Protein AF-A0A7S4RM10-F1 (afdb_monomer_lite)

Secondary structure (DSSP, 8-state):
---HHHHTT--HHHHHHHHHHHHHHHHHS---TT-THHHHHHHHHHHHHHHHHHHHHHHHHHHHHHHHHHHHHHHHHTT------SSSS-----SHHHHHHHHHHSHHHHHHHHHHHHHHHHHHHHT--GGGGTTT-S-THHHHHHHHHHHHS---------------------------------S----HHHHHHHHHHHHHHHHHHHHHHHHHHHHHHHHHHHHHTT---SS-GGGG-EEETSS--TTS-TTTSPPTT-HHHHHHHHTTT--EEEEEEEE-TTS-EEE-SSSSSTTTBS-TT-GGGGS-GGGS-HHHHHTS-BTTS--PPBHHHHHHHHHHH-TT-EEEEEE-TT-HHHHHHHHHHHHH-GGG--

Foldseek 3Di:
DDDPVQLVPDDLLSNLLVVLVVLVVVQPPPPDPPCPPPSLVVLVVVLVVLVVVLVVLVVVLVVVVVVLVVVQVVLVVVVPDDPDDDDDDDDRPRCCVPVVVCSCPPPSVVVSVSSVSSSVSSCVSNVPDPVVCPPPVVPVCVVVVVVVVVVVPPPDDDDDDDDDDDDDDDDDDDDDDDDDDDPPPPDPCPDPVNVVLVVVLVVLQVVLLVVLLVVLVVQQVVQVVCVVVVNHDPDRSLQVDEAEQAQADPQLDPSHGHHGQDLRRLCSCVVSRRQEYEFEWAQACAGFTWTDDDQFQCPFFPDNPPVRRVHGRNDHDPVRQCVTQGPNSDGTDTPVVSLVSQVVSDDRRYYHYDYDPPRVVVVVSVVVVCVVVVVSVD

Structure (mmCIF, N/CA/C/O backbone):
data_AF-A0A7S4RM10-F1
#
_entry.id   AF-A0A7S4RM10-F1
#
loop_
_atom_site.group_PDB
_atom_site.id
_atom_site.type_symbol
_atom_site.label_atom_id
_atom_site.label_alt_id
_atom_site.label_comp_id
_atom_site.label_asym_id
_atom_site.label_entity_id
_atom_site.label_seq_id
_atom_site.pdbx_PDB_ins_code
_atom_site.Cartn_x
_atom_site.Cartn_y
_atom_site.Cartn_z
_atom_site.occupancy
_atom_site.B_iso_or_equiv
_atom_site.auth_seq_id
_atom_site.auth_comp_id
_atom_site.auth_asym_id
_atom_site.auth_atom_id
_atom_site.pdbx_PDB_model_num
ATOM 1 N N . MET A 1 1 ? -34.390 -4.105 20.949 1.00 64.25 1 MET A N 1
ATOM 2 C CA . MET A 1 1 ? -32.954 -3.846 20.708 1.00 64.25 1 MET A CA 1
ATOM 3 C C . MET A 1 1 ? -32.586 -4.686 19.497 1.00 64.25 1 MET A C 1
ATOM 5 O O . MET A 1 1 ? -32.980 -5.843 19.504 1.00 64.25 1 MET A O 1
ATOM 9 N N . ILE A 1 2 ? -31.991 -4.117 18.444 1.00 69.56 2 ILE A N 1
ATOM 10 C CA . ILE A 1 2 ? -31.578 -4.922 17.280 1.00 69.56 2 ILE A CA 1
ATOM 11 C C . ILE A 1 2 ? -30.421 -5.809 17.730 1.00 69.56 2 ILE A C 1
ATOM 13 O O . ILE A 1 2 ? -29.498 -5.297 18.369 1.00 69.56 2 ILE A O 1
ATOM 17 N N . ASP A 1 3 ? -30.483 -7.110 17.448 1.00 74.62 3 ASP A N 1
ATOM 18 C CA . ASP A 1 3 ? -29.344 -7.987 17.688 1.00 74.62 3 ASP A CA 1
ATOM 19 C C . ASP A 1 3 ? -28.224 -7.562 16.723 1.00 74.62 3 ASP A C 1
ATOM 21 O O . ASP A 1 3 ? -28.446 -7.511 15.511 1.00 74.62 3 ASP A O 1
ATOM 25 N N . PRO A 1 4 ? -27.011 -7.230 17.199 1.00 64.75 4 PRO A N 1
ATOM 26 C CA . PRO A 1 4 ? -25.875 -6.969 16.318 1.00 64.75 4 PRO A CA 1
ATOM 27 C C . PRO A 1 4 ? -25.614 -8.096 15.301 1.00 64.75 4 PRO A C 1
ATOM 29 O O . PRO A 1 4 ? -24.987 -7.844 14.270 1.00 64.75 4 PRO A O 1
ATOM 32 N N . GLY A 1 5 ? -26.082 -9.320 15.578 1.00 65.44 5 GLY A N 1
ATOM 33 C CA . GLY A 1 5 ? -26.108 -10.449 14.651 1.00 65.44 5 GLY A CA 1
ATOM 34 C C . GLY A 1 5 ? -26.996 -10.234 13.422 1.00 65.44 5 GLY A C 1
ATOM 35 O O . GLY A 1 5 ? -26.593 -10.638 12.339 1.00 65.44 5 GLY A O 1
ATOM 36 N N . ASP A 1 6 ? -28.117 -9.519 13.545 1.00 66.56 6 ASP A N 1
ATOM 37 C CA . ASP A 1 6 ? -29.060 -9.268 12.439 1.00 66.56 6 ASP A CA 1
ATOM 38 C C . ASP A 1 6 ? -28.502 -8.275 11.407 1.00 66.56 6 ASP A C 1
ATOM 40 O O . ASP A 1 6 ? -28.863 -8.304 10.232 1.00 66.56 6 ASP A O 1
ATOM 44 N N . ILE A 1 7 ? -27.591 -7.394 11.833 1.00 68.38 7 ILE A N 1
ATOM 45 C CA . ILE A 1 7 ? -26.882 -6.457 10.945 1.00 68.38 7 ILE A CA 1
ATOM 46 C C . ILE A 1 7 ? -25.689 -7.159 10.272 1.00 68.38 7 ILE A C 1
ATOM 48 O O . ILE A 1 7 ? -25.291 -6.815 9.157 1.00 68.38 7 ILE A O 1
ATOM 52 N N . ARG A 1 8 ? -25.101 -8.166 10.929 1.00 59.94 8 ARG A N 1
ATOM 53 C CA . ARG A 1 8 ? -23.941 -8.902 10.416 1.00 59.94 8 ARG A CA 1
ATOM 54 C C . ARG A 1 8 ? -24.371 -9.914 9.357 1.00 59.94 8 ARG A C 1
ATOM 56 O O . ARG A 1 8 ? -24.848 -10.995 9.668 1.00 59.94 8 ARG A O 1
ATOM 63 N N . GLY A 1 9 ? -24.113 -9.578 8.096 1.00 61.03 9 GLY A N 1
ATOM 64 C CA . GLY A 1 9 ? -24.433 -10.431 6.947 1.00 61.03 9 GLY A CA 1
ATOM 65 C C . GLY A 1 9 ? -25.699 -10.010 6.206 1.00 61.03 9 GLY A C 1
ATOM 66 O O . GLY A 1 9 ? -26.002 -10.580 5.161 1.00 61.03 9 GLY A O 1
ATOM 67 N N . ALA A 1 10 ? -26.396 -8.983 6.698 1.00 70.06 10 ALA A N 1
ATOM 68 C CA . ALA A 1 10 ? -27.414 -8.298 5.924 1.00 70.06 10 ALA A CA 1
ATOM 69 C C . ALA A 1 10 ? -26.777 -7.600 4.712 1.00 70.06 10 ALA A C 1
ATOM 71 O O . ALA A 1 10 ? -25.666 -7.066 4.790 1.00 70.06 10 ALA A O 1
ATOM 72 N N . LEU A 1 11 ? -27.504 -7.588 3.593 1.00 76.38 11 LEU A N 1
ATOM 73 C CA . LEU A 1 11 ? -27.146 -6.758 2.447 1.00 76.38 11 LEU A CA 1
ATOM 74 C C . LEU A 1 11 ? -27.134 -5.272 2.866 1.00 76.38 11 LEU A C 1
ATOM 76 O O . LEU A 1 11 ? -27.864 -4.905 3.794 1.00 76.38 11 LEU A O 1
ATOM 80 N N . PRO A 1 12 ? -26.313 -4.411 2.233 1.00 78.25 12 PRO A N 1
ATOM 81 C CA . PRO A 1 12 ? -26.127 -3.022 2.669 1.00 78.25 12 PRO A CA 1
ATOM 82 C C . PRO A 1 12 ? -27.430 -2.227 2.834 1.00 78.25 12 PRO A C 1
ATOM 84 O O . PRO A 1 12 ? -27.587 -1.482 3.800 1.00 78.25 12 PRO A O 1
ATOM 87 N N . ASP A 1 13 ? -28.389 -2.434 1.934 1.00 78.94 13 ASP A N 1
ATOM 88 C CA . ASP A 1 13 ? -29.721 -1.828 1.962 1.00 78.94 13 ASP A CA 1
ATOM 89 C C . ASP A 1 13 ? -30.545 -2.289 3.176 1.00 78.94 13 ASP A C 1
ATOM 91 O O . ASP A 1 13 ? -31.172 -1.486 3.867 1.00 78.94 13 ASP A O 1
ATOM 95 N N . THR A 1 14 ? -30.499 -3.583 3.480 1.00 82.00 14 THR A N 1
ATOM 96 C CA . THR A 1 14 ? -31.199 -4.206 4.604 1.00 82.00 14 THR A CA 1
ATOM 97 C C . THR A 1 14 ? -30.587 -3.758 5.929 1.00 82.00 14 THR A C 1
ATOM 99 O O . THR A 1 14 ? -31.313 -3.371 6.845 1.00 82.00 14 THR A O 1
ATOM 102 N N . ALA A 1 15 ? -29.255 -3.725 6.015 1.00 82.00 15 ALA A N 1
ATOM 103 C CA . ALA A 1 15 ? -28.531 -3.216 7.176 1.00 82.00 15 ALA A CA 1
ATOM 104 C C . ALA A 1 15 ? -28.871 -1.741 7.450 1.00 82.00 15 ALA A C 1
ATOM 106 O O . ALA A 1 15 ? -29.135 -1.367 8.595 1.00 82.00 15 ALA A O 1
ATOM 107 N N . LEU A 1 16 ? -28.925 -0.914 6.401 1.00 89.31 16 LEU A N 1
ATOM 108 C CA . LEU A 1 16 ? -29.289 0.495 6.516 1.00 89.31 16 LEU A CA 1
ATOM 109 C C . LEU A 1 16 ? -30.750 0.676 6.942 1.00 89.31 16 LEU A C 1
ATOM 111 O O . LEU A 1 16 ? -31.019 1.469 7.840 1.00 89.31 16 LEU A O 1
ATOM 115 N N . ARG A 1 17 ? -31.694 -0.085 6.372 1.00 89.06 17 ARG A N 1
ATOM 116 C CA . ARG A 1 17 ? -33.106 -0.063 6.801 1.00 89.06 17 ARG A CA 1
ATOM 117 C C . ARG A 1 17 ? -33.254 -0.422 8.279 1.00 89.06 17 ARG A C 1
ATOM 119 O O . ARG A 1 17 ? -33.976 0.265 9.001 1.00 89.06 17 ARG A O 1
ATOM 126 N N . LEU A 1 18 ? -32.561 -1.468 8.738 1.00 87.94 18 LEU A N 1
ATOM 127 C CA . LEU A 1 18 ? -32.551 -1.870 10.147 1.00 87.94 18 LEU A CA 1
ATOM 128 C C . LEU A 1 18 ? -32.000 -0.747 11.034 1.00 87.94 18 LEU A C 1
ATOM 130 O O . LEU A 1 18 ? -32.610 -0.406 12.047 1.00 87.94 18 LEU A O 1
ATOM 134 N N . TYR A 1 19 ? -30.897 -0.122 10.622 1.00 88.75 19 TYR A N 1
ATOM 135 C CA . TYR A 1 19 ? -30.298 1.006 11.331 1.00 88.75 19 TYR A CA 1
ATOM 136 C C . TYR A 1 19 ? -31.233 2.224 11.415 1.00 88.75 19 TYR A C 1
ATOM 138 O O . TYR A 1 19 ? -31.445 2.759 12.504 1.00 88.75 19 TYR A O 1
ATOM 146 N N . LEU A 1 20 ? -31.847 2.627 10.300 1.00 89.56 20 LEU A N 1
ATOM 147 C CA . LEU A 1 20 ? -32.797 3.742 10.256 1.00 89.56 20 LEU A CA 1
ATOM 148 C C . LEU A 1 20 ? -34.025 3.463 11.132 1.00 89.56 20 LEU A C 1
ATOM 150 O O . LEU A 1 20 ? -34.400 4.301 11.950 1.00 89.56 20 LEU A O 1
ATOM 154 N N . THR A 1 21 ? -34.580 2.250 11.054 1.00 89.06 21 THR A N 1
ATOM 155 C CA . THR A 1 21 ? -35.695 1.812 11.913 1.00 89.06 21 THR A CA 1
ATOM 156 C C . THR A 1 21 ? -35.321 1.900 13.394 1.00 89.06 21 THR A C 1
ATOM 158 O O . THR A 1 21 ? -36.132 2.321 14.221 1.00 89.06 21 THR A O 1
ATOM 161 N N . HIS A 1 22 ? -34.081 1.541 13.744 1.00 87.88 22 HIS A N 1
ATOM 162 C CA . HIS A 1 22 ? -33.586 1.629 15.116 1.00 87.88 22 HIS A CA 1
ATOM 163 C C . HIS A 1 22 ? -33.529 3.065 15.633 1.00 87.88 22 HIS A C 1
ATOM 165 O O . HIS A 1 22 ? -34.008 3.334 16.737 1.00 87.88 22 HIS A O 1
ATOM 171 N N . ILE A 1 23 ? -32.959 3.976 14.836 1.00 86.19 23 ILE A N 1
ATOM 172 C CA . ILE A 1 23 ? -32.854 5.397 15.185 1.00 86.19 23 ILE A CA 1
ATOM 173 C C . ILE A 1 23 ? -34.249 5.985 15.387 1.00 86.19 23 ILE A C 1
ATOM 175 O O . ILE A 1 23 ? -34.490 6.683 16.374 1.00 86.19 23 ILE A O 1
ATOM 179 N N . SER A 1 24 ? -35.186 5.668 14.496 1.00 84.75 24 SER A N 1
ATOM 180 C CA . SER A 1 24 ? -36.563 6.150 14.585 1.00 84.75 24 SER A CA 1
ATOM 181 C C . SER A 1 24 ? -37.276 5.625 15.837 1.00 84.75 24 SER A C 1
ATOM 183 O O . SER A 1 24 ? -37.898 6.403 16.560 1.00 84.75 24 SER A O 1
ATOM 185 N N . ALA A 1 25 ? -37.123 4.337 16.165 1.00 83.62 25 ALA A N 1
ATOM 186 C CA . ALA A 1 25 ? -37.763 3.717 17.328 1.00 83.62 25 ALA A CA 1
ATOM 187 C C . ALA A 1 25 ? -37.262 4.268 18.678 1.00 83.62 25 ALA A C 1
ATOM 189 O O . ALA A 1 25 ? -38.044 4.390 19.621 1.00 83.62 25 ALA A O 1
ATOM 190 N N . PHE A 1 26 ? -35.980 4.636 18.778 1.00 78.88 26 PHE A N 1
ATOM 191 C CA . PHE A 1 26 ? -35.399 5.195 20.007 1.00 78.88 26 PHE A CA 1
ATOM 192 C C . PHE A 1 26 ? -35.937 6.593 20.353 1.00 78.88 26 PHE A C 1
ATOM 194 O O . PHE A 1 26 ? -35.916 6.996 21.515 1.00 78.88 26 PHE A O 1
ATOM 201 N N . GLY A 1 27 ? -36.426 7.335 19.355 1.00 66.38 27 GLY A N 1
ATOM 202 C CA . GLY A 1 27 ? -36.985 8.675 19.548 1.00 66.38 27 GLY A CA 1
ATOM 203 C C . GLY A 1 27 ? -38.384 8.673 20.161 1.00 66.38 27 GLY A C 1
ATOM 204 O O . GLY A 1 27 ? -38.744 9.614 20.861 1.00 66.38 27 GLY A O 1
ATOM 205 N N . SER A 1 28 ? -39.167 7.612 19.945 1.00 64.50 28 SER A N 1
ATOM 206 C CA . SER A 1 28 ? -40.573 7.556 20.368 1.00 64.50 28 SER A CA 1
ATOM 207 C C . SER A 1 28 ? -40.783 7.096 21.815 1.00 64.50 28 SER A C 1
ATOM 209 O O . SER A 1 28 ? -41.853 7.332 22.370 1.00 64.50 28 SER A O 1
ATOM 211 N N . SER A 1 29 ? -39.800 6.449 22.454 1.00 63.66 29 SER A N 1
ATOM 212 C CA . SER A 1 29 ? -39.967 5.868 23.799 1.00 63.66 29 SER A CA 1
ATOM 213 C C . SER A 1 29 ? -39.723 6.839 24.961 1.00 63.66 29 SER A C 1
ATOM 215 O O . SER A 1 29 ? -40.095 6.531 26.091 1.00 63.66 29 SER A O 1
ATOM 217 N N . ASN A 1 30 ? -39.135 8.014 24.715 1.00 57.34 30 ASN A N 1
ATOM 218 C CA . ASN A 1 30 ? -38.973 9.059 25.729 1.00 57.34 30 ASN A CA 1
ATOM 219 C C . ASN A 1 30 ? -40.084 10.105 25.567 1.00 57.34 30 ASN A C 1
ATOM 221 O O . ASN A 1 30 ? -39.927 11.077 24.835 1.00 57.34 30 ASN A O 1
ATOM 225 N N . GLY A 1 31 ? -41.205 9.914 26.270 1.00 52.16 31 GLY A N 1
ATOM 226 C CA . GLY A 1 31 ? -42.395 10.783 26.264 1.00 52.16 31 GLY A CA 1
ATOM 227 C C . GLY A 1 31 ? -42.213 12.197 26.847 1.00 52.16 31 GLY A C 1
ATOM 228 O O . GLY A 1 31 ? -43.148 12.746 27.423 1.00 52.16 31 GLY A O 1
ATOM 229 N N . GLY A 1 32 ? -41.022 12.789 26.729 1.00 56.22 32 GLY A N 1
ATOM 230 C CA . GLY A 1 32 ? -40.757 14.190 27.044 1.00 56.22 32 GLY A CA 1
ATOM 231 C C . GLY A 1 32 ? -40.908 15.044 25.787 1.00 56.22 32 GLY A C 1
ATOM 232 O O . GLY A 1 32 ? -40.119 14.929 24.853 1.00 56.22 32 GLY A O 1
ATOM 233 N N . SER A 1 33 ? -41.907 15.921 25.772 1.00 53.34 33 SER A N 1
ATOM 234 C CA . SER A 1 33 ? -42.352 16.767 24.652 1.00 53.34 33 SER A CA 1
ATOM 235 C C . SER A 1 33 ? -41.361 17.858 24.186 1.00 53.34 33 SER A C 1
ATOM 237 O O . SER A 1 33 ? -41.788 18.919 23.746 1.00 53.34 33 SER A O 1
ATOM 239 N N . GLY A 1 34 ? -40.046 17.632 24.283 1.00 52.12 34 GLY A N 1
ATOM 240 C CA . GLY A 1 34 ? -39.005 18.619 23.956 1.00 52.12 34 GLY A CA 1
ATOM 241 C C . GLY A 1 34 ? -37.818 18.109 23.126 1.00 52.12 34 GLY A C 1
ATOM 242 O O . GLY A 1 34 ? -36.913 18.892 22.863 1.00 52.12 34 GLY A O 1
ATOM 243 N N . ALA A 1 35 ? -37.788 16.835 22.705 1.00 51.12 35 ALA A N 1
ATOM 244 C CA . ALA A 1 35 ? -36.609 16.215 22.070 1.00 51.12 35 ALA A CA 1
ATOM 245 C C . ALA A 1 35 ? -36.819 15.720 20.620 1.00 51.12 35 ALA A C 1
ATOM 247 O O . ALA A 1 35 ? -36.023 14.929 20.116 1.00 51.12 35 ALA A O 1
ATOM 248 N N . ALA A 1 36 ? -37.856 16.192 19.918 1.00 52.28 36 ALA A N 1
ATOM 249 C CA . ALA A 1 36 ? -38.174 15.748 18.553 1.00 52.28 36 ALA A CA 1
ATOM 250 C C . ALA A 1 36 ? -37.092 16.089 17.496 1.00 52.28 36 ALA A C 1
ATOM 252 O O . ALA A 1 36 ? -37.073 15.490 16.425 1.00 52.28 36 ALA A O 1
ATOM 253 N N . GLY A 1 37 ? -36.160 17.007 17.787 1.00 57.78 37 GLY A N 1
ATOM 254 C CA . GLY A 1 37 ? -35.110 17.422 16.844 1.00 57.78 37 GLY A CA 1
ATOM 255 C C . GLY A 1 37 ? -33.860 16.528 16.788 1.00 57.78 37 GLY A C 1
ATOM 256 O O . GLY A 1 37 ? -33.096 16.618 15.831 1.00 57.78 37 GLY A O 1
ATOM 257 N N . GLY A 1 38 ? -33.626 15.663 17.784 1.00 67.75 38 GLY A N 1
ATOM 258 C CA . GLY A 1 38 ? -32.345 14.951 17.923 1.00 67.75 38 GLY A CA 1
ATOM 259 C C . GLY A 1 38 ? -32.095 13.883 16.853 1.00 67.75 38 GLY A C 1
ATOM 260 O O . GLY A 1 38 ? -31.026 13.841 16.250 1.00 67.75 38 GLY A O 1
ATOM 261 N N . ASN A 1 39 ? -33.093 13.040 16.578 1.00 77.00 39 ASN A N 1
ATOM 262 C CA . ASN A 1 39 ? -32.921 11.893 15.679 1.00 77.00 39 ASN A CA 1
ATOM 263 C C . ASN A 1 39 ? -32.996 12.286 14.202 1.00 77.00 39 ASN A C 1
ATOM 265 O O . ASN A 1 39 ? -32.254 11.735 13.390 1.00 77.00 39 ASN A O 1
ATOM 269 N N . SER A 1 40 ? -33.825 13.282 13.872 1.00 80.06 40 SER A N 1
ATOM 270 C CA . SER A 1 40 ? -33.851 13.877 12.532 1.00 80.06 40 SER A CA 1
ATOM 271 C C . SER A 1 40 ? -32.473 14.442 12.164 1.00 80.06 40 SER A C 1
ATOM 273 O O . SER A 1 40 ? -31.972 14.179 11.075 1.00 80.06 40 SER A O 1
ATOM 275 N N . GLY A 1 41 ? -31.771 15.071 13.118 1.00 85.31 41 GLY A N 1
ATOM 276 C CA . GLY A 1 41 ? -30.401 15.551 12.912 1.00 85.31 41 GLY A CA 1
ATOM 277 C C . GLY A 1 41 ? -29.389 14.450 12.565 1.00 85.31 41 GLY A C 1
ATOM 278 O O . GLY A 1 41 ? -28.523 14.660 11.716 1.00 85.31 41 GLY A O 1
ATOM 279 N N . VAL A 1 42 ? -29.504 13.260 13.165 1.00 87.44 42 VAL A N 1
ATOM 280 C CA . VAL A 1 42 ? -28.609 12.125 12.865 1.00 87.44 42 VAL A CA 1
ATOM 281 C C . VAL A 1 42 ? -28.884 11.559 11.471 1.00 87.44 42 VAL A C 1
ATOM 283 O O . VAL A 1 42 ? -27.942 11.307 10.719 1.00 87.44 42 VAL A O 1
ATOM 286 N N . ILE A 1 43 ? -30.158 11.390 11.103 1.00 89.94 43 ILE A N 1
ATOM 287 C CA . ILE A 1 43 ? -30.551 10.890 9.776 1.00 89.94 43 ILE A CA 1
ATOM 288 C C . ILE A 1 43 ? -30.169 11.909 8.692 1.00 89.94 43 ILE A C 1
ATOM 290 O O . ILE A 1 43 ? -29.601 11.525 7.672 1.00 89.94 43 ILE A O 1
ATOM 294 N N . GLN A 1 44 ? -30.368 13.206 8.943 1.00 88.81 44 GLN A N 1
ATOM 295 C CA . GLN A 1 44 ? -29.944 14.280 8.044 1.00 88.81 44 GLN A CA 1
ATOM 296 C C . GLN A 1 44 ? -28.418 14.336 7.890 1.00 88.81 44 GLN A C 1
ATOM 298 O O . GLN A 1 44 ? -27.901 14.524 6.790 1.00 88.81 44 GLN A O 1
ATOM 303 N N . SER A 1 45 ? -27.668 14.148 8.980 1.00 88.06 45 SER A N 1
ATOM 304 C CA . SER A 1 45 ? -26.204 14.077 8.930 1.00 88.06 45 SER A CA 1
ATOM 305 C C . SER A 1 45 ? -25.730 12.887 8.091 1.00 88.06 45 SER A C 1
ATOM 307 O O . SER A 1 45 ? -24.847 13.048 7.245 1.00 88.06 45 SER A O 1
ATOM 309 N N . LEU A 1 46 ? -26.362 11.721 8.259 1.00 90.12 46 LEU A N 1
ATOM 310 C CA . LEU A 1 46 ? -26.099 10.538 7.443 1.00 90.12 46 LEU A CA 1
ATOM 311 C C . LEU A 1 46 ? -26.430 10.782 5.964 1.00 90.12 46 LEU A C 1
ATOM 313 O O . LEU A 1 46 ? -25.616 10.444 5.106 1.00 90.12 46 LEU A O 1
ATOM 317 N N . TYR A 1 47 ? -27.575 11.404 5.670 1.00 92.25 47 TYR A N 1
ATOM 318 C CA . TYR A 1 47 ? -27.973 11.790 4.315 1.00 92.25 47 TYR A CA 1
ATOM 319 C C . TYR A 1 47 ? -26.909 12.664 3.647 1.00 92.25 47 TYR A C 1
ATOM 321 O O . TYR A 1 47 ? -26.400 12.324 2.580 1.00 92.25 47 TYR A O 1
ATOM 329 N N . ASN A 1 48 ? -26.500 13.743 4.319 1.00 86.19 48 ASN A N 1
ATOM 330 C CA . ASN A 1 48 ? -25.491 14.672 3.812 1.00 86.19 48 ASN A CA 1
ATOM 331 C C . ASN A 1 48 ? -24.142 13.971 3.576 1.00 86.19 48 ASN A C 1
ATOM 333 O O . ASN A 1 48 ? -23.456 14.241 2.587 1.00 86.19 48 ASN A O 1
ATOM 337 N N . HIS A 1 49 ? -23.764 13.042 4.459 1.00 88.19 49 HIS A N 1
ATOM 338 C CA . HIS A 1 49 ? -22.536 12.267 4.311 1.00 88.19 49 HIS A CA 1
ATOM 339 C C . HIS A 1 49 ? -22.594 11.319 3.103 1.00 88.19 49 HIS A C 1
ATOM 341 O O . HIS A 1 49 ? -21.673 11.311 2.284 1.00 88.19 49 HIS A O 1
ATOM 347 N N . LEU A 1 50 ? -23.693 10.576 2.940 1.00 89.50 50 LEU A N 1
ATOM 348 C CA . LEU A 1 50 ? -23.907 9.708 1.778 1.00 89.50 50 LEU A CA 1
ATOM 349 C C . LEU A 1 50 ? -23.965 10.515 0.473 1.00 89.50 50 LEU A C 1
ATOM 351 O O . LEU A 1 50 ? -23.369 10.092 -0.517 1.00 89.50 50 LEU A O 1
ATOM 355 N N . LYS A 1 51 ? -24.585 11.706 0.478 1.00 89.94 51 LYS A N 1
ATOM 356 C CA . LYS A 1 51 ? -24.664 12.605 -0.690 1.00 89.94 51 LYS A CA 1
ATOM 357 C C . LYS A 1 51 ? -23.264 13.066 -1.105 1.00 89.94 51 LYS A C 1
ATOM 359 O O . LYS A 1 51 ? -22.922 13.041 -2.288 1.00 89.94 51 LYS A O 1
ATOM 364 N N . SER A 1 52 ? -22.414 13.398 -0.131 1.00 82.94 52 SER A N 1
ATOM 365 C CA . SER A 1 52 ? -21.011 13.763 -0.363 1.00 82.94 52 SER A CA 1
ATOM 366 C C . SER A 1 52 ? -20.183 12.607 -0.944 1.00 82.94 52 SER A C 1
ATOM 368 O O . SER A 1 52 ? -19.452 12.804 -1.924 1.00 82.94 52 SER A O 1
ATOM 370 N N . ILE A 1 53 ? -20.327 11.395 -0.393 1.00 85.12 53 ILE A N 1
ATOM 371 C CA . ILE A 1 53 ? -19.655 10.189 -0.903 1.00 85.12 53 ILE A CA 1
ATOM 372 C C . ILE A 1 53 ? -20.103 9.891 -2.335 1.00 85.12 53 ILE A C 1
ATOM 374 O O . ILE A 1 53 ? -19.254 9.653 -3.198 1.00 85.12 53 ILE A O 1
ATOM 378 N N . HIS A 1 54 ? -21.413 9.931 -2.596 1.00 88.38 54 HIS A N 1
ATOM 379 C CA . HIS A 1 54 ? -21.993 9.682 -3.914 1.00 88.38 54 HIS A CA 1
ATOM 380 C C . HIS A 1 54 ? -21.448 10.659 -4.957 1.00 88.38 54 HIS A C 1
ATOM 382 O O . HIS A 1 54 ? -20.870 10.232 -5.955 1.00 88.38 54 HIS A O 1
ATOM 388 N N . SER A 1 55 ? -21.541 11.965 -4.685 1.00 81.75 55 SER A N 1
ATOM 389 C CA . SER A 1 55 ? -21.072 13.016 -5.596 1.00 81.75 55 SER A CA 1
ATOM 390 C C . SER A 1 55 ? -19.583 12.866 -5.925 1.00 81.75 55 SER A C 1
ATOM 392 O O . SER A 1 55 ? -19.187 12.847 -7.093 1.00 81.75 55 SER A O 1
ATOM 394 N N . THR A 1 56 ? -18.749 12.647 -4.903 1.00 77.88 56 THR A N 1
ATOM 395 C CA . THR A 1 56 ? -17.303 12.448 -5.089 1.00 77.88 56 THR A CA 1
ATOM 396 C C . THR A 1 56 ? -17.011 11.195 -5.916 1.00 77.88 56 THR A C 1
ATOM 398 O O . THR A 1 56 ? -16.158 11.211 -6.808 1.00 77.88 56 THR A O 1
ATOM 401 N N . SER A 1 57 ? -17.732 10.106 -5.645 1.00 81.81 57 SER A N 1
ATOM 402 C CA . SER A 1 57 ? -17.546 8.835 -6.346 1.00 81.81 57 SER A CA 1
ATOM 403 C C . SER A 1 57 ? -17.969 8.937 -7.813 1.00 81.81 57 SER A C 1
ATOM 405 O O . SER A 1 57 ? -17.229 8.513 -8.703 1.00 81.81 57 SER A O 1
ATOM 407 N N . LEU A 1 58 ? -19.095 9.598 -8.088 1.00 83.31 58 LEU A N 1
ATOM 408 C CA . LEU A 1 58 ? -19.583 9.858 -9.440 1.00 83.31 58 LEU A CA 1
ATOM 409 C C . LEU A 1 58 ? -18.569 10.680 -10.250 1.00 83.31 58 LEU A C 1
ATOM 411 O O . LEU A 1 58 ? -18.195 10.275 -11.353 1.00 83.31 58 LEU A O 1
ATOM 415 N N . ILE A 1 59 ? -18.048 11.778 -9.686 1.00 82.69 59 ILE A N 1
ATOM 416 C CA . ILE A 1 59 ? -17.028 12.622 -10.335 1.00 82.69 59 ILE A CA 1
ATOM 417 C C . ILE A 1 59 ? -15.787 11.802 -10.704 1.00 82.69 59 ILE A C 1
ATOM 419 O O . ILE A 1 59 ? -15.275 11.912 -11.822 1.00 82.69 59 ILE A O 1
ATOM 423 N N . ASN A 1 60 ? -15.311 10.969 -9.781 1.00 80.81 60 ASN A N 1
ATOM 424 C CA . ASN A 1 60 ? -14.144 10.120 -9.998 1.00 80.81 60 ASN A CA 1
ATOM 425 C C . ASN A 1 60 ? -14.399 9.059 -11.084 1.00 80.81 60 ASN A C 1
ATOM 427 O O . ASN A 1 60 ? -13.530 8.851 -11.936 1.00 80.81 60 ASN A O 1
ATOM 431 N N . SER A 1 61 ? -15.590 8.444 -11.117 1.00 83.88 61 SER A N 1
ATOM 432 C CA . SER A 1 61 ? -15.961 7.455 -12.147 1.00 83.88 61 SER A CA 1
ATOM 433 C C . SER A 1 61 ? -15.922 8.074 -13.549 1.00 83.88 61 SER A C 1
ATOM 435 O O . SER A 1 61 ? -15.305 7.537 -14.476 1.00 83.88 61 SER A O 1
ATOM 437 N N . GLU A 1 62 ? -16.490 9.274 -13.689 1.00 84.38 62 GLU A N 1
ATOM 438 C CA . GLU A 1 62 ? -16.540 10.007 -14.947 1.00 84.38 62 GLU A CA 1
ATOM 439 C C . GLU A 1 62 ? -15.161 10.539 -15.346 1.00 84.38 62 GLU A C 1
ATOM 441 O O . GLU A 1 62 ? -14.813 10.535 -16.530 1.00 84.38 62 GLU A O 1
ATOM 446 N N . ALA A 1 63 ? -14.333 10.950 -14.383 1.00 83.56 63 ALA A N 1
ATOM 447 C CA . ALA A 1 63 ? -12.953 11.345 -14.643 1.00 83.56 63 ALA A CA 1
ATOM 448 C C . ALA A 1 63 ? -12.129 10.180 -15.216 1.00 83.56 63 ALA A C 1
ATOM 450 O O . ALA A 1 63 ? -11.440 10.369 -16.222 1.00 83.56 63 ALA A O 1
ATOM 451 N N . LEU A 1 64 ? -12.243 8.978 -14.639 1.00 85.94 64 LEU A N 1
ATOM 452 C CA . LEU A 1 64 ? -11.575 7.769 -15.138 1.00 85.94 64 LEU A CA 1
ATOM 453 C C . LEU A 1 64 ? -12.043 7.419 -16.551 1.00 85.94 64 LEU A C 1
ATOM 455 O O . LEU A 1 64 ? -11.226 7.263 -17.462 1.00 85.94 64 LEU A O 1
ATOM 459 N N . ARG A 1 65 ? -13.360 7.395 -16.774 1.00 88.56 65 ARG A N 1
ATOM 460 C CA . ARG A 1 65 ? -13.953 7.164 -18.097 1.00 88.56 65 ARG A CA 1
ATOM 461 C C . ARG A 1 65 ? -13.445 8.168 -19.137 1.00 88.56 65 ARG A C 1
ATOM 463 O O . ARG A 1 65 ? -13.069 7.782 -20.247 1.00 88.56 65 ARG A O 1
ATOM 470 N N . LYS A 1 66 ? -13.420 9.462 -18.795 1.00 89.62 66 LYS A N 1
ATOM 471 C CA . LYS A 1 66 ? -12.923 10.535 -19.675 1.00 89.62 66 LYS A CA 1
ATOM 472 C C . LYS A 1 66 ? -11.431 10.394 -19.949 1.00 89.62 66 LYS A C 1
ATOM 474 O O . LYS A 1 66 ? -11.016 10.642 -21.078 1.00 89.62 66 LYS A O 1
ATOM 479 N N . LEU A 1 67 ? -10.637 9.978 -18.965 1.00 90.56 67 LEU A N 1
ATOM 480 C CA . LEU A 1 67 ? -9.204 9.743 -19.126 1.00 90.56 67 LEU A CA 1
ATOM 481 C C . LEU A 1 67 ? -8.935 8.609 -20.122 1.00 90.56 67 LEU A C 1
ATOM 483 O O . LEU A 1 67 ? -8.160 8.810 -21.057 1.00 90.56 67 LEU A O 1
ATOM 487 N N . VAL A 1 68 ? -9.642 7.482 -19.992 1.00 89.88 68 VAL A N 1
ATOM 488 C CA . VAL A 1 68 ? -9.549 6.350 -20.932 1.00 89.88 68 VAL A CA 1
ATOM 489 C C . VAL A 1 68 ? -9.932 6.785 -22.351 1.00 89.88 68 VAL A C 1
ATOM 491 O O . VAL A 1 68 ? -9.190 6.548 -23.302 1.00 89.88 68 VAL A O 1
ATOM 494 N N . LYS A 1 69 ? -11.045 7.512 -22.511 1.00 89.38 69 LYS A N 1
ATOM 495 C CA . LYS A 1 69 ? -11.464 8.031 -23.826 1.00 89.38 69 LYS A CA 1
ATOM 496 C C . LYS A 1 69 ? -10.488 9.057 -24.408 1.00 89.38 69 LYS A C 1
ATOM 498 O O . LYS A 1 69 ? -10.275 9.089 -25.619 1.00 89.38 69 LYS A O 1
ATOM 503 N N . LYS A 1 70 ? -9.911 9.922 -23.568 1.00 91.38 70 LYS A N 1
ATOM 504 C CA . LYS A 1 70 ? -8.933 10.927 -24.000 1.00 91.38 70 LYS A CA 1
ATOM 505 C C . LYS A 1 70 ? -7.646 10.261 -24.474 1.00 91.38 70 LYS A C 1
ATOM 507 O O . LYS A 1 70 ? -7.120 10.688 -25.495 1.00 91.38 70 LYS A O 1
ATOM 512 N N . PHE A 1 71 ? -7.180 9.219 -23.786 1.00 91.75 71 PHE A N 1
ATOM 513 C CA . PHE A 1 71 ? -6.033 8.429 -24.227 1.00 91.75 71 PHE A CA 1
ATOM 514 C C . PHE A 1 71 ? -6.245 7.894 -25.648 1.00 91.75 71 PHE A C 1
ATOM 516 O O . PHE A 1 71 ? -5.436 8.172 -26.529 1.00 91.75 71 PHE A O 1
ATOM 523 N N . ASP A 1 72 ? -7.380 7.237 -25.903 1.00 89.62 72 ASP A N 1
ATOM 524 C CA . ASP A 1 72 ? -7.701 6.701 -27.232 1.00 89.62 72 ASP A CA 1
ATOM 525 C C . ASP A 1 72 ? -7.749 7.795 -28.307 1.00 89.62 72 ASP A C 1
ATOM 527 O O . ASP A 1 72 ? -7.272 7.600 -29.427 1.00 89.62 72 ASP A O 1
ATOM 531 N N . LYS A 1 73 ? -8.287 8.973 -27.962 1.00 88.81 73 LYS A N 1
ATOM 532 C CA . LYS A 1 73 ? -8.314 10.136 -28.857 1.00 88.81 73 LYS A CA 1
ATOM 533 C C . LYS A 1 73 ? -6.906 10.635 -29.190 1.00 88.81 73 LYS A C 1
ATOM 535 O O . LYS A 1 73 ? -6.641 10.928 -30.353 1.00 88.81 73 LYS A O 1
ATOM 540 N N . GLU A 1 74 ? -6.015 10.743 -28.207 1.00 88.50 74 GLU A N 1
ATOM 541 C CA . GLU A 1 74 ? -4.633 11.188 -28.434 1.00 88.50 74 GLU A CA 1
ATOM 542 C C . GLU A 1 74 ? -3.820 10.148 -29.220 1.00 88.50 74 GLU A C 1
ATOM 544 O O . GLU A 1 74 ? -3.123 10.511 -30.166 1.00 88.50 74 GLU A O 1
ATOM 549 N N . MET A 1 75 ? -3.991 8.854 -28.936 1.00 84.69 75 MET A N 1
ATOM 550 C CA . MET A 1 75 ? -3.358 7.782 -29.718 1.00 84.69 75 MET A CA 1
ATOM 551 C C . MET A 1 75 ? -3.833 7.774 -31.174 1.00 84.69 75 MET A C 1
ATOM 553 O O . MET A 1 75 ? -3.030 7.570 -32.084 1.00 84.69 75 MET A O 1
ATOM 557 N N . SER A 1 76 ? -5.116 8.067 -31.410 1.00 84.44 76 SER A N 1
ATOM 558 C CA . SER A 1 76 ? -5.656 8.216 -32.764 1.00 84.44 76 SER A CA 1
ATOM 559 C C . SER A 1 76 ? -5.060 9.413 -33.513 1.00 84.44 76 SER A C 1
ATOM 561 O O . SER A 1 76 ? -4.910 9.332 -34.729 1.00 84.44 76 SER A O 1
ATOM 563 N N . LYS A 1 77 ? -4.728 10.516 -32.826 1.00 85.94 77 LYS A N 1
ATOM 564 C CA . LYS A 1 77 ? -4.102 11.701 -33.445 1.00 85.94 77 LYS A CA 1
ATOM 565 C C . LYS A 1 77 ? -2.636 11.477 -33.792 1.00 85.94 77 LYS A C 1
ATOM 567 O O . LYS A 1 77 ? -2.177 11.971 -34.814 1.00 85.94 77 LYS A O 1
ATOM 572 N N . LEU A 1 78 ? -1.909 10.745 -32.949 1.00 84.88 78 LEU A N 1
ATOM 573 C CA . LEU A 1 78 ? -0.482 10.477 -33.143 1.00 84.88 78 LEU A CA 1
ATOM 574 C C . LEU A 1 78 ? -0.201 9.512 -34.305 1.00 84.88 78 LEU A C 1
ATOM 576 O O . LEU A 1 78 ? 0.959 9.257 -34.611 1.00 84.88 78 LEU A O 1
ATOM 580 N N . GLY A 1 79 ? -1.237 8.958 -34.948 1.00 75.12 79 GLY A N 1
ATOM 581 C CA . GLY A 1 79 ? -1.079 8.079 -36.106 1.00 75.12 79 GLY A CA 1
ATOM 582 C C . GLY A 1 79 ? -0.292 6.804 -35.800 1.00 75.12 79 GLY A C 1
ATOM 583 O O . GLY A 1 79 ? 0.201 6.166 -36.728 1.00 75.12 79 GLY A O 1
ATOM 584 N N . VAL A 1 80 ? -0.166 6.426 -34.517 1.00 62.72 80 VAL A N 1
ATOM 585 C CA . VAL A 1 80 ? 0.571 5.240 -34.060 1.00 62.72 80 VAL A CA 1
ATOM 586 C C . VAL A 1 80 ? -0.212 3.992 -34.466 1.00 62.72 80 VAL A C 1
ATOM 588 O O . VAL A 1 80 ? -0.930 3.377 -33.681 1.00 62.72 80 VAL A O 1
ATOM 591 N N . THR A 1 81 ? -0.090 3.635 -35.737 1.00 57.91 81 THR A N 1
ATOM 592 C CA . THR A 1 81 ? -0.436 2.327 -36.276 1.00 57.91 81 THR A CA 1
ATOM 593 C C . THR A 1 81 ? 0.840 1.508 -36.209 1.00 57.91 81 THR A C 1
ATOM 595 O O . THR A 1 81 ? 1.796 1.751 -36.943 1.00 57.91 81 THR A O 1
ATOM 598 N N . ARG A 1 82 ? 0.910 0.565 -35.265 1.00 53.75 82 ARG A N 1
ATOM 599 C CA . ARG A 1 82 ? 2.027 -0.380 -35.239 1.00 53.75 82 ARG A CA 1
ATOM 600 C C . ARG A 1 82 ? 1.973 -1.184 -36.541 1.00 53.75 82 ARG A C 1
ATOM 602 O O . ARG A 1 82 ? 1.009 -1.904 -36.780 1.00 53.75 82 ARG A O 1
ATOM 609 N N . GLN A 1 83 ? 3.014 -1.077 -37.367 1.00 47.47 83 GLN A N 1
ATOM 610 C CA . GLN A 1 83 ? 3.330 -2.090 -38.371 1.00 47.47 83 GLN A CA 1
ATOM 611 C C . GLN A 1 83 ? 3.764 -3.360 -37.632 1.00 47.47 83 GLN A C 1
ATOM 613 O O . GLN A 1 83 ? 4.948 -3.617 -37.445 1.00 47.47 83 GLN A O 1
ATOM 618 N N . THR A 1 84 ? 2.811 -4.148 -37.157 1.00 48.66 84 THR A N 1
ATOM 619 C CA . THR A 1 84 ? 3.062 -5.549 -36.822 1.00 48.66 84 THR A CA 1
ATOM 620 C C . THR A 1 84 ? 2.237 -6.368 -37.792 1.00 48.66 84 THR A C 1
ATOM 622 O O . THR A 1 84 ? 1.011 -6.374 -37.723 1.00 48.66 84 THR A O 1
ATOM 625 N N . GLY A 1 85 ? 2.927 -6.964 -38.767 1.00 43.53 85 GLY A N 1
ATOM 626 C CA . GLY A 1 85 ? 2.330 -7.859 -39.747 1.00 43.53 85 GLY A CA 1
ATOM 627 C C . GLY A 1 85 ? 1.652 -9.031 -39.047 1.00 43.53 85 GLY A C 1
ATOM 628 O O . GLY A 1 85 ? 2.271 -9.712 -38.235 1.00 43.53 85 GLY A O 1
ATOM 629 N N . GLY A 1 86 ? 0.375 -9.230 -39.357 1.00 40.44 86 GLY A N 1
ATOM 630 C CA . GLY A 1 86 ? -0.436 -10.293 -38.777 1.00 40.44 86 GLY A CA 1
ATOM 631 C C . GLY A 1 86 ? -1.900 -9.893 -38.671 1.00 40.44 86 GLY A C 1
ATOM 632 O O . GLY A 1 86 ? -2.350 -9.550 -37.592 1.00 40.44 86 GLY A O 1
ATOM 633 N N . ILE A 1 87 ? -2.575 -9.914 -39.825 1.00 46.22 87 ILE A N 1
ATOM 634 C CA . ILE A 1 87 ? -3.998 -10.225 -40.046 1.00 46.22 87 ILE A CA 1
ATOM 635 C C . ILE A 1 87 ? -5.001 -9.498 -39.117 1.00 46.22 87 ILE A C 1
ATOM 637 O O . ILE A 1 87 ? -5.227 -9.873 -37.974 1.00 46.22 87 ILE A O 1
ATOM 641 N N . ASP A 1 88 ? -5.633 -8.492 -39.733 1.00 43.50 88 ASP A N 1
ATOM 642 C CA . ASP A 1 88 ? -6.916 -7.848 -39.409 1.00 43.50 88 ASP A CA 1
ATOM 643 C C . ASP A 1 88 ? -6.879 -6.491 -38.673 1.00 43.50 88 ASP A C 1
ATOM 645 O O . ASP A 1 88 ? -7.016 -6.364 -37.463 1.00 43.50 88 ASP A O 1
ATOM 649 N N . GLY A 1 89 ? -6.782 -5.433 -39.491 1.00 51.16 89 GLY A N 1
ATOM 650 C CA . GLY A 1 89 ? -7.650 -4.252 -39.402 1.00 51.16 89 GLY A CA 1
ATOM 651 C C . GLY A 1 89 ? -7.480 -3.294 -38.217 1.00 51.16 89 GLY A C 1
ATOM 652 O O . GLY A 1 89 ? -8.242 -3.332 -37.260 1.00 51.16 89 GLY A O 1
ATOM 653 N N . ASN A 1 90 ? -6.622 -2.282 -38.389 1.00 51.12 90 ASN A N 1
ATOM 654 C CA . ASN A 1 90 ? -6.688 -0.996 -37.669 1.00 51.12 90 ASN A CA 1
ATOM 655 C C . ASN A 1 90 ? -6.329 -1.019 -36.160 1.00 51.12 90 ASN A C 1
ATOM 657 O O . ASN A 1 90 ? -6.975 -0.370 -35.335 1.00 51.12 90 ASN A O 1
ATOM 661 N N . GLY A 1 91 ? -5.256 -1.732 -35.802 1.00 53.72 91 GLY A N 1
ATOM 662 C CA . GLY A 1 91 ? -4.737 -1.871 -34.434 1.00 53.72 91 GLY A CA 1
ATOM 663 C C . GLY A 1 91 ? -4.045 -0.625 -33.862 1.00 53.72 91 GLY A C 1
ATOM 664 O O . GLY A 1 91 ? -2.852 -0.653 -33.561 1.00 53.72 91 GLY A O 1
ATOM 665 N N . ALA A 1 92 ? -4.777 0.477 -33.686 1.00 60.75 92 ALA A N 1
ATOM 666 C CA . ALA A 1 92 ? -4.371 1.504 -32.728 1.00 60.75 92 ALA A CA 1
ATOM 667 C C . ALA A 1 92 ? -4.580 0.946 -31.310 1.00 60.75 92 ALA A C 1
ATOM 669 O O . ALA A 1 92 ? -5.637 0.386 -31.020 1.00 60.75 92 ALA A O 1
ATOM 670 N N . MET A 1 93 ? -3.589 1.093 -30.426 1.00 70.56 93 MET A N 1
ATOM 671 C CA . MET A 1 93 ? -3.704 0.687 -29.022 1.00 70.56 93 MET A CA 1
ATOM 672 C C . MET A 1 93 ? -4.817 1.508 -28.358 1.00 70.56 93 MET A C 1
ATOM 674 O O . MET A 1 93 ? -4.618 2.672 -28.013 1.00 70.56 93 MET A O 1
ATOM 678 N N . ARG A 1 94 ? -6.005 0.913 -28.239 1.00 81.88 94 ARG A N 1
ATOM 679 C CA . ARG A 1 94 ? -7.160 1.503 -27.566 1.00 81.88 94 ARG A CA 1
ATOM 680 C C . ARG A 1 94 ? -7.296 0.870 -26.195 1.00 81.88 94 ARG A C 1
ATOM 682 O O . ARG A 1 94 ? -7.408 -0.347 -26.083 1.00 81.88 94 ARG A O 1
ATOM 689 N N . LEU A 1 95 ? -7.308 1.704 -25.166 1.00 86.00 95 LEU A N 1
ATOM 690 C CA . LEU A 1 95 ? -7.587 1.282 -23.803 1.00 86.00 95 LEU A CA 1
ATOM 691 C C . LEU A 1 95 ? -9.086 1.155 -23.558 1.00 86.00 95 LEU A C 1
ATOM 693 O O . LEU A 1 95 ? -9.471 0.394 -22.677 1.00 86.00 95 LEU A O 1
ATOM 697 N N . SER A 1 96 ? -9.947 1.850 -24.314 1.00 88.12 96 SER A N 1
ATOM 698 C CA . SER A 1 96 ? -11.390 1.803 -24.042 1.00 88.12 96 SER A CA 1
ATOM 699 C C . SER A 1 96 ? -12.024 0.411 -24.117 1.00 88.12 96 SER A C 1
ATOM 701 O O . SER A 1 96 ? -12.802 0.119 -23.211 1.00 88.12 96 SER A O 1
ATOM 703 N N . PRO A 1 97 ? -11.694 -0.485 -25.073 1.00 84.31 97 PRO A N 1
ATOM 704 C CA . PRO A 1 97 ? -12.300 -1.815 -25.125 1.00 84.31 97 PRO A CA 1
ATOM 705 C C . PRO A 1 97 ? -11.866 -2.726 -23.972 1.00 84.31 97 PRO A C 1
ATOM 707 O O . PRO A 1 97 ? -12.577 -3.669 -23.655 1.00 84.31 97 PRO A O 1
ATOM 710 N N . GLN A 1 98 ? -10.711 -2.451 -23.358 1.00 84.56 98 GLN A N 1
ATOM 711 C CA . GLN A 1 98 ? -10.164 -3.247 -22.258 1.00 84.56 98 GLN A CA 1
ATOM 712 C C . GLN A 1 98 ? -10.567 -2.676 -20.897 1.00 84.56 98 GLN A C 1
ATOM 714 O O . GLN A 1 98 ? -11.047 -3.399 -20.038 1.00 84.56 98 GLN A O 1
ATOM 719 N N . LEU A 1 99 ? -10.400 -1.366 -20.702 1.00 86.69 99 LEU A N 1
ATOM 720 C CA . LEU A 1 99 ? -10.524 -0.738 -19.390 1.00 86.69 99 LEU A CA 1
ATOM 721 C C . LEU A 1 99 ? -11.917 -0.187 -19.095 1.00 86.69 99 LEU A C 1
ATOM 723 O O . LEU A 1 99 ? -12.269 -0.101 -17.927 1.00 86.69 99 LEU A O 1
ATOM 727 N N . LEU A 1 100 ? -12.722 0.213 -20.090 1.00 85.50 100 LEU A N 1
ATOM 728 C CA . LEU A 1 100 ? -14.072 0.706 -19.777 1.00 85.50 100 LEU A CA 1
ATOM 729 C C . LEU A 1 100 ? -14.973 -0.385 -19.191 1.00 85.50 100 LEU A C 1
ATOM 731 O O . LEU A 1 100 ? -15.635 -0.072 -18.203 1.00 85.50 100 LEU A O 1
ATOM 735 N N . PRO A 1 101 ? -15.003 -1.627 -19.721 1.00 86.56 101 PRO A N 1
ATOM 736 C CA . PRO A 1 101 ? -15.749 -2.707 -19.085 1.00 86.56 101 PRO A CA 1
ATOM 737 C C . PRO A 1 101 ? -15.336 -2.899 -17.625 1.00 86.56 101 PRO A C 1
ATOM 739 O O . PRO A 1 101 ? -16.213 -2.901 -16.773 1.00 86.56 101 PRO A O 1
ATOM 742 N N . GLU A 1 102 ? -14.030 -2.924 -17.338 1.00 82.88 102 GLU A N 1
ATOM 743 C CA . GLU A 1 102 ? -13.487 -3.051 -15.977 1.00 82.88 102 GLU A CA 1
ATOM 744 C C . GLU A 1 102 ? -13.841 -1.863 -15.078 1.00 82.88 102 GLU A C 1
ATOM 746 O O . GLU A 1 102 ? -14.187 -2.030 -13.914 1.00 82.88 102 GLU A O 1
ATOM 751 N N . VAL A 1 103 ? -13.811 -0.636 -15.605 1.00 80.19 103 VAL A N 1
ATOM 752 C CA . VAL A 1 103 ? -14.257 0.545 -14.856 1.00 80.19 103 VAL A CA 1
ATOM 753 C C . VAL A 1 103 ? -15.737 0.401 -14.506 1.00 80.19 103 VAL A C 1
ATOM 755 O O . VAL A 1 103 ? -16.099 0.625 -13.353 1.00 80.19 103 VAL A O 1
ATOM 758 N N . TYR A 1 104 ? -16.590 -0.006 -15.448 1.00 80.31 104 TYR A N 1
ATOM 759 C CA . TYR A 1 104 ? -18.029 -0.172 -15.218 1.00 80.31 104 TYR A CA 1
ATOM 760 C C . TYR A 1 104 ? -18.378 -1.360 -14.317 1.00 80.31 104 TYR A C 1
ATOM 762 O O . TYR A 1 104 ? -19.312 -1.246 -13.528 1.00 80.31 104 TYR A O 1
ATOM 770 N N . SER A 1 105 ? -17.631 -2.461 -14.392 1.00 78.19 105 SER A N 1
ATOM 771 C CA . SER A 1 105 ? -17.809 -3.635 -13.529 1.00 78.19 105 SER A CA 1
ATOM 772 C C . SER A 1 105 ? -17.100 -3.508 -12.180 1.00 78.19 105 SER A C 1
ATOM 774 O O . SER A 1 105 ? -17.345 -4.323 -11.292 1.00 78.19 105 SER A O 1
ATOM 776 N N . SER A 1 106 ? -16.226 -2.512 -12.005 1.00 78.19 106 SER A N 1
ATOM 777 C CA . SER A 1 106 ? -15.470 -2.349 -10.767 1.00 78.19 106 SER A CA 1
ATOM 778 C C . SER A 1 106 ? -16.388 -2.171 -9.558 1.00 78.19 106 SER A C 1
ATOM 780 O O . SER A 1 106 ? -17.435 -1.519 -9.620 1.00 78.19 106 SER A O 1
ATOM 782 N N . ASN A 1 107 ? -15.912 -2.646 -8.405 1.00 71.94 107 ASN A N 1
ATOM 783 C CA . ASN A 1 107 ? -16.554 -2.427 -7.104 1.00 71.94 107 ASN A CA 1
ATOM 784 C C . ASN A 1 107 ? -16.807 -0.941 -6.805 1.00 71.94 107 ASN A C 1
ATOM 786 O O . ASN A 1 107 ? -17.642 -0.613 -5.968 1.00 71.94 107 ASN A O 1
ATOM 790 N N . PHE A 1 108 ? -16.101 -0.045 -7.493 1.00 73.94 108 PHE A N 1
ATOM 791 C CA . PHE A 1 108 ? -16.306 1.388 -7.407 1.00 73.94 108 PHE A CA 1
ATOM 792 C C . PHE A 1 108 ? -17.647 1.832 -8.019 1.00 73.94 108 PHE A C 1
ATOM 794 O O . PHE A 1 108 ? -18.418 2.518 -7.354 1.00 73.94 108 PHE A O 1
ATOM 801 N N . ASN A 1 109 ? -17.968 1.396 -9.244 1.00 73.44 109 ASN A N 1
ATOM 802 C CA . ASN A 1 109 ? -19.256 1.706 -9.880 1.00 73.44 109 ASN A CA 1
ATOM 803 C C . ASN A 1 109 ? -20.408 0.885 -9.286 1.00 73.44 109 ASN A C 1
ATOM 805 O O . ASN A 1 109 ? -21.496 1.416 -9.087 1.00 73.44 109 ASN A O 1
ATOM 809 N N . VAL A 1 110 ? -20.161 -0.374 -8.912 1.00 76.31 110 VAL A N 1
ATOM 810 C CA . VAL A 1 110 ? -21.147 -1.190 -8.176 1.00 76.31 110 VAL A CA 1
ATOM 811 C C . VAL A 1 110 ? -21.465 -0.566 -6.807 1.00 76.31 110 VAL A C 1
ATOM 813 O O . VAL A 1 110 ? -22.621 -0.524 -6.376 1.00 76.31 110 VAL A O 1
ATOM 816 N N . GLY A 1 111 ? -20.447 -0.024 -6.132 1.00 79.38 111 GLY A N 1
ATOM 817 C CA . GLY A 1 111 ? -20.606 0.732 -4.893 1.00 79.38 111 GLY A CA 1
ATOM 818 C C . GLY A 1 111 ? -21.440 1.999 -5.082 1.00 79.38 111 GLY A C 1
ATOM 819 O O . GLY A 1 111 ? -22.267 2.300 -4.226 1.00 79.38 111 GLY A O 1
ATOM 820 N N . LEU A 1 112 ? -21.296 2.694 -6.217 1.00 85.19 112 LEU A N 1
ATOM 821 C CA . LEU A 1 112 ? -22.070 3.899 -6.528 1.00 85.19 112 LEU A CA 1
ATOM 822 C C . LEU A 1 112 ? -23.580 3.624 -6.531 1.00 85.19 112 LEU A C 1
ATOM 824 O O . LEU A 1 112 ? -24.309 4.305 -5.815 1.00 85.19 112 LEU A O 1
ATOM 828 N N . SER A 1 113 ? -24.028 2.568 -7.219 1.00 83.25 113 SER A N 1
ATOM 829 C CA . SER A 1 113 ? -25.442 2.156 -7.226 1.00 83.25 113 SER A CA 1
ATOM 830 C C . SER A 1 113 ? -25.955 1.778 -5.832 1.00 83.25 113 SER A C 1
ATOM 832 O O . SER A 1 113 ? -27.117 1.997 -5.502 1.00 83.25 113 SER A O 1
ATOM 834 N N . THR A 1 114 ? -25.082 1.235 -4.977 1.00 86.50 114 THR A N 1
ATOM 835 C CA . THR A 1 114 ? -25.435 0.902 -3.587 1.00 86.50 114 THR A CA 1
ATOM 836 C C . THR A 1 114 ? -25.614 2.163 -2.735 1.00 86.50 114 THR A C 1
ATOM 838 O O . THR A 1 114 ? -26.534 2.236 -1.916 1.00 86.50 114 THR A O 1
ATOM 841 N N . VAL A 1 115 ? -24.757 3.172 -2.920 1.00 88.50 115 VAL A N 1
ATOM 842 C CA . VAL A 1 115 ? -24.876 4.470 -2.236 1.00 88.50 115 VAL A CA 1
ATOM 843 C C . VAL A 1 115 ? -26.104 5.236 -2.732 1.00 88.50 115 VAL A C 1
ATOM 845 O O . VAL A 1 115 ? -26.812 5.823 -1.921 1.00 88.50 115 VAL A O 1
ATOM 848 N N . GLU A 1 116 ? -26.401 5.187 -4.028 1.00 91.00 116 GLU A N 1
ATOM 849 C CA . GLU A 1 116 ? -27.602 5.783 -4.625 1.00 91.00 116 GLU A CA 1
ATOM 850 C C . GLU A 1 116 ? -28.888 5.163 -4.054 1.00 91.00 116 GLU A C 1
ATOM 852 O O . GLU A 1 116 ? -29.759 5.876 -3.553 1.00 91.00 116 GLU A O 1
ATOM 857 N N . ALA A 1 117 ? -28.964 3.828 -3.992 1.00 87.88 117 ALA A N 1
ATOM 858 C CA . ALA A 1 117 ? -30.070 3.135 -3.331 1.00 87.88 117 ALA A CA 1
ATOM 859 C C . ALA A 1 117 ? -30.170 3.500 -1.838 1.00 87.88 117 ALA A C 1
ATOM 861 O O . ALA A 1 117 ? -31.264 3.664 -1.301 1.00 87.88 117 ALA A O 1
ATOM 862 N N . SER A 1 118 ? -29.029 3.673 -1.163 1.00 91.75 118 SER A N 1
ATOM 863 C CA . SER A 1 118 ? -28.983 4.104 0.239 1.00 91.75 118 SER A CA 1
ATOM 864 C C . SER A 1 118 ? -29.512 5.528 0.425 1.00 91.75 118 SER A C 1
ATOM 866 O O . SER A 1 118 ? -30.231 5.789 1.387 1.00 91.75 118 SER A O 1
ATOM 868 N N . LEU A 1 119 ? -29.199 6.442 -0.496 1.00 91.94 119 LEU A N 1
ATOM 869 C CA . LEU A 1 119 ? -29.724 7.806 -0.492 1.00 91.94 119 LEU A CA 1
ATOM 870 C C . LEU A 1 119 ? -31.243 7.815 -0.636 1.00 91.94 119 LEU A C 1
ATOM 872 O O . LEU A 1 119 ? -31.904 8.466 0.168 1.00 91.94 119 LEU A O 1
ATOM 876 N N . ALA A 1 120 ? -31.793 7.036 -1.570 1.00 91.06 120 ALA A N 1
ATOM 877 C CA . ALA A 1 120 ? -33.241 6.902 -1.739 1.00 91.06 120 ALA A CA 1
ATOM 878 C C . ALA A 1 120 ? -33.933 6.409 -0.451 1.00 91.06 120 ALA A C 1
ATOM 880 O O . ALA A 1 120 ? -34.960 6.947 -0.039 1.00 91.06 120 ALA A O 1
ATOM 881 N N . LEU A 1 121 ? -33.335 5.438 0.250 1.00 90.94 121 LEU A N 1
ATOM 882 C CA . LEU A 1 121 ? -33.867 4.941 1.527 1.00 90.94 121 LEU A CA 1
ATOM 883 C C . LEU A 1 121 ? -33.870 5.996 2.633 1.00 90.94 121 LEU A C 1
ATOM 885 O O . LEU A 1 121 ? -34.799 6.037 3.445 1.00 90.94 121 LEU A O 1
ATOM 889 N N . VAL A 1 122 ? -32.824 6.820 2.690 1.00 91.50 122 VAL A N 1
ATOM 890 C CA . VAL A 1 122 ? -32.713 7.889 3.684 1.00 91.50 122 VAL A CA 1
ATOM 891 C C . VAL A 1 122 ? -33.667 9.040 3.352 1.00 91.50 122 VAL A C 1
ATOM 893 O O . VAL A 1 122 ? -34.328 9.525 4.266 1.00 91.50 122 VAL A O 1
ATOM 896 N N . LYS A 1 123 ? -33.824 9.414 2.073 1.00 89.88 123 LYS A N 1
ATOM 897 C CA . LYS A 1 123 ? -34.834 10.392 1.618 1.00 89.88 123 LYS A CA 1
ATOM 898 C C . LYS A 1 123 ? -36.241 9.983 2.032 1.00 89.88 123 LYS A C 1
ATOM 900 O O . LYS A 1 123 ? -36.935 10.760 2.681 1.00 89.88 123 LYS A O 1
ATOM 905 N N . GLN A 1 124 ? -36.601 8.722 1.774 1.00 91.00 124 GLN A N 1
ATOM 906 C CA . GLN A 1 124 ? -37.890 8.163 2.178 1.00 91.00 124 GLN A CA 1
ATOM 907 C C . GLN A 1 124 ? -38.126 8.297 3.692 1.00 91.00 124 GLN A C 1
ATOM 909 O O . GLN A 1 124 ? -39.243 8.560 4.125 1.00 91.00 124 GLN A O 1
ATOM 914 N N . HIS A 1 125 ? -37.082 8.128 4.511 1.00 88.69 125 HIS A N 1
ATOM 915 C CA . HIS A 1 125 ? -37.183 8.295 5.965 1.00 88.69 125 HIS A CA 1
ATOM 916 C C . HIS A 1 125 ? -37.268 9.754 6.413 1.00 88.69 125 HIS A C 1
ATOM 918 O O . HIS A 1 125 ? -37.859 10.028 7.456 1.00 88.69 125 HIS A O 1
ATOM 924 N N . LEU A 1 126 ? -36.666 10.673 5.660 1.00 89.50 126 LEU A N 1
ATOM 925 C CA . LEU A 1 126 ? -36.752 12.108 5.914 1.00 89.50 126 LEU A CA 1
ATOM 926 C C . LEU A 1 126 ? -38.073 12.713 5.421 1.00 89.50 126 LEU A C 1
ATOM 928 O O . LEU A 1 126 ? -38.383 13.838 5.800 1.00 89.50 126 LEU A O 1
ATOM 932 N N . GLY A 1 127 ? -38.854 11.972 4.626 1.00 89.12 127 GLY A N 1
ATOM 933 C CA . GLY A 1 127 ? -40.061 12.493 3.985 1.00 89.12 127 GLY A CA 1
ATOM 934 C C . GLY A 1 127 ? -39.741 13.571 2.951 1.00 89.12 127 GLY A C 1
ATOM 935 O O . GLY A 1 127 ? -40.527 14.495 2.791 1.00 89.12 127 GLY A O 1
ATOM 936 N N . LEU A 1 128 ? -38.564 13.483 2.323 1.00 85.44 128 LEU A N 1
ATOM 937 C CA . LEU A 1 128 ? -38.214 14.310 1.173 1.00 85.44 128 LEU A CA 1
ATOM 938 C C . LEU A 1 128 ? -38.882 13.677 -0.048 1.00 85.44 128 LEU A C 1
ATOM 940 O O . LEU A 1 128 ? -38.589 12.516 -0.355 1.00 85.44 128 LEU A O 1
ATOM 944 N N . ASP A 1 129 ? -39.795 14.406 -0.683 1.00 78.00 129 ASP A N 1
ATOM 945 C CA . ASP A 1 129 ? -40.437 13.972 -1.919 1.00 78.00 129 ASP A CA 1
ATOM 946 C C . ASP A 1 129 ? -39.445 14.119 -3.086 1.00 78.00 129 ASP A C 1
ATOM 948 O O . ASP A 1 129 ? -38.595 15.010 -3.093 1.00 78.00 129 ASP A O 1
ATOM 952 N N . ASP A 1 130 ? -39.537 13.235 -4.083 1.00 66.88 130 ASP A N 1
ATOM 953 C CA . ASP A 1 130 ? -38.629 13.233 -5.243 1.00 66.88 130 ASP A CA 1
ATOM 954 C C . ASP A 1 130 ? -38.759 14.505 -6.118 1.00 66.88 130 ASP A C 1
ATOM 956 O O . ASP A 1 130 ? -37.942 14.716 -7.008 1.00 66.88 130 ASP A O 1
ATOM 960 N N . GLU A 1 131 ? -39.760 15.357 -5.863 1.00 60.12 131 GLU A N 1
ATOM 961 C CA . GLU A 1 131 ? -40.035 16.600 -6.604 1.00 60.12 131 GLU A CA 1
ATOM 962 C C . GLU A 1 131 ? -39.239 17.818 -6.086 1.00 60.12 131 GLU A C 1
ATOM 964 O O . GLU A 1 131 ? -39.146 18.826 -6.783 1.00 60.12 131 GLU A O 1
ATOM 969 N N . ASP A 1 132 ? -38.619 17.740 -4.901 1.00 55.94 132 ASP A N 1
ATOM 970 C CA . ASP A 1 132 ? -37.867 18.863 -4.310 1.00 55.94 132 ASP A CA 1
ATOM 971 C C . ASP A 1 132 ? -36.420 18.996 -4.852 1.00 55.94 132 ASP A C 1
ATOM 973 O O . ASP A 1 132 ? -35.668 19.867 -4.413 1.00 55.94 132 ASP A O 1
ATOM 977 N N . GLU A 1 133 ? -35.994 18.145 -5.796 1.00 56.88 133 GLU A N 1
ATOM 978 C CA . GLU A 1 133 ? -34.628 18.164 -6.358 1.00 56.88 133 GLU A CA 1
ATOM 979 C C . GLU A 1 133 ? -34.475 18.969 -7.662 1.00 56.88 133 GLU A C 1
ATOM 981 O O . GLU A 1 133 ? -33.358 19.101 -8.166 1.00 56.88 133 GLU A O 1
ATOM 986 N N . ASP A 1 134 ? -35.551 19.556 -8.192 1.00 48.38 134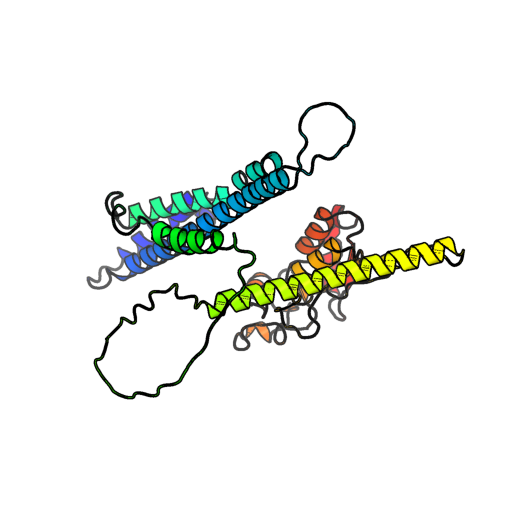 ASP A N 1
ATOM 987 C CA . ASP A 1 134 ? -35.559 20.049 -9.576 1.00 48.38 134 ASP A CA 1
ATOM 988 C C . ASP A 1 134 ? -35.008 21.472 -9.808 1.00 48.38 134 ASP A C 1
ATOM 990 O O . ASP A 1 134 ? -34.901 21.872 -10.966 1.00 48.38 134 ASP A O 1
ATOM 994 N N . GLU A 1 135 ? -34.586 22.241 -8.792 1.00 48.88 135 GLU A N 1
ATOM 995 C CA . GLU A 1 135 ? -34.081 23.614 -9.051 1.00 48.88 135 GLU A CA 1
ATOM 996 C C . GLU A 1 135 ? -32.714 23.980 -8.442 1.00 48.88 135 GLU A C 1
ATOM 998 O O . GLU A 1 135 ? -31.987 24.757 -9.060 1.00 48.88 135 GLU A O 1
ATOM 1003 N 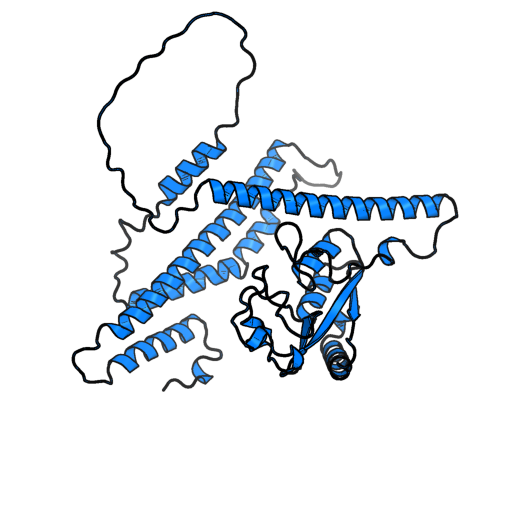N . ASP A 1 136 ? -32.285 23.381 -7.325 1.00 46.72 136 ASP A N 1
ATOM 1004 C CA . ASP A 1 136 ? -30.982 23.705 -6.700 1.00 46.72 136 ASP A CA 1
ATOM 1005 C C . ASP A 1 136 ? -29.929 22.580 -6.822 1.00 46.72 136 ASP A C 1
ATOM 1007 O O . ASP A 1 136 ? -28.736 22.798 -6.578 1.00 46.72 136 ASP A O 1
ATOM 1011 N N . ASP A 1 137 ? -30.356 21.375 -7.219 1.00 48.03 137 ASP A N 1
ATOM 1012 C CA . ASP A 1 137 ? -29.522 20.176 -7.372 1.00 48.03 137 ASP A CA 1
ATOM 1013 C C . ASP A 1 137 ? -29.273 19.789 -8.845 1.00 48.03 137 ASP A C 1
ATOM 1015 O O . ASP A 1 137 ? -28.549 18.815 -9.096 1.00 48.03 137 ASP A O 1
ATOM 1019 N N . GLU A 1 138 ? -29.731 20.595 -9.824 1.00 44.88 138 GLU A N 1
ATOM 1020 C CA . GLU A 1 138 ? -29.047 20.691 -11.123 1.00 44.88 138 GLU A CA 1
ATOM 1021 C C . GLU A 1 138 ? -27.676 21.293 -10.825 1.00 44.88 138 GLU A C 1
ATOM 1023 O O . GLU A 1 138 ? -27.435 22.498 -10.873 1.00 44.88 138 GLU A O 1
ATOM 1028 N N . LEU A 1 139 ? -26.803 20.393 -10.372 1.00 47.81 139 LEU A N 1
ATOM 1029 C CA . LEU A 1 139 ? -25.464 20.641 -9.913 1.00 47.81 139 LEU A CA 1
ATOM 1030 C C . LEU A 1 139 ? -24.876 21.723 -10.793 1.00 47.81 139 LEU A C 1
ATOM 1032 O O . LEU A 1 139 ? -24.945 21.653 -12.025 1.00 47.81 139 LEU A O 1
ATOM 1036 N N . ASN A 1 140 ? -24.160 22.637 -10.161 1.00 43.75 140 ASN A N 1
ATOM 1037 C CA . ASN A 1 140 ? -23.310 23.599 -10.831 1.00 43.75 140 ASN A CA 1
ATOM 1038 C C . ASN A 1 140 ? -22.155 22.928 -11.640 1.00 43.75 140 ASN A C 1
ATOM 1040 O O . ASN A 1 140 ? -21.070 23.474 -11.815 1.00 43.75 140 ASN A O 1
ATOM 1044 N N . LEU A 1 141 ? -22.362 21.699 -12.135 1.00 43.69 141 LEU A N 1
ATOM 1045 C CA . LEU A 1 141 ? -21.753 21.088 -13.302 1.00 43.69 141 LEU A CA 1
ATOM 1046 C C . LEU A 1 141 ? -21.683 22.074 -14.468 1.00 43.69 141 LEU A C 1
ATOM 1048 O O . LEU A 1 141 ? -20.675 22.042 -15.154 1.00 43.69 141 LEU A O 1
ATOM 1052 N N . GLY A 1 142 ? -22.663 22.957 -14.685 1.00 37.69 142 GLY A N 1
ATOM 1053 C CA . GLY A 1 142 ? -22.583 24.021 -15.697 1.00 37.69 142 GLY A CA 1
ATOM 1054 C C . GLY A 1 142 ? -21.349 24.916 -15.522 1.00 37.69 142 GLY A C 1
ATOM 1055 O O . GLY A 1 142 ? -20.503 24.971 -16.420 1.00 37.69 142 GLY A O 1
ATOM 1056 N N . ASP A 1 143 ? -21.167 25.524 -14.346 1.00 41.03 143 ASP A N 1
ATOM 1057 C CA . ASP A 1 143 ? -20.017 26.400 -14.077 1.00 41.03 143 ASP A CA 1
ATOM 1058 C C . ASP A 1 143 ? -18.710 25.624 -13.885 1.00 41.03 143 ASP A C 1
ATOM 1060 O O . ASP A 1 143 ? -17.651 26.057 -14.348 1.00 41.03 143 ASP A O 1
ATOM 1064 N N . VAL A 1 144 ? -18.756 24.428 -13.289 1.00 45.12 144 VAL A N 1
ATOM 1065 C CA . VAL A 1 144 ? -17.579 23.553 -13.137 1.00 45.12 144 VAL A CA 1
ATOM 1066 C C . VAL A 1 144 ? -17.123 22.995 -14.497 1.00 45.12 144 VAL A C 1
ATOM 1068 O O . VAL A 1 144 ? -15.924 22.793 -14.722 1.00 45.12 144 VAL A O 1
ATOM 1071 N N . HIS A 1 145 ? -18.041 22.784 -15.445 1.00 39.19 145 HIS A N 1
ATOM 1072 C CA . HIS A 1 145 ? -17.741 22.322 -16.800 1.00 39.19 145 HIS A CA 1
ATOM 1073 C C . HIS A 1 145 ? -17.355 23.486 -17.723 1.00 39.19 145 HIS A C 1
ATOM 1075 O O . HIS A 1 145 ? -16.397 23.332 -18.481 1.00 39.19 145 HIS A O 1
ATOM 1081 N N . ALA A 1 146 ? -17.965 24.671 -17.600 1.00 38.12 146 ALA A N 1
ATOM 1082 C CA . ALA A 1 146 ? -17.594 25.877 -18.347 1.00 38.12 146 ALA A CA 1
ATOM 1083 C C . ALA A 1 146 ? -16.223 26.436 -17.922 1.00 38.12 146 ALA A C 1
ATOM 1085 O O . ALA A 1 146 ? -15.381 26.720 -18.783 1.00 38.12 146 ALA A O 1
ATOM 1086 N N . ALA A 1 147 ? -15.932 26.493 -16.615 1.00 39.44 147 ALA A N 1
ATOM 1087 C CA . ALA A 1 147 ? -14.623 26.906 -16.098 1.00 39.44 147 ALA A CA 1
ATOM 1088 C C . ALA A 1 147 ? -13.499 25.941 -16.518 1.00 39.44 147 ALA A C 1
ATOM 1090 O O . ALA A 1 147 ? -12.356 26.357 -16.721 1.00 39.44 147 ALA A O 1
ATOM 1091 N N . ARG A 1 148 ? -13.821 24.657 -16.728 1.00 40.06 148 ARG A N 1
ATOM 1092 C CA . ARG A 1 148 ? -12.857 23.623 -17.139 1.00 40.06 148 ARG A CA 1
ATOM 1093 C C . ARG A 1 148 ? -12.733 23.465 -18.663 1.00 40.06 148 ARG A C 1
ATOM 1095 O O . ARG A 1 148 ? -11.633 23.197 -19.141 1.00 40.06 148 ARG A O 1
ATOM 1102 N N . ILE A 1 149 ? -13.798 23.682 -19.444 1.00 39.16 149 ILE A N 1
ATOM 1103 C CA . ILE A 1 149 ? -13.774 23.658 -20.925 1.00 39.16 149 ILE A CA 1
ATOM 1104 C C . ILE A 1 149 ? -13.080 24.904 -21.491 1.00 39.16 149 ILE A C 1
ATOM 1106 O O . ILE A 1 149 ? -12.293 24.782 -22.436 1.00 39.16 149 ILE A O 1
ATOM 1110 N N . LYS A 1 150 ? -13.279 26.082 -20.878 1.00 37.41 150 LYS A N 1
ATOM 1111 C CA . LYS A 1 150 ? -12.558 27.312 -21.254 1.00 37.41 150 LYS A CA 1
ATOM 1112 C C . LYS A 1 150 ? -11.049 27.185 -21.002 1.00 37.41 150 LYS A C 1
ATOM 1114 O O . LYS A 1 150 ? -10.255 27.727 -21.759 1.00 37.41 150 LYS A O 1
ATOM 1119 N N . PHE A 1 151 ? -10.654 26.385 -20.009 1.00 38.03 151 PHE A N 1
ATOM 1120 C CA . PHE A 1 151 ? -9.252 26.121 -19.673 1.00 38.03 151 PHE A CA 1
ATOM 1121 C C . PHE A 1 151 ? -8.567 25.106 -20.607 1.00 38.03 151 PHE A C 1
ATOM 1123 O O . PHE A 1 151 ? -7.362 25.176 -20.811 1.00 38.03 151 PHE A O 1
ATOM 1130 N N . MET A 1 152 ? -9.315 24.177 -21.216 1.00 37.84 152 MET A N 1
ATOM 1131 C CA . MET A 1 152 ? -8.756 23.177 -22.144 1.00 37.84 152 MET A CA 1
ATOM 1132 C C . MET A 1 152 ? -8.757 23.619 -23.619 1.00 37.84 152 MET A C 1
ATOM 1134 O O . MET A 1 152 ? -8.225 22.890 -24.454 1.00 37.84 152 MET A O 1
ATOM 1138 N N . SER A 1 153 ? -9.332 24.785 -23.940 1.00 37.34 153 SER A N 1
ATOM 1139 C CA . SER A 1 153 ? -9.463 25.294 -25.318 1.00 37.34 153 SER A CA 1
ATOM 1140 C C . SER A 1 153 ? -8.567 26.502 -25.643 1.00 37.34 153 SER A C 1
ATOM 1142 O O . SER A 1 153 ? -8.681 27.039 -26.738 1.00 37.34 153 SER A O 1
ATOM 1144 N N . MET A 1 154 ? -7.679 26.939 -24.736 1.00 39.84 154 MET A N 1
ATOM 1145 C CA . MET A 1 154 ? -6.821 28.126 -24.940 1.00 39.84 154 MET A CA 1
ATOM 1146 C C . MET A 1 154 ? -5.338 27.833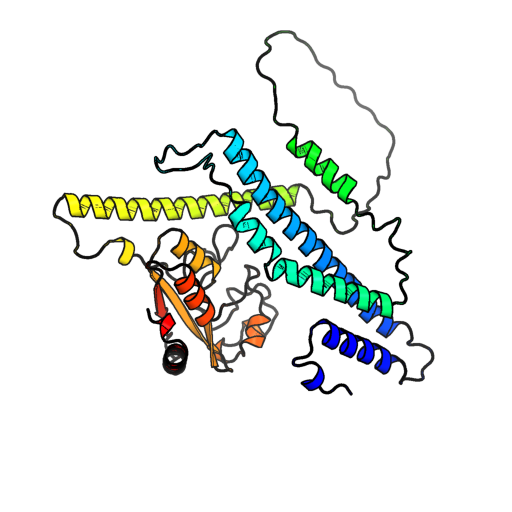 -25.230 1.00 39.84 154 MET A C 1
ATOM 1148 O O . MET A 1 154 ? -4.519 28.733 -25.102 1.00 39.84 154 MET A O 1
ATOM 1152 N N . ASP A 1 155 ? -4.988 26.632 -25.696 1.00 40.69 155 ASP A N 1
ATOM 1153 C CA . ASP A 1 155 ? -3.657 26.370 -26.270 1.00 40.69 155 ASP A CA 1
ATOM 1154 C C . ASP A 1 155 ? -3.799 25.969 -27.745 1.00 40.69 155 ASP A C 1
ATOM 1156 O O . ASP A 1 155 ? -3.877 24.795 -28.111 1.00 40.69 155 ASP A O 1
ATOM 1160 N N . GLY A 1 156 ? -3.920 26.984 -28.604 1.00 37.75 156 GLY A N 1
ATOM 1161 C CA . GLY A 1 156 ? -4.043 26.820 -30.050 1.00 37.75 156 GLY A CA 1
ATOM 1162 C C . GLY A 1 156 ? -3.917 28.141 -30.813 1.00 37.75 156 GLY A C 1
ATOM 1163 O O . GLY A 1 156 ? -4.919 28.794 -31.077 1.00 37.75 156 GLY A O 1
ATOM 1164 N N . GLY A 1 157 ? -2.686 28.488 -31.214 1.00 32.03 157 GLY A N 1
ATOM 1165 C CA . GLY A 1 157 ? -2.341 29.580 -32.145 1.00 32.03 157 GLY A CA 1
ATOM 1166 C C . GLY A 1 157 ? -2.038 30.905 -31.435 1.00 32.03 157 GLY A C 1
ATOM 1167 O O . GLY A 1 157 ? -2.886 31.434 -30.732 1.00 32.03 157 GLY A O 1
ATOM 1168 N N . HIS A 1 158 ? -0.873 31.533 -31.597 1.00 33.06 158 HIS A N 1
ATOM 1169 C CA . HIS A 1 158 ? -0.402 32.091 -32.868 1.00 33.06 158 HIS A CA 1
ATOM 1170 C C . HIS A 1 158 ? 1.129 32.183 -32.926 1.00 33.06 158 HIS A C 1
ATOM 1172 O O . HIS A 1 158 ? 1.785 32.594 -31.970 1.00 33.06 158 HIS A O 1
ATOM 1178 N N . GLY A 1 159 ? 1.679 31.863 -34.098 1.00 29.91 159 GLY A N 1
ATOM 1179 C CA . GLY A 1 159 ? 3.011 32.286 -34.504 1.00 29.91 159 GLY A CA 1
ATOM 1180 C C . GLY A 1 159 ? 2.999 33.692 -35.119 1.00 29.91 159 GLY A C 1
ATOM 1181 O O . GLY A 1 159 ? 2.050 34.064 -35.796 1.00 29.91 159 GLY A O 1
ATOM 1182 N N . VAL A 1 160 ? 4.111 34.398 -34.891 1.00 33.06 160 VAL A N 1
ATOM 1183 C CA . VAL A 1 160 ? 4.771 35.430 -35.719 1.00 33.06 160 VAL A CA 1
ATOM 1184 C C . VAL A 1 160 ? 3.958 36.660 -36.167 1.00 33.06 160 VAL A C 1
ATOM 1186 O O . VAL A 1 160 ? 3.109 36.591 -37.047 1.00 33.06 160 VAL A O 1
ATOM 1189 N N . GLY A 1 161 ? 4.371 37.834 -35.673 1.00 26.95 161 GLY A N 1
ATOM 1190 C CA . GLY A 1 161 ? 4.026 39.145 -36.229 1.00 26.95 161 GLY A CA 1
ATOM 1191 C C . GLY A 1 161 ? 4.910 40.253 -35.651 1.00 26.95 161 GLY A C 1
ATOM 1192 O O . GLY A 1 161 ? 4.716 40.691 -34.524 1.00 26.95 161 GLY A O 1
ATOM 1193 N N . LEU A 1 162 ? 5.913 40.660 -36.425 1.00 30.67 162 LEU A N 1
ATOM 1194 C CA . LEU A 1 162 ? 6.852 41.754 -36.175 1.00 30.67 162 LEU A CA 1
ATOM 1195 C C . LEU A 1 162 ? 6.180 43.113 -36.473 1.00 30.67 162 LEU A C 1
ATOM 1197 O O . LEU A 1 162 ? 5.590 43.227 -37.543 1.00 30.67 162 LEU A O 1
ATOM 1201 N N . ALA A 1 163 ? 6.332 44.116 -35.591 1.00 30.03 163 ALA A N 1
ATOM 1202 C CA . ALA A 1 163 ? 6.583 45.550 -35.878 1.00 30.03 163 ALA A CA 1
ATOM 1203 C C . ALA A 1 163 ? 5.949 46.527 -34.857 1.00 30.03 163 ALA A C 1
ATOM 1205 O O . ALA A 1 163 ? 4.735 46.586 -34.721 1.00 30.03 163 ALA A O 1
ATOM 1206 N N . GLY A 1 164 ? 6.794 47.398 -34.284 1.00 27.31 164 GLY A N 1
ATOM 1207 C CA . GLY A 1 164 ? 6.591 48.853 -34.373 1.00 27.31 164 GLY A CA 1
ATOM 1208 C C . GLY A 1 164 ? 5.958 49.622 -33.199 1.00 27.31 164 GLY A C 1
ATOM 1209 O O . GLY A 1 164 ? 4.791 49.439 -32.896 1.00 27.31 164 GLY A O 1
ATOM 1210 N N . MET A 1 165 ? 6.720 50.627 -32.729 1.00 29.30 165 MET A N 1
ATOM 1211 C CA . MET A 1 165 ? 6.303 51.911 -32.108 1.00 29.30 165 MET A CA 1
ATOM 1212 C C . MET A 1 165 ? 5.939 51.880 -30.608 1.00 29.30 165 MET A C 1
ATOM 1214 O O . MET A 1 165 ? 5.009 51.216 -30.186 1.00 29.30 165 MET A O 1
ATOM 1218 N N . MET A 1 166 ? 6.802 52.415 -29.731 1.00 29.84 166 MET A N 1
ATOM 1219 C CA . MET A 1 166 ? 6.964 53.829 -29.313 1.00 29.84 166 MET A CA 1
ATOM 1220 C C . MET A 1 166 ? 5.941 54.304 -28.266 1.00 29.84 166 MET A C 1
ATOM 1222 O O . MET A 1 166 ? 4.762 54.415 -28.567 1.00 29.84 166 MET A O 1
ATOM 1226 N N . GLY A 1 167 ? 6.466 54.767 -27.121 1.00 28.08 167 GLY A N 1
ATOM 1227 C CA . GLY A 1 167 ? 6.046 56.041 -26.518 1.00 28.08 167 GLY A CA 1
ATOM 1228 C C . GLY A 1 167 ? 5.351 55.995 -25.153 1.00 28.08 167 GLY A C 1
ATOM 1229 O O . GLY A 1 167 ? 4.240 55.505 -25.068 1.00 28.08 167 GLY A O 1
ATOM 1230 N N . MET A 1 168 ? 6.029 56.601 -24.160 1.00 32.00 168 MET A N 1
ATOM 1231 C CA . MET A 1 168 ? 5.541 57.444 -23.037 1.00 32.00 168 MET A CA 1
ATOM 1232 C C . MET A 1 168 ? 4.367 56.925 -22.176 1.00 32.00 168 MET A C 1
ATOM 1234 O O . MET A 1 168 ? 3.317 56.574 -22.680 1.00 32.00 168 MET A O 1
ATOM 1238 N N . GLY A 1 169 ? 4.469 56.835 -20.848 1.00 28.73 169 GLY A N 1
ATOM 1239 C CA . GLY A 1 169 ? 4.794 57.922 -19.918 1.00 28.73 169 GLY A CA 1
ATOM 1240 C C . GLY A 1 169 ? 3.485 58.537 -19.400 1.00 28.73 169 GLY A C 1
ATOM 1241 O O . GLY A 1 169 ? 2.730 59.074 -20.203 1.00 28.73 169 GLY A O 1
ATOM 1242 N N . GLY A 1 170 ? 3.218 58.456 -18.093 1.00 27.83 170 GLY A N 1
ATOM 1243 C CA . GLY A 1 170 ? 2.070 59.126 -17.471 1.00 27.83 170 GLY A CA 1
ATOM 1244 C C . GLY A 1 170 ? 1.619 58.493 -16.157 1.00 27.83 170 GLY A C 1
ATOM 1245 O O . GLY A 1 170 ? 0.877 57.516 -16.171 1.00 27.83 170 GLY A O 1
ATOM 1246 N N . ASP A 1 171 ? 2.070 59.084 -15.051 1.00 38.00 171 ASP A N 1
ATOM 1247 C CA . ASP A 1 171 ? 1.407 59.053 -13.743 1.00 38.00 171 ASP A CA 1
ATOM 1248 C C . ASP A 1 171 ? -0.000 59.668 -13.844 1.00 38.00 171 ASP A C 1
ATOM 1250 O O . ASP A 1 171 ? -0.183 60.584 -14.645 1.00 38.00 171 ASP A O 1
ATOM 1254 N N . ILE A 1 172 ? -0.951 59.208 -13.019 1.00 36.47 172 ILE A N 1
ATOM 1255 C CA . ILE A 1 172 ? -2.087 59.978 -12.468 1.00 36.47 172 ILE A CA 1
ATOM 1256 C C . ILE A 1 172 ? -2.699 59.180 -11.300 1.00 36.47 172 ILE A C 1
ATOM 1258 O O . ILE A 1 172 ? -2.981 57.987 -11.425 1.00 36.47 172 ILE A O 1
ATOM 1262 N N . ASP A 1 173 ? -2.856 59.891 -10.186 1.00 34.00 173 ASP A N 1
ATOM 1263 C CA . ASP A 1 173 ? -3.516 59.533 -8.930 1.00 34.00 173 ASP A CA 1
ATOM 1264 C C . ASP A 1 173 ? -5.063 59.575 -9.012 1.00 34.00 173 ASP A C 1
ATOM 1266 O O . ASP A 1 173 ? -5.643 59.998 -10.013 1.00 34.00 173 ASP A O 1
ATOM 1270 N N . ASP A 1 174 ? -5.668 59.211 -7.876 1.00 35.19 174 ASP A N 1
ATOM 1271 C CA . ASP A 1 174 ? -7.011 59.529 -7.360 1.00 35.19 174 ASP A CA 1
ATOM 1272 C C . ASP A 1 174 ? -8.138 58.481 -7.490 1.00 35.19 174 ASP A C 1
ATOM 1274 O O . ASP A 1 174 ? -8.686 58.201 -8.555 1.00 35.19 174 ASP A O 1
ATOM 1278 N N . ASP A 1 175 ? -8.446 57.919 -6.309 1.00 35.62 175 ASP A N 1
ATOM 1279 C CA . ASP A 1 175 ? -9.751 57.791 -5.643 1.00 35.62 175 ASP A CA 1
ATOM 1280 C C . ASP A 1 175 ? -11.005 57.451 -6.473 1.00 35.62 175 ASP A C 1
ATOM 1282 O O . ASP A 1 175 ? -11.421 58.188 -7.361 1.00 35.62 175 ASP A O 1
ATOM 1286 N N . ASP A 1 176 ? -11.703 56.379 -6.067 1.00 34.31 176 ASP A N 1
ATOM 1287 C CA . ASP A 1 176 ? -13.043 56.454 -5.444 1.00 34.31 176 ASP A CA 1
ATOM 1288 C C . ASP A 1 176 ? -13.836 55.121 -5.562 1.00 34.31 176 ASP A C 1
ATOM 1290 O O . ASP A 1 176 ? -13.732 54.351 -6.518 1.00 34.31 176 ASP A O 1
ATOM 1294 N N . VAL A 1 177 ? -14.701 54.927 -4.565 1.00 36.00 177 VAL A N 1
ATOM 1295 C CA . VAL A 1 177 ? -15.896 54.073 -4.489 1.00 36.00 177 VAL A CA 1
ATOM 1296 C C . VAL A 1 177 ? -15.723 52.578 -4.199 1.00 36.00 177 VAL A C 1
ATOM 1298 O O . VAL A 1 177 ? -15.346 51.747 -5.025 1.00 36.00 177 VAL A O 1
ATOM 1301 N N . GLY A 1 178 ? -16.145 52.229 -2.982 1.00 36.09 178 GLY A N 1
ATOM 1302 C CA . GLY A 1 178 ? -16.223 50.875 -2.461 1.00 36.09 178 GLY A CA 1
ATOM 1303 C C . GLY A 1 178 ? -17.093 49.907 -3.266 1.00 36.09 178 GLY A C 1
ATOM 1304 O O . GLY A 1 178 ? -18.093 50.257 -3.892 1.00 36.09 178 GLY A O 1
ATOM 1305 N N . LYS A 1 179 ? -16.725 48.632 -3.149 1.00 31.59 179 LYS A N 1
ATOM 1306 C CA . LYS A 1 179 ? -17.589 47.490 -3.440 1.00 31.59 179 LYS A CA 1
ATOM 1307 C C . LYS A 1 179 ? -17.576 46.558 -2.228 1.00 31.59 179 LYS A C 1
ATOM 1309 O O . LYS A 1 179 ? -16.493 46.104 -1.858 1.00 31.59 179 LYS A O 1
ATOM 1314 N N . PRO A 1 180 ? -18.729 46.240 -1.618 1.00 39.75 180 PRO A N 1
ATOM 1315 C CA . PRO A 1 180 ? -18.849 45.033 -0.827 1.00 39.75 180 PRO A CA 1
ATOM 1316 C C . PRO A 1 180 ? -19.000 43.887 -1.832 1.00 39.75 180 PRO A C 1
ATOM 1318 O O . PRO A 1 180 ? -19.937 43.875 -2.624 1.00 39.75 180 PRO A O 1
ATOM 1321 N N . ALA A 1 181 ? -18.037 42.977 -1.875 1.00 34.62 181 ALA A N 1
ATOM 1322 C CA . ALA A 1 181 ? -18.158 41.763 -2.670 1.00 34.62 181 ALA A CA 1
ATOM 1323 C C . ALA A 1 181 ? -17.927 40.574 -1.743 1.00 34.62 181 ALA A C 1
ATOM 1325 O O . ALA A 1 181 ? -16.806 40.103 -1.581 1.00 34.62 181 ALA A O 1
ATOM 1326 N N . ASP A 1 182 ? -19.018 40.197 -1.081 1.00 34.03 182 ASP A N 1
ATOM 1327 C CA . ASP A 1 182 ? -19.459 38.821 -0.885 1.00 34.03 182 ASP A CA 1
ATOM 1328 C C . ASP A 1 182 ? -18.361 37.793 -0.594 1.00 34.03 182 ASP A C 1
ATOM 1330 O O . ASP A 1 182 ? -17.948 36.996 -1.439 1.00 34.03 182 ASP A O 1
ATOM 1334 N N . ASP A 1 183 ? -17.991 37.747 0.686 1.00 35.81 183 ASP A N 1
ATOM 1335 C CA . ASP A 1 183 ? -17.580 36.519 1.360 1.00 35.81 183 ASP A CA 1
ATOM 1336 C C . ASP A 1 183 ? -18.757 35.525 1.356 1.00 35.81 183 ASP A C 1
ATOM 1338 O O . ASP A 1 183 ? -19.456 35.329 2.349 1.00 35.81 183 ASP A O 1
ATOM 1342 N N . VAL A 1 184 ? -18.965 34.849 0.226 1.00 35.97 184 VAL A N 1
ATOM 1343 C CA . VAL A 1 184 ? -19.631 33.542 0.201 1.00 35.97 184 VAL A CA 1
ATOM 1344 C C . VAL A 1 184 ? -18.556 32.499 -0.067 1.00 35.97 184 VAL A C 1
ATOM 1346 O O . VAL A 1 184 ? -18.463 31.869 -1.120 1.00 35.97 184 VAL A O 1
ATOM 1349 N N . ALA A 1 185 ? -17.701 32.325 0.940 1.00 33.31 185 ALA A N 1
ATOM 1350 C CA . ALA A 1 185 ? -16.818 31.180 1.089 1.00 33.31 185 ALA A CA 1
ATOM 1351 C C . ALA A 1 185 ? -17.652 29.926 1.425 1.00 33.31 185 ALA A C 1
ATOM 1353 O O . ALA A 1 185 ? -17.554 29.345 2.504 1.00 33.31 185 ALA A O 1
ATOM 1354 N N . GLY A 1 186 ? -18.498 29.508 0.483 1.00 29.61 186 GLY A N 1
ATOM 1355 C CA . GLY A 1 186 ? -19.261 28.268 0.543 1.00 29.61 186 GLY A CA 1
ATOM 1356 C C . GLY A 1 186 ? -18.370 27.074 0.214 1.00 29.61 186 GLY A C 1
ATOM 1357 O O . GLY A 1 186 ? -18.263 26.684 -0.940 1.00 29.61 186 GLY A O 1
ATOM 1358 N N . PHE A 1 187 ? -17.697 26.537 1.233 1.00 38.34 187 PHE A N 1
ATOM 1359 C CA . PHE A 1 187 ? -17.291 25.131 1.435 1.00 38.34 187 PHE A CA 1
ATOM 1360 C C . PHE A 1 187 ? -16.479 24.351 0.356 1.00 38.34 187 PHE A C 1
ATOM 1362 O O . PHE A 1 187 ? -15.902 23.321 0.688 1.00 38.34 187 PHE A O 1
ATOM 1369 N N . PHE A 1 188 ? -16.292 24.844 -0.875 1.00 34.59 188 PHE A N 1
ATOM 1370 C CA . PHE A 1 188 ? -15.412 24.261 -1.911 1.00 34.59 188 PHE A CA 1
ATOM 1371 C C . PHE A 1 188 ? -14.450 25.278 -2.546 1.00 34.59 188 PHE A C 1
ATOM 1373 O O . PHE A 1 188 ? -13.920 25.070 -3.639 1.00 34.59 188 PHE A O 1
ATOM 1380 N N . GLY A 1 189 ? -14.133 26.351 -1.817 1.00 32.09 189 GLY A N 1
ATOM 1381 C CA . GLY A 1 189 ? -13.046 27.282 -2.127 1.00 32.09 189 GLY A CA 1
ATOM 1382 C C . GLY A 1 189 ? -11.653 26.644 -2.001 1.00 32.09 189 GLY A C 1
ATOM 1383 O O . GLY A 1 189 ? -10.819 27.070 -1.194 1.00 32.09 189 GLY A O 1
ATOM 1384 N N . LEU A 1 190 ? -11.356 25.619 -2.803 1.00 36.88 190 LEU A N 1
ATOM 1385 C CA . LEU A 1 190 ? -9.983 25.226 -3.091 1.00 36.88 190 LEU A CA 1
ATOM 1386 C C . LEU A 1 190 ? -9.371 26.349 -3.933 1.00 36.88 190 LEU A C 1
ATOM 1388 O O . LEU A 1 190 ? -9.480 26.375 -5.155 1.00 36.88 190 LEU A O 1
ATOM 1392 N N . SER A 1 191 ? -8.770 27.322 -3.243 1.00 43.16 191 SER A N 1
ATOM 1393 C CA . SER A 1 191 ? -7.960 28.387 -3.835 1.00 43.16 191 SER A CA 1
ATOM 1394 C C . SER A 1 191 ? -7.092 27.831 -4.968 1.00 43.16 191 SER A C 1
ATOM 1396 O O . SER A 1 191 ? -6.466 26.785 -4.800 1.00 43.16 191 SER A O 1
ATOM 1398 N N . ARG A 1 192 ? -6.990 28.553 -6.090 1.00 46.78 192 ARG A N 1
ATOM 1399 C CA . ARG A 1 192 ? -6.100 28.243 -7.228 1.00 46.78 192 ARG A CA 1
ATOM 1400 C C . ARG A 1 192 ? -4.676 27.855 -6.782 1.00 46.78 192 ARG A C 1
ATOM 1402 O O . ARG A 1 192 ? -4.083 26.945 -7.347 1.00 46.78 192 ARG A O 1
ATOM 1409 N N . LYS A 1 193 ? -4.198 28.435 -5.668 1.00 45.25 193 LYS A N 1
ATOM 1410 C CA . LYS A 1 193 ? -2.923 28.087 -5.013 1.00 45.25 193 LYS A CA 1
ATOM 1411 C C . LYS A 1 193 ? -2.818 26.621 -4.552 1.00 45.25 193 LYS A C 1
ATOM 1413 O O . LYS A 1 193 ? -1.717 26.081 -4.549 1.00 45.25 193 LYS A O 1
ATOM 1418 N N . ARG A 1 194 ? -3.912 25.970 -4.132 1.00 50.50 194 ARG A N 1
ATOM 1419 C CA . ARG A 1 194 ? -3.914 24.548 -3.724 1.00 50.50 194 ARG A CA 1
ATOM 1420 C C . ARG A 1 194 ? -3.767 23.613 -4.925 1.00 50.50 194 ARG A C 1
ATOM 1422 O O . ARG A 1 194 ? -2.949 22.705 -4.864 1.00 50.50 194 ARG A O 1
ATOM 1429 N N . TYR A 1 195 ? -4.461 23.890 -6.029 1.00 52.78 195 TYR A N 1
ATOM 1430 C CA . TYR A 1 195 ? -4.335 23.097 -7.258 1.00 52.78 195 TYR A CA 1
ATOM 1431 C C . TYR A 1 195 ? -2.930 23.170 -7.870 1.00 52.78 195 TYR A C 1
ATOM 1433 O O . TYR A 1 195 ? -2.393 22.144 -8.291 1.00 52.78 195 TYR A O 1
ATOM 1441 N N . ASP A 1 196 ? -2.307 24.352 -7.866 1.00 60.81 196 ASP A N 1
ATOM 1442 C CA . ASP A 1 196 ? -0.926 24.505 -8.336 1.00 60.81 196 ASP A CA 1
ATOM 1443 C C . ASP A 1 196 ? 0.054 23.714 -7.450 1.00 60.81 196 ASP A C 1
ATOM 1445 O O . ASP A 1 196 ? 0.961 23.053 -7.957 1.00 60.81 196 ASP A O 1
ATOM 1449 N N . ASN A 1 197 ? -0.167 23.696 -6.129 1.00 68.81 197 ASN A N 1
ATOM 1450 C CA . ASN A 1 197 ? 0.633 22.892 -5.203 1.00 68.81 197 ASN A CA 1
ATOM 1451 C C . ASN A 1 197 ? 0.488 21.383 -5.451 1.00 68.81 197 ASN A C 1
ATOM 1453 O O . ASN A 1 197 ? 1.498 20.678 -5.467 1.00 68.81 197 ASN A O 1
ATOM 1457 N N . ASP A 1 198 ? -0.725 20.887 -5.697 1.00 66.38 198 ASP A N 1
ATOM 1458 C CA . ASP A 1 198 ? -0.955 19.466 -5.982 1.00 66.38 198 ASP A CA 1
ATOM 1459 C C . ASP A 1 198 ? -0.301 19.040 -7.302 1.00 66.38 198 ASP A C 1
ATOM 1461 O O . ASP A 1 198 ? 0.356 17.998 -7.364 1.00 66.38 198 ASP A O 1
ATOM 1465 N N . ALA A 1 199 ? -0.390 19.870 -8.346 1.00 68.75 199 ALA A N 1
ATOM 1466 C CA . ALA A 1 199 ? 0.297 19.624 -9.614 1.00 68.75 199 ALA A CA 1
ATOM 1467 C C . ALA A 1 199 ? 1.825 19.569 -9.433 1.00 68.75 199 ALA A C 1
ATOM 1469 O O . ALA A 1 199 ? 2.484 18.663 -9.953 1.00 68.75 199 ALA A O 1
ATOM 1470 N N . ILE A 1 200 ? 2.388 20.483 -8.634 1.00 76.44 200 ILE A N 1
ATOM 1471 C CA . ILE A 1 200 ? 3.815 20.486 -8.283 1.00 76.44 200 ILE A CA 1
ATOM 1472 C C . ILE A 1 200 ? 4.199 19.202 -7.531 1.00 76.44 200 ILE A C 1
ATOM 1474 O O . ILE A 1 200 ? 5.246 18.613 -7.816 1.00 76.44 200 ILE A O 1
ATOM 1478 N N . LEU A 1 201 ? 3.381 18.747 -6.577 1.00 73.81 201 LEU A N 1
ATOM 1479 C CA . LEU A 1 201 ? 3.619 17.504 -5.833 1.00 73.81 201 LEU A CA 1
ATOM 1480 C C . LEU A 1 201 ? 3.585 16.277 -6.750 1.00 73.81 201 LEU A C 1
ATOM 1482 O O . LEU A 1 201 ? 4.465 15.418 -6.666 1.00 73.81 201 LEU A O 1
ATOM 1486 N N . VAL A 1 202 ? 2.618 16.215 -7.666 1.00 74.62 202 VAL A N 1
ATOM 1487 C CA . VAL A 1 202 ? 2.516 15.139 -8.660 1.00 74.62 202 VAL A CA 1
ATOM 1488 C C . VAL A 1 202 ? 3.757 15.098 -9.551 1.00 74.62 202 VAL A C 1
ATOM 1490 O O . VAL A 1 202 ? 4.325 14.023 -9.752 1.00 74.62 202 VAL A O 1
ATOM 1493 N N . GLU A 1 203 ? 4.230 16.242 -10.051 1.00 80.06 203 GLU A N 1
ATOM 1494 C CA . GLU A 1 203 ? 5.438 16.282 -10.883 1.00 80.06 203 GLU A CA 1
ATOM 1495 C C . GLU A 1 203 ? 6.701 15.888 -10.111 1.00 80.06 203 GLU A C 1
ATOM 1497 O O . GLU A 1 203 ? 7.543 15.160 -10.647 1.00 80.06 203 GLU A O 1
ATOM 1502 N N . LYS A 1 204 ? 6.809 16.267 -8.831 1.00 83.50 204 LYS A N 1
ATOM 1503 C CA . LYS A 1 204 ? 7.895 15.797 -7.956 1.00 83.50 204 LYS A CA 1
ATOM 1504 C C . LYS A 1 204 ? 7.873 14.274 -7.799 1.00 83.50 204 LYS A C 1
ATOM 1506 O O . LYS A 1 204 ? 8.904 13.638 -8.002 1.00 83.50 204 LYS A O 1
ATOM 1511 N N . ARG A 1 205 ? 6.711 13.675 -7.520 1.00 83.81 205 ARG A N 1
ATOM 1512 C CA . ARG A 1 205 ? 6.559 12.208 -7.415 1.00 83.81 205 ARG A CA 1
ATOM 1513 C C . ARG A 1 205 ? 6.913 11.505 -8.726 1.00 83.81 205 ARG A C 1
ATOM 1515 O O . ARG A 1 205 ? 7.653 10.524 -8.727 1.00 83.81 205 ARG A O 1
ATOM 1522 N N . LYS A 1 206 ? 6.461 12.034 -9.869 1.00 81.69 206 LYS A N 1
ATOM 1523 C CA . LYS A 1 206 ? 6.843 11.509 -11.193 1.00 81.69 206 LYS A CA 1
ATOM 1524 C C . LYS A 1 206 ? 8.345 11.604 -11.444 1.00 81.69 206 LYS A C 1
ATOM 1526 O O . LYS A 1 206 ? 8.906 10.717 -12.084 1.00 81.69 206 LYS A O 1
ATOM 1531 N N . ALA A 1 207 ? 8.997 12.680 -11.004 1.00 89.50 207 ALA A N 1
ATOM 1532 C CA . ALA A 1 207 ? 10.443 12.830 -11.127 1.00 89.50 207 ALA A CA 1
ATOM 1533 C C . ALA A 1 207 ? 11.192 11.752 -10.326 1.00 89.50 207 ALA A C 1
ATOM 1535 O O . ALA A 1 207 ? 12.091 11.129 -10.883 1.00 89.50 207 ALA A O 1
ATOM 1536 N N . GLU A 1 208 ? 10.764 11.463 -9.094 1.00 93.31 208 GLU A N 1
ATOM 1537 C CA . GLU A 1 208 ? 11.328 10.381 -8.269 1.00 93.31 208 GLU A CA 1
ATOM 1538 C C . GLU A 1 208 ? 11.155 9.000 -8.916 1.00 93.31 208 GLU A C 1
ATOM 1540 O O . GLU A 1 208 ? 12.114 8.238 -9.010 1.00 93.31 208 GLU A O 1
ATOM 1545 N N . LEU A 1 209 ? 9.968 8.690 -9.450 1.00 90.81 209 LEU A N 1
ATOM 1546 C CA . LEU A 1 209 ? 9.732 7.416 -10.145 1.00 90.81 209 LEU A CA 1
ATOM 1547 C C . LEU A 1 209 ? 10.541 7.302 -11.448 1.00 90.81 209 LEU A C 1
ATOM 1549 O O . LEU A 1 209 ? 11.037 6.232 -11.792 1.00 90.81 209 LEU A O 1
ATOM 1553 N N . ARG A 1 210 ? 10.714 8.409 -12.186 1.00 93.19 210 ARG A N 1
ATOM 1554 C CA . ARG A 1 210 ? 11.607 8.446 -13.358 1.00 93.19 210 ARG A CA 1
ATOM 1555 C C . ARG A 1 210 ? 13.063 8.222 -12.963 1.00 93.19 210 ARG A C 1
ATOM 1557 O O . ARG A 1 210 ? 13.768 7.526 -13.686 1.00 93.19 210 ARG A O 1
ATOM 1564 N N . TRP A 1 211 ? 13.507 8.810 -11.856 1.00 96.81 211 TRP A N 1
ATOM 1565 C CA . TRP A 1 211 ? 14.848 8.580 -11.327 1.00 96.81 211 TRP A CA 1
ATOM 1566 C C . TRP A 1 211 ? 15.050 7.106 -10.962 1.00 96.81 211 TRP A C 1
ATOM 1568 O O . TRP A 1 211 ? 16.043 6.518 -11.382 1.00 96.81 211 TRP A O 1
ATOM 1578 N N . LEU A 1 212 ? 14.076 6.492 -10.283 1.00 95.62 212 LEU A N 1
ATOM 1579 C CA . LEU A 1 212 ? 14.128 5.081 -9.904 1.00 95.62 212 LEU A CA 1
ATOM 1580 C C . LEU A 1 212 ? 14.234 4.152 -11.123 1.00 95.62 212 LEU A C 1
ATOM 1582 O O . LEU A 1 212 ? 15.092 3.276 -11.140 1.00 95.62 212 LEU A O 1
ATOM 1586 N N . ARG A 1 213 ? 13.436 4.377 -12.178 1.00 95.50 213 ARG A N 1
ATOM 1587 C CA . ARG A 1 213 ? 13.560 3.590 -13.422 1.00 95.50 213 ARG A CA 1
ATOM 1588 C C . ARG A 1 213 ? 14.935 3.711 -14.054 1.00 95.50 213 ARG A C 1
ATOM 1590 O O . ARG A 1 213 ? 15.538 2.702 -14.393 1.00 95.50 213 ARG A O 1
ATOM 1597 N N . LYS A 1 214 ? 15.459 4.936 -14.152 1.00 97.62 214 LYS A N 1
ATOM 1598 C CA . LYS A 1 214 ? 16.797 5.169 -14.711 1.00 97.62 214 LYS A CA 1
ATOM 1599 C C . LYS A 1 214 ? 17.888 4.474 -13.898 1.00 97.62 214 LYS A C 1
ATOM 1601 O O . LYS A 1 214 ? 18.847 3.976 -14.481 1.00 97.62 214 LYS A O 1
ATOM 1606 N N . LEU A 1 215 ? 17.753 4.442 -12.569 1.00 97.00 215 LEU A N 1
ATOM 1607 C CA . LEU A 1 215 ? 18.666 3.712 -11.691 1.00 97.00 215 LEU A CA 1
ATOM 1608 C C . LEU A 1 215 ? 18.669 2.224 -12.056 1.00 97.00 215 LEU A C 1
ATOM 1610 O O . LEU A 1 215 ? 19.733 1.676 -12.326 1.00 97.00 215 LEU A O 1
ATOM 1614 N N . VAL A 1 216 ? 17.492 1.598 -12.115 1.00 96.06 216 VAL A N 1
ATOM 1615 C CA . VAL A 1 216 ? 17.351 0.174 -12.453 1.00 96.06 216 VAL A CA 1
ATOM 1616 C C . VAL A 1 216 ? 17.878 -0.130 -13.858 1.00 96.06 216 VAL A C 1
ATOM 1618 O O . VAL A 1 216 ? 18.649 -1.069 -14.033 1.00 96.06 216 VAL A O 1
ATOM 1621 N N . GLU A 1 217 ? 17.544 0.699 -14.850 1.00 96.00 217 GLU A N 1
ATOM 1622 C CA . GLU A 1 217 ? 18.069 0.584 -16.219 1.00 96.00 217 GLU A CA 1
ATOM 1623 C C . GLU A 1 217 ? 19.603 0.656 -16.251 1.00 96.00 217 GLU A C 1
ATOM 1625 O O . GLU A 1 217 ? 20.248 -0.131 -16.941 1.00 96.00 217 GLU A O 1
ATOM 1630 N N . SER A 1 218 ? 20.195 1.561 -15.467 1.00 96.44 218 SER A N 1
ATOM 1631 C CA . SER A 1 218 ? 21.652 1.714 -15.377 1.00 96.44 218 SER A CA 1
ATOM 1632 C C . SER A 1 218 ? 22.320 0.508 -14.711 1.00 96.44 218 SER A C 1
ATOM 1634 O O . SER A 1 218 ? 23.392 0.092 -15.145 1.00 96.44 218 SER A O 1
ATOM 1636 N N . VAL A 1 219 ? 21.690 -0.076 -13.685 1.00 94.75 219 VAL A N 1
ATOM 1637 C CA . VAL A 1 219 ? 22.176 -1.304 -13.032 1.00 94.75 219 VAL A CA 1
ATOM 1638 C C . VAL A 1 219 ? 22.144 -2.480 -14.007 1.00 94.75 219 VAL A C 1
ATOM 1640 O O . VAL A 1 219 ? 23.141 -3.188 -14.127 1.00 94.75 219 VAL A O 1
ATOM 1643 N N . ASN A 1 220 ? 21.049 -2.650 -14.752 1.00 93.44 220 ASN A N 1
ATOM 1644 C CA . ASN A 1 220 ? 20.939 -3.702 -15.765 1.00 93.44 220 ASN A CA 1
ATOM 1645 C C . ASN A 1 220 ? 21.972 -3.525 -16.884 1.00 93.44 220 ASN A C 1
ATOM 1647 O O . ASN A 1 220 ? 22.624 -4.486 -17.275 1.00 93.44 220 ASN A O 1
ATOM 1651 N N . MET A 1 221 ? 22.189 -2.291 -17.346 1.00 93.31 221 MET A N 1
ATOM 1652 C CA . MET A 1 221 ? 23.208 -1.998 -18.356 1.00 93.31 221 MET A CA 1
ATOM 1653 C C . MET A 1 221 ? 24.622 -2.321 -17.858 1.00 93.31 221 MET A C 1
ATOM 1655 O O . MET A 1 221 ? 25.424 -2.876 -18.606 1.00 93.31 221 MET A O 1
ATOM 1659 N N . ALA A 1 222 ? 24.938 -1.996 -16.601 1.00 90.88 222 ALA A N 1
ATOM 1660 C CA . ALA A 1 222 ? 26.225 -2.343 -16.005 1.00 90.88 222 ALA A CA 1
ATOM 1661 C C . ALA A 1 222 ? 26.420 -3.866 -15.917 1.00 90.88 222 ALA A C 1
ATOM 1663 O O . ALA A 1 222 ? 27.510 -4.362 -16.198 1.00 90.88 222 ALA A O 1
ATOM 1664 N N . ASP A 1 223 ? 25.357 -4.598 -15.580 1.00 91.00 223 ASP A N 1
ATOM 1665 C CA . ASP A 1 223 ? 25.350 -6.061 -15.531 1.00 91.00 223 ASP A CA 1
ATOM 1666 C C . ASP A 1 223 ? 25.575 -6.675 -16.928 1.00 91.00 223 ASP A C 1
ATOM 1668 O O . ASP A 1 223 ? 26.404 -7.571 -17.095 1.00 91.00 223 ASP A O 1
ATOM 1672 N N . ASP A 1 224 ? 24.918 -6.139 -17.961 1.00 90.75 224 ASP A N 1
ATOM 1673 C CA . ASP A 1 224 ? 25.095 -6.572 -19.352 1.00 90.75 224 ASP A CA 1
ATOM 1674 C C . ASP A 1 224 ? 26.523 -6.317 -19.864 1.00 90.75 224 ASP A C 1
ATOM 1676 O O . ASP A 1 224 ? 27.113 -7.188 -20.508 1.00 90.75 224 ASP A O 1
ATOM 1680 N N . ILE A 1 225 ? 27.109 -5.157 -19.540 1.00 90.00 225 ILE A N 1
ATOM 1681 C CA . ILE A 1 225 ? 28.502 -4.828 -19.885 1.00 90.00 225 ILE A CA 1
ATOM 1682 C C . ILE A 1 225 ? 29.474 -5.787 -19.186 1.00 90.00 225 ILE A C 1
ATOM 1684 O O . ILE A 1 225 ? 30.385 -6.306 -19.831 1.00 90.00 225 ILE A O 1
ATOM 1688 N N . ALA A 1 226 ? 29.278 -6.058 -17.891 1.00 88.19 226 ALA A N 1
ATOM 1689 C CA . ALA A 1 226 ? 30.121 -6.992 -17.146 1.00 88.19 226 ALA A CA 1
ATOM 1690 C C . ALA A 1 226 ? 30.075 -8.400 -17.761 1.00 88.19 226 ALA A C 1
ATOM 1692 O O . ALA A 1 226 ? 31.121 -9.015 -17.982 1.00 88.19 226 ALA A O 1
ATOM 1693 N N . ARG A 1 227 ? 28.878 -8.885 -18.124 1.00 87.94 227 ARG A N 1
ATOM 1694 C CA . ARG A 1 227 ? 28.713 -10.177 -18.810 1.00 87.94 227 ARG A CA 1
ATOM 1695 C C . ARG A 1 227 ? 29.386 -10.200 -20.183 1.00 87.94 227 ARG A C 1
ATOM 1697 O O . ARG A 1 227 ? 30.040 -11.188 -20.506 1.00 87.94 227 ARG A O 1
ATOM 1704 N N . ALA A 1 228 ? 29.277 -9.126 -20.966 1.00 88.56 228 ALA A N 1
ATOM 1705 C CA . ALA A 1 228 ? 29.918 -9.030 -22.279 1.00 88.56 228 ALA A CA 1
ATOM 1706 C C . ALA A 1 228 ? 31.458 -9.046 -22.203 1.00 88.56 228 ALA A C 1
ATOM 1708 O O . ALA A 1 228 ? 32.105 -9.584 -23.100 1.00 88.56 228 ALA A O 1
ATOM 1709 N N . ASN A 1 229 ? 32.040 -8.508 -21.127 1.00 88.50 229 ASN A N 1
ATOM 1710 C CA . ASN A 1 229 ? 33.491 -8.468 -20.919 1.00 88.50 229 ASN A CA 1
ATOM 1711 C C . ASN A 1 229 ? 34.080 -9.776 -20.363 1.00 88.50 229 ASN A C 1
ATOM 1713 O O . ASN A 1 229 ? 35.296 -9.885 -20.230 1.00 88.50 229 ASN A O 1
ATOM 1717 N N . GLY A 1 230 ? 33.250 -10.773 -20.036 1.00 85.12 230 GLY A N 1
ATOM 1718 C CA . GLY A 1 230 ? 33.698 -12.001 -19.369 1.00 85.12 230 GLY A CA 1
ATOM 1719 C C . GLY A 1 230 ? 33.968 -11.837 -17.867 1.00 85.12 230 GLY A C 1
ATOM 1720 O O . GLY A 1 230 ? 34.320 -12.814 -17.213 1.00 85.12 230 GLY A O 1
ATOM 1721 N N . ASP A 1 231 ? 33.728 -10.642 -17.319 1.00 78.00 231 ASP A N 1
ATOM 1722 C CA . ASP A 1 231 ? 33.802 -10.315 -15.886 1.00 78.00 231 ASP A CA 1
ATOM 1723 C C . ASP A 1 231 ? 32.460 -10.563 -15.164 1.00 78.00 231 ASP A C 1
ATOM 1725 O O . ASP A 1 231 ? 32.263 -10.166 -14.015 1.00 78.00 231 ASP A O 1
ATOM 1729 N N . GLY A 1 232 ? 31.495 -11.164 -15.865 1.00 65.31 232 GLY A N 1
ATOM 1730 C CA . GLY A 1 232 ? 30.120 -11.309 -15.409 1.00 65.31 232 GLY A CA 1
ATOM 1731 C C . GLY A 1 232 ? 30.000 -12.157 -14.147 1.00 65.31 232 GLY A C 1
ATOM 1732 O O . GLY A 1 232 ? 30.467 -13.296 -14.093 1.00 65.31 232 GLY A O 1
ATOM 1733 N N . TYR A 1 233 ? 29.295 -11.626 -13.152 1.00 69.44 233 TYR A N 1
ATOM 1734 C CA . TYR A 1 233 ? 28.813 -12.419 -12.029 1.00 69.44 233 TYR A CA 1
ATOM 1735 C C . TYR A 1 233 ? 27.786 -13.448 -12.522 1.00 69.44 233 TYR A C 1
ATOM 1737 O O . TYR A 1 233 ? 27.029 -13.202 -13.461 1.00 69.44 233 TY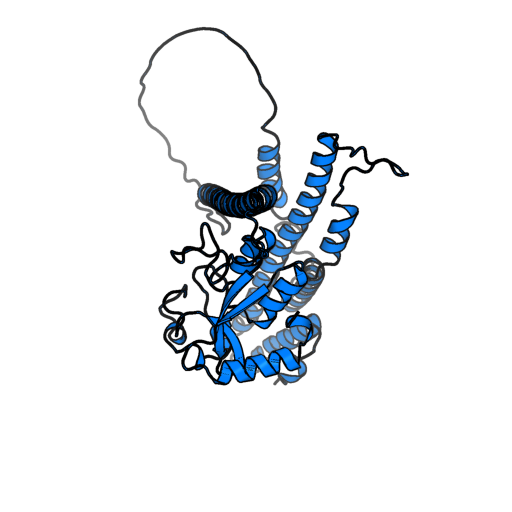R A O 1
ATOM 1745 N N . THR A 1 234 ? 27.717 -14.600 -11.854 1.00 74.88 234 THR A N 1
ATOM 1746 C CA . THR A 1 234 ? 26.655 -15.593 -12.091 1.00 74.88 234 THR A CA 1
ATOM 1747 C C . THR A 1 234 ? 25.267 -15.070 -11.716 1.00 74.88 234 THR A C 1
ATOM 1749 O O . THR A 1 234 ? 24.265 -15.588 -12.204 1.00 74.88 234 THR A O 1
ATOM 1752 N N . THR A 1 235 ? 25.208 -14.044 -10.866 1.00 80.56 235 THR A N 1
ATOM 1753 C CA . THR A 1 235 ? 23.982 -13.450 -10.334 1.00 80.56 235 THR A CA 1
ATOM 1754 C C . THR A 1 235 ? 23.829 -12.027 -10.849 1.00 80.56 235 THR A C 1
ATOM 1756 O O . THR A 1 235 ? 24.774 -11.243 -10.783 1.00 80.56 235 THR A O 1
ATOM 1759 N N . SER A 1 236 ? 22.630 -11.679 -11.321 1.00 86.81 236 SER A N 1
ATOM 1760 C CA . SER A 1 236 ? 22.355 -10.330 -11.812 1.00 86.81 236 SER A CA 1
ATOM 1761 C C . SER A 1 236 ? 22.433 -9.299 -10.690 1.00 86.81 236 SER A C 1
ATOM 1763 O O . SER A 1 236 ? 21.828 -9.493 -9.631 1.00 86.81 236 SER A O 1
ATOM 1765 N N . LEU A 1 237 ? 23.111 -8.173 -10.930 1.00 90.44 237 LEU A N 1
ATOM 1766 C CA . LEU A 1 237 ? 23.233 -7.091 -9.944 1.00 90.44 237 LEU A CA 1
ATOM 1767 C C . LEU A 1 237 ? 21.877 -6.596 -9.419 1.00 90.44 237 LEU A C 1
ATOM 1769 O O . LEU A 1 237 ? 21.767 -6.276 -8.235 1.00 90.44 237 LEU A O 1
ATOM 1773 N N . ILE A 1 238 ? 20.833 -6.574 -10.257 1.00 92.44 238 ILE A N 1
ATOM 1774 C CA . ILE A 1 238 ? 19.502 -6.120 -9.830 1.00 92.44 238 ILE A CA 1
ATOM 1775 C C . ILE A 1 238 ? 18.883 -7.040 -8.774 1.00 92.44 238 ILE A C 1
ATOM 1777 O O . ILE A 1 238 ? 18.180 -6.570 -7.884 1.00 92.44 238 ILE A O 1
ATOM 1781 N N . SER A 1 239 ? 19.200 -8.337 -8.819 1.00 91.19 239 SER A N 1
ATOM 1782 C CA . SER A 1 239 ? 18.703 -9.317 -7.848 1.00 91.19 239 SER A CA 1
ATOM 1783 C C . SER A 1 239 ? 19.368 -9.186 -6.471 1.00 91.19 239 SER A C 1
ATOM 1785 O O . SER A 1 239 ? 18.845 -9.698 -5.484 1.00 91.19 239 SER A O 1
ATOM 1787 N N . CYS A 1 240 ? 20.487 -8.458 -6.395 1.00 91.69 240 CYS A N 1
ATOM 1788 C CA . CYS A 1 240 ? 21.175 -8.116 -5.151 1.00 91.69 240 CYS A CA 1
ATOM 1789 C C . CYS A 1 240 ? 20.715 -6.768 -4.568 1.00 91.69 240 CYS A C 1
ATOM 1791 O O . CYS A 1 240 ? 21.059 -6.446 -3.430 1.00 91.69 240 CYS A O 1
ATOM 1793 N N . LEU A 1 241 ? 19.977 -5.955 -5.333 1.00 95.25 241 LEU A N 1
ATOM 1794 C CA . LEU A 1 241 ? 19.491 -4.658 -4.873 1.00 95.25 241 LEU A CA 1
ATOM 1795 C C . LEU A 1 241 ? 18.240 -4.843 -4.009 1.00 95.25 241 LEU A C 1
ATOM 1797 O O . LEU A 1 241 ? 17.219 -5.336 -4.484 1.00 95.25 241 LEU A O 1
ATOM 1801 N N . VAL A 1 242 ? 18.315 -4.385 -2.758 1.00 97.31 242 VAL A N 1
ATOM 1802 C CA . VAL A 1 242 ? 17.207 -4.464 -1.800 1.00 97.31 242 VAL A CA 1
ATOM 1803 C C . VAL A 1 242 ? 16.606 -3.083 -1.553 1.00 97.31 242 VAL A C 1
ATOM 1805 O O . VAL A 1 242 ? 17.277 -2.171 -1.067 1.00 97.31 242 VAL A O 1
ATOM 1808 N N . GLY A 1 243 ? 15.315 -2.934 -1.844 1.00 97.56 243 GLY A N 1
ATOM 1809 C CA . GLY A 1 243 ? 14.509 -1.799 -1.406 1.00 97.56 243 GLY A CA 1
ATOM 1810 C C . GLY A 1 243 ? 14.196 -1.901 0.086 1.00 97.56 243 GLY A C 1
ATOM 1811 O O . GLY A 1 243 ? 13.160 -2.451 0.454 1.00 97.56 243 GLY A O 1
ATOM 1812 N N . HIS A 1 244 ? 15.082 -1.379 0.937 1.00 97.81 244 HIS A N 1
ATOM 1813 C CA . HIS A 1 244 ? 14.891 -1.322 2.393 1.00 97.81 244 HIS A CA 1
ATOM 1814 C C . HIS A 1 244 ? 13.610 -0.547 2.735 1.00 97.81 244 HIS A C 1
ATOM 1816 O O . HIS A 1 244 ? 13.515 0.651 2.443 1.00 97.81 244 HIS A O 1
ATOM 1822 N N . ARG A 1 245 ? 12.612 -1.239 3.303 1.00 97.81 245 ARG A N 1
ATOM 1823 C CA . ARG A 1 245 ? 11.247 -0.729 3.555 1.00 97.81 245 ARG A CA 1
ATOM 1824 C C . ARG A 1 245 ? 10.531 -0.162 2.323 1.00 97.81 245 ARG A C 1
ATOM 1826 O O . ARG A 1 245 ? 9.703 0.749 2.439 1.00 97.81 245 ARG A O 1
ATOM 1833 N N . GLY A 1 246 ? 10.876 -0.671 1.140 1.00 97.38 246 GLY A N 1
ATOM 1834 C CA . GLY A 1 246 ? 10.391 -0.194 -0.156 1.00 97.38 246 GLY A CA 1
ATOM 1835 C C . GLY A 1 246 ? 11.026 1.129 -0.610 1.00 97.38 246 GLY A C 1
ATOM 1836 O O . GLY A 1 246 ? 11.974 1.644 -0.015 1.00 97.38 246 GLY A O 1
ATOM 1837 N N . PHE A 1 247 ? 10.499 1.718 -1.687 1.00 96.44 247 PHE A N 1
ATOM 1838 C CA . PHE A 1 247 ? 10.953 3.015 -2.200 1.00 96.44 247 PHE A CA 1
ATOM 1839 C C . PHE A 1 247 ? 10.363 4.172 -1.381 1.00 96.44 247 PHE A C 1
ATOM 1841 O O . PHE A 1 247 ? 9.419 4.842 -1.801 1.00 96.44 247 PHE A O 1
ATOM 1848 N N . HIS A 1 248 ? 10.910 4.391 -0.187 1.00 94.94 248 HIS A N 1
ATOM 1849 C CA . HIS A 1 248 ? 10.371 5.339 0.784 1.00 94.94 248 HIS A CA 1
ATOM 1850 C C . HIS A 1 248 ? 11.156 6.657 0.883 1.00 94.94 248 HIS A C 1
ATOM 1852 O O . HIS A 1 248 ? 12.247 6.838 0.328 1.00 94.94 248 HIS A O 1
ATOM 1858 N N . SER A 1 249 ? 10.558 7.619 1.585 1.00 92.12 249 SER A N 1
ATOM 1859 C CA . SER A 1 249 ? 11.180 8.885 1.963 1.00 92.12 249 SER A CA 1
ATOM 1860 C C . SER A 1 249 ? 12.037 8.721 3.212 1.00 92.12 249 SER A C 1
ATOM 1862 O O . SER A 1 249 ? 11.510 8.467 4.286 1.00 92.12 249 SER A O 1
ATOM 1864 N N . ILE A 1 250 ? 13.335 9.000 3.104 1.00 89.12 250 ILE A N 1
ATOM 1865 C CA . ILE A 1 250 ? 14.275 8.981 4.242 1.00 89.12 250 ILE A CA 1
ATOM 1866 C C . ILE A 1 250 ? 13.995 10.054 5.311 1.00 89.12 250 ILE A C 1
ATOM 1868 O O . ILE A 1 250 ? 14.650 10.084 6.345 1.00 89.12 250 ILE A O 1
ATOM 1872 N N . THR A 1 251 ? 13.090 10.999 5.030 1.00 88.00 251 THR A N 1
ATOM 1873 C CA . THR A 1 251 ? 12.748 12.109 5.940 1.00 88.00 251 THR A CA 1
ATOM 1874 C C . THR A 1 251 ? 11.337 11.998 6.511 1.00 88.00 251 THR A C 1
ATOM 1876 O O . THR A 1 251 ? 10.840 12.964 7.088 1.00 88.00 251 THR A O 1
ATOM 1879 N N . ASP A 1 252 ? 10.651 10.875 6.270 1.00 85.12 252 ASP A N 1
ATOM 1880 C CA . ASP A 1 252 ? 9.244 10.635 6.627 1.00 85.12 252 ASP A CA 1
ATOM 1881 C C . ASP A 1 252 ? 8.242 11.633 6.021 1.00 85.12 252 ASP A C 1
ATOM 1883 O O . ASP A 1 252 ? 7.060 11.656 6.369 1.00 85.12 252 ASP A O 1
ATOM 1887 N N . LYS A 1 253 ? 8.694 12.461 5.071 1.00 83.19 253 LYS A N 1
ATOM 1888 C CA . LYS A 1 253 ? 7.843 13.364 4.295 1.00 83.19 253 LYS A CA 1
ATOM 1889 C C . LYS A 1 253 ? 7.294 12.627 3.082 1.00 83.19 253 LYS A C 1
ATOM 1891 O O . LYS A 1 253 ? 8.058 12.193 2.221 1.00 83.19 253 LYS A O 1
ATOM 1896 N N . SER A 1 254 ? 5.969 12.523 3.014 1.00 78.75 254 SER A N 1
ATOM 1897 C CA . SER A 1 254 ? 5.223 11.814 1.966 1.00 78.75 254 SER A CA 1
ATOM 1898 C C . SER A 1 254 ? 4.986 12.646 0.693 1.00 78.75 254 SER A C 1
ATOM 1900 O O . SER A 1 254 ? 4.207 12.268 -0.190 1.00 78.75 254 SER A O 1
ATOM 1902 N N . ASP A 1 255 ? 5.622 13.815 0.584 1.00 79.88 255 ASP A N 1
ATOM 1903 C CA . ASP A 1 255 ? 5.417 14.757 -0.514 1.00 79.88 255 ASP A CA 1
ATOM 1904 C C . ASP A 1 255 ? 5.980 14.208 -1.834 1.00 79.88 255 ASP A C 1
ATOM 1906 O O . ASP A 1 255 ? 5.292 14.244 -2.855 1.00 79.88 255 ASP A O 1
ATOM 1910 N N . LYS A 1 256 ? 7.189 13.630 -1.805 1.00 84.12 256 LYS A N 1
ATOM 1911 C CA . LYS A 1 256 ? 7.886 13.110 -2.999 1.00 84.12 256 LYS A CA 1
ATOM 1912 C C . LYS A 1 256 ? 7.896 11.589 -3.118 1.00 84.12 256 LYS A C 1
ATOM 1914 O O . LYS A 1 256 ? 7.791 11.068 -4.225 1.00 84.12 256 LYS A O 1
ATOM 1919 N N . ARG A 1 257 ? 8.052 10.890 -1.996 1.00 90.62 257 ARG A N 1
ATOM 1920 C CA . ARG A 1 257 ? 8.098 9.425 -1.914 1.00 90.62 257 ARG A CA 1
ATOM 1921 C C . ARG A 1 257 ? 7.143 8.946 -0.819 1.00 90.62 257 ARG A C 1
ATOM 1923 O O . ARG A 1 257 ? 6.889 9.715 0.105 1.00 90.62 257 ARG A O 1
ATOM 1930 N N . PRO A 1 258 ? 6.612 7.719 -0.902 1.00 90.88 258 PRO A N 1
ATOM 1931 C CA . PRO A 1 258 ? 5.809 7.123 0.165 1.00 90.88 258 PRO A CA 1
ATOM 1932 C C . PRO A 1 258 ? 6.524 7.073 1.527 1.00 90.88 258 PRO A C 1
ATOM 1934 O O . PRO A 1 258 ? 7.749 7.175 1.607 1.00 90.88 258 PRO A O 1
ATOM 1937 N N . ILE A 1 259 ? 5.751 6.886 2.602 1.00 92.69 259 ILE A N 1
ATOM 1938 C CA . ILE A 1 259 ? 6.300 6.544 3.927 1.00 92.69 259 ILE A CA 1
ATOM 1939 C C . ILE A 1 259 ? 6.839 5.108 3.896 1.00 92.69 259 ILE A C 1
ATOM 1941 O O . ILE A 1 259 ? 6.355 4.277 3.123 1.00 92.69 259 ILE A O 1
ATOM 1945 N N . GLU A 1 260 ? 7.854 4.835 4.712 1.00 95.69 260 GLU A N 1
ATOM 1946 C CA . GLU A 1 260 ? 8.429 3.498 4.885 1.00 95.69 260 GLU A CA 1
ATOM 1947 C C . GLU A 1 260 ? 7.379 2.448 5.252 1.00 95.69 260 GLU A C 1
ATOM 1949 O O . GLU A 1 260 ? 6.350 2.773 5.846 1.00 95.69 260 GLU A O 1
ATOM 1954 N N . ASN A 1 261 ? 7.636 1.182 4.907 1.00 96.50 261 ASN A N 1
ATOM 1955 C CA . ASN A 1 261 ? 6.767 0.064 5.290 1.00 96.50 261 ASN A CA 1
ATOM 1956 C C . ASN A 1 261 ? 5.300 0.236 4.824 1.00 96.50 261 ASN A C 1
ATOM 1958 O O . ASN A 1 261 ? 4.380 -0.369 5.370 1.00 96.50 261 ASN A O 1
ATOM 1962 N N . SER A 1 262 ? 5.061 1.056 3.792 1.00 94.44 262 SER A N 1
ATOM 1963 C CA . SER A 1 262 ? 3.739 1.258 3.195 1.00 94.44 262 SER A CA 1
ATOM 1964 C C . SER A 1 262 ? 3.593 0.462 1.906 1.00 94.44 262 SER A C 1
ATOM 1966 O O . SER A 1 262 ? 4.547 0.329 1.141 1.00 94.44 262 SER A O 1
ATOM 1968 N N . LEU A 1 263 ? 2.373 0.004 1.612 1.00 94.06 263 LEU A N 1
ATOM 1969 C CA . LEU A 1 263 ? 2.077 -0.709 0.366 1.00 94.06 263 LEU A CA 1
ATOM 1970 C C . LEU A 1 263 ? 2.546 0.081 -0.869 1.00 94.06 263 LEU A C 1
ATOM 1972 O O . LEU A 1 263 ? 3.201 -0.466 -1.748 1.00 94.06 263 LEU A O 1
ATOM 1976 N N . MET A 1 264 ? 2.323 1.399 -0.870 1.00 92.19 264 MET A N 1
ATOM 1977 C CA . MET A 1 264 ? 2.767 2.287 -1.946 1.00 92.19 264 MET A CA 1
ATOM 1978 C C . MET A 1 264 ? 4.292 2.312 -2.131 1.00 92.19 264 MET A C 1
ATOM 1980 O O . MET A 1 264 ? 4.754 2.468 -3.259 1.00 92.19 264 MET A O 1
ATOM 1984 N N . ALA A 1 265 ? 5.083 2.198 -1.055 1.00 96.00 265 ALA A N 1
ATOM 1985 C CA . ALA A 1 265 ? 6.544 2.152 -1.152 1.00 96.00 265 ALA A CA 1
ATOM 1986 C C . ALA A 1 265 ? 7.008 0.887 -1.887 1.00 96.00 265 ALA A C 1
ATOM 1988 O O . ALA A 1 265 ? 7.922 0.952 -2.712 1.00 96.00 265 ALA A O 1
ATOM 1989 N N . TYR A 1 266 ? 6.364 -0.246 -1.609 1.00 97.69 266 TYR A N 1
ATOM 1990 C CA . TYR A 1 266 ? 6.678 -1.527 -2.237 1.00 97.69 266 TYR A CA 1
ATOM 1991 C C . TYR A 1 266 ? 6.221 -1.591 -3.685 1.00 97.69 266 TYR A C 1
ATOM 1993 O O . TYR A 1 266 ? 7.019 -1.900 -4.565 1.00 97.69 266 TYR A O 1
ATOM 2001 N N . GLU A 1 267 ? 4.978 -1.195 -3.960 1.00 95.62 267 GLU A N 1
ATOM 2002 C CA . GLU A 1 267 ? 4.457 -1.139 -5.326 1.00 95.62 267 GLU A CA 1
ATOM 2003 C C . GLU A 1 267 ? 5.299 -0.206 -6.199 1.00 95.62 267 GLU A C 1
ATOM 2005 O O . GLU A 1 267 ? 5.633 -0.553 -7.332 1.00 95.62 267 GLU A O 1
ATOM 2010 N N . ALA A 1 268 ? 5.725 0.947 -5.670 1.00 94.94 268 ALA A N 1
ATOM 2011 C CA . ALA A 1 268 ? 6.632 1.842 -6.380 1.00 94.94 268 ALA A CA 1
ATOM 2012 C C . ALA A 1 268 ? 7.998 1.196 -6.665 1.00 94.94 268 ALA A C 1
ATOM 2014 O O . ALA A 1 268 ? 8.548 1.414 -7.741 1.00 94.94 268 ALA A O 1
ATOM 2015 N N . ALA A 1 269 ? 8.549 0.401 -5.748 1.00 97.06 269 ALA A N 1
ATOM 2016 C CA . ALA A 1 269 ? 9.804 -0.307 -5.979 1.00 97.06 269 ALA A CA 1
ATOM 2017 C C . ALA A 1 269 ? 9.651 -1.386 -7.068 1.00 97.06 269 ALA A C 1
ATOM 2019 O O . ALA A 1 269 ? 10.350 -1.335 -8.086 1.00 97.06 269 ALA A O 1
ATOM 2020 N N . TRP A 1 270 ? 8.691 -2.300 -6.901 1.00 97.00 270 TRP A N 1
ATOM 2021 C CA . TRP A 1 270 ? 8.486 -3.436 -7.803 1.00 97.00 270 TRP A CA 1
ATOM 2022 C C . TRP A 1 270 ? 8.090 -3.011 -9.216 1.00 97.00 270 TRP A C 1
ATOM 2024 O O . TRP A 1 270 ? 8.707 -3.439 -10.190 1.00 97.00 270 TRP A O 1
ATOM 2034 N N . THR A 1 271 ? 7.138 -2.084 -9.354 1.00 94.25 271 THR A N 1
ATOM 2035 C CA . THR A 1 271 ? 6.681 -1.610 -10.678 1.00 94.25 271 THR A CA 1
ATOM 2036 C C . THR A 1 271 ? 7.738 -0.813 -11.449 1.00 94.25 271 THR A C 1
ATOM 2038 O O . THR A 1 271 ? 7.555 -0.538 -12.635 1.00 94.25 271 THR A O 1
ATOM 2041 N N . ASN A 1 272 ? 8.847 -0.433 -10.804 1.00 95.31 272 ASN A N 1
ATOM 2042 C CA . ASN A 1 272 ? 9.974 0.247 -11.446 1.00 95.31 272 ASN A CA 1
ATOM 2043 C C . ASN A 1 272 ? 11.237 -0.630 -11.513 1.00 95.31 272 ASN A C 1
ATOM 2045 O O . ASN A 1 272 ? 12.298 -0.124 -11.871 1.00 95.31 272 ASN A O 1
ATOM 2049 N N . GLY A 1 273 ? 11.102 -1.933 -11.240 1.00 94.88 273 GLY A N 1
ATOM 2050 C CA . GLY A 1 273 ? 12.099 -2.961 -11.537 1.00 94.88 273 GLY A CA 1
ATOM 2051 C C . GLY A 1 273 ? 13.062 -3.311 -10.401 1.00 94.88 273 GLY A C 1
ATOM 2052 O O . GLY A 1 273 ? 13.970 -4.109 -10.619 1.00 94.88 273 GLY A O 1
ATOM 2053 N N . ILE A 1 274 ? 12.866 -2.777 -9.188 1.00 96.50 274 ILE A N 1
ATOM 2054 C CA . ILE A 1 274 ? 13.485 -3.381 -7.999 1.00 96.50 274 ILE A CA 1
ATOM 2055 C C . ILE A 1 274 ? 12.787 -4.717 -7.755 1.00 96.50 274 ILE A C 1
ATOM 2057 O O . ILE A 1 274 ? 11.571 -4.756 -7.621 1.00 96.50 274 ILE A O 1
ATOM 2061 N N . GLN A 1 275 ? 13.546 -5.804 -7.675 1.00 95.81 275 GLN A N 1
ATOM 2062 C CA . GLN A 1 275 ? 12.978 -7.138 -7.477 1.00 95.81 275 GLN A CA 1
ATOM 2063 C C . GLN A 1 275 ? 12.746 -7.438 -5.998 1.00 95.81 275 GLN A C 1
ATOM 2065 O O . GLN A 1 275 ? 11.692 -7.932 -5.611 1.00 95.81 275 GLN A O 1
ATOM 2070 N N . LEU A 1 276 ? 13.721 -7.102 -5.156 1.00 97.31 276 LEU A N 1
ATOM 2071 C CA . LEU A 1 276 ? 13.736 -7.487 -3.755 1.00 97.31 276 LEU A CA 1
ATOM 2072 C C . LEU A 1 276 ? 13.467 -6.266 -2.879 1.00 97.31 276 LEU A C 1
ATOM 2074 O O . LEU A 1 276 ? 14.188 -5.272 -2.948 1.00 97.31 276 LEU A O 1
ATOM 2078 N N . CYS A 1 277 ? 12.430 -6.324 -2.054 1.00 98.38 277 CYS A N 1
ATOM 2079 C CA . CYS A 1 277 ? 12.199 -5.344 -0.997 1.00 98.38 277 CYS A CA 1
ATOM 2080 C C . CYS A 1 277 ? 12.382 -6.000 0.365 1.00 98.38 277 CYS A C 1
ATOM 2082 O O . CYS A 1 277 ? 12.253 -7.211 0.489 1.00 98.38 277 CYS A O 1
ATOM 2084 N N . GLU A 1 278 ? 12.682 -5.203 1.379 1.00 98.38 278 GLU A N 1
ATOM 2085 C CA . GLU A 1 278 ? 12.723 -5.646 2.769 1.00 98.38 278 GLU A CA 1
ATOM 2086 C C . GLU A 1 278 ? 11.582 -4.978 3.555 1.00 98.38 278 GLU A C 1
ATOM 2088 O O . GLU A 1 278 ? 11.146 -3.871 3.217 1.00 98.38 278 GLU A O 1
ATOM 2093 N N . CYS A 1 279 ? 11.052 -5.672 4.560 1.00 98.06 279 CYS A N 1
ATOM 2094 C CA . CYS A 1 279 ? 10.065 -5.124 5.478 1.00 98.06 279 CYS A CA 1
ATOM 2095 C C . CYS A 1 279 ? 10.284 -5.572 6.923 1.00 98.06 279 CYS A C 1
ATOM 2097 O O . CYS A 1 279 ? 10.611 -6.732 7.187 1.00 98.06 279 CYS A O 1
ATOM 2099 N N . ASP A 1 280 ? 9.917 -4.691 7.849 1.00 97.69 280 ASP A N 1
ATOM 2100 C CA . ASP A 1 280 ? 9.894 -4.975 9.279 1.00 97.69 280 ASP A CA 1
ATOM 2101 C C . ASP A 1 280 ? 8.500 -5.436 9.700 1.00 97.69 280 ASP A C 1
ATOM 2103 O O . ASP A 1 280 ? 7.514 -4.743 9.424 1.00 97.69 280 ASP A O 1
ATOM 2107 N N . ILE A 1 281 ? 8.398 -6.571 10.397 1.00 97.38 281 ILE A N 1
ATOM 2108 C CA . ILE A 1 281 ? 7.101 -7.083 10.860 1.00 97.38 281 ILE A CA 1
ATOM 2109 C C . ILE A 1 281 ? 6.949 -7.062 12.378 1.00 97.38 281 ILE A C 1
ATOM 2111 O O . ILE A 1 281 ? 7.856 -7.414 13.140 1.00 97.38 281 ILE A O 1
ATOM 2115 N N . VAL A 1 282 ? 5.736 -6.723 12.816 1.00 95.94 282 VAL A N 1
ATOM 2116 C CA . VAL A 1 282 ? 5.316 -6.788 14.218 1.00 95.94 282 VAL A CA 1
ATOM 2117 C C . VAL A 1 282 ? 4.039 -7.612 14.345 1.00 95.94 282 VAL A C 1
ATOM 2119 O O . VAL A 1 282 ? 3.143 -7.521 13.502 1.00 95.94 282 VAL A O 1
ATOM 2122 N N . LEU A 1 283 ? 3.963 -8.437 15.394 1.00 97.00 283 LEU A N 1
ATOM 2123 C CA . LEU A 1 283 ? 2.742 -9.149 15.754 1.00 97.00 283 LEU A CA 1
ATOM 2124 C C . LEU A 1 283 ? 1.927 -8.276 16.715 1.00 97.00 283 LEU A C 1
ATOM 2126 O O . LEU A 1 283 ? 2.424 -7.859 17.757 1.00 97.00 283 LEU A O 1
ATOM 2130 N N . THR A 1 284 ? 0.694 -7.980 16.330 1.00 96.31 284 THR A N 1
ATOM 2131 C CA . THR A 1 284 ? -0.281 -7.234 17.144 1.00 96.31 284 THR A CA 1
ATOM 2132 C C . THR A 1 284 ? -0.881 -8.102 18.252 1.00 96.31 284 THR A C 1
ATOM 2134 O O . THR A 1 284 ? -0.782 -9.330 18.210 1.00 96.31 284 THR A O 1
ATOM 2137 N N . ALA A 1 285 ? -1.566 -7.473 19.213 1.00 96.69 285 ALA A N 1
ATOM 2138 C CA . ALA A 1 285 ? -2.201 -8.157 20.344 1.00 96.69 285 ALA A CA 1
ATOM 2139 C C . ALA A 1 285 ? -3.297 -9.163 19.928 1.00 96.69 285 ALA A C 1
ATOM 2141 O O . ALA A 1 285 ? -3.656 -10.042 20.710 1.00 96.69 285 ALA A O 1
ATOM 2142 N N . ASP A 1 286 ? -3.837 -9.039 18.710 1.00 97.12 286 ASP A N 1
ATOM 2143 C CA . ASP A 1 286 ? -4.843 -9.926 18.114 1.00 97.12 286 ASP A CA 1
ATOM 2144 C C . ASP A 1 286 ? -4.291 -10.780 16.952 1.00 97.12 286 ASP A C 1
ATOM 2146 O O . ASP A 1 286 ? -5.016 -11.132 16.012 1.00 97.12 286 ASP A O 1
ATOM 2150 N N . ASP A 1 287 ? -3.004 -11.141 17.031 1.00 95.88 287 ASP A N 1
ATOM 2151 C CA . ASP A 1 287 ? -2.304 -12.078 16.141 1.00 95.88 287 ASP A CA 1
ATOM 2152 C C . ASP A 1 287 ? -2.296 -11.669 14.653 1.00 95.88 287 ASP A C 1
ATOM 2154 O O . ASP A 1 287 ? -2.318 -12.512 13.746 1.00 95.88 287 ASP A O 1
ATOM 2158 N N . LYS A 1 288 ? -2.265 -10.364 14.359 1.00 97.12 288 LYS A N 1
ATOM 2159 C CA . LYS A 1 288 ? -2.070 -9.844 12.992 1.00 97.12 288 LYS A CA 1
ATOM 2160 C C . LYS A 1 288 ? -0.628 -9.413 12.775 1.00 97.12 288 LYS A C 1
ATOM 2162 O O . LYS A 1 288 ? -0.105 -8.616 13.550 1.00 97.12 288 LYS A O 1
ATOM 2167 N N . LEU A 1 289 ? -0.026 -9.905 11.694 1.00 97.88 289 LEU A N 1
ATOM 2168 C CA . LEU A 1 289 ? 1.267 -9.437 11.201 1.00 97.88 289 LEU A CA 1
ATOM 2169 C C . LEU A 1 289 ? 1.074 -8.140 10.419 1.00 97.88 289 LEU A C 1
ATOM 2171 O O . LEU A 1 289 ? 0.485 -8.151 9.334 1.00 97.88 289 LEU A O 1
ATOM 2175 N N . ILE A 1 290 ? 1.581 -7.044 10.970 1.00 96.88 290 ILE A N 1
ATOM 2176 C CA . ILE A 1 290 ? 1.599 -5.734 10.320 1.00 96.88 290 ILE A CA 1
ATOM 2177 C C . ILE A 1 290 ? 3.030 -5.319 10.002 1.00 96.88 290 ILE A C 1
ATOM 2179 O O . ILE A 1 290 ? 3.974 -5.846 10.595 1.00 96.88 290 ILE A O 1
ATOM 2183 N N . LEU A 1 291 ? 3.180 -4.346 9.107 1.00 96.88 291 LEU A N 1
ATOM 2184 C CA . LEU A 1 291 ? 4.475 -3.736 8.839 1.00 96.88 291 LEU A CA 1
ATOM 2185 C C . LEU A 1 291 ? 4.697 -2.512 9.729 1.00 96.88 291 LEU A C 1
ATOM 2187 O O . LEU A 1 291 ? 3.930 -1.548 9.679 1.00 96.88 291 LEU A O 1
ATOM 2191 N N . ALA A 1 292 ? 5.753 -2.555 10.536 1.00 95.62 292 ALA A N 1
ATOM 2192 C CA . ALA A 1 292 ? 6.163 -1.467 11.414 1.00 95.62 292 ALA A CA 1
ATOM 2193 C C . ALA A 1 292 ? 7.631 -1.645 11.818 1.00 95.62 292 ALA A C 1
ATOM 2195 O O . ALA A 1 292 ? 8.024 -2.714 12.275 1.00 95.62 292 ALA A O 1
ATOM 2196 N N . HIS A 1 293 ? 8.427 -0.584 11.675 1.00 95.75 293 HIS A N 1
ATOM 2197 C CA . HIS A 1 293 ? 9.834 -0.602 12.079 1.00 95.75 293 HIS A CA 1
ATOM 2198 C C . HIS A 1 293 ? 10.028 -0.284 13.566 1.00 95.75 293 HIS A C 1
ATOM 2200 O O . HIS A 1 293 ? 10.767 -0.974 14.267 1.00 95.75 293 HIS A O 1
ATOM 2206 N N . ASP A 1 294 ? 9.410 0.809 14.019 1.00 94.94 294 ASP A N 1
ATOM 2207 C CA . ASP A 1 294 ? 9.582 1.338 15.368 1.00 94.94 294 ASP A CA 1
ATOM 2208 C C . ASP A 1 294 ? 8.725 0.556 16.375 1.00 94.94 294 ASP A C 1
ATOM 2210 O O . ASP A 1 294 ? 7.716 -0.059 16.028 1.00 94.94 294 ASP A O 1
ATOM 2214 N N . GLU A 1 295 ? 9.080 0.637 17.658 1.00 95.06 295 GLU A N 1
ATOM 2215 C CA . GLU A 1 295 ? 8.303 0.008 18.733 1.00 95.06 295 GLU A CA 1
ATOM 2216 C C . GLU A 1 295 ? 6.910 0.620 18.923 1.00 95.06 295 GLU A C 1
ATOM 2218 O O . GLU A 1 295 ? 6.040 -0.020 19.511 1.00 95.06 295 GLU A O 1
ATOM 2223 N N . ASN A 1 296 ? 6.704 1.854 18.462 1.00 95.69 296 ASN A N 1
ATOM 2224 C CA . ASN A 1 296 ? 5.464 2.617 18.555 1.00 95.69 296 ASN A CA 1
ATOM 2225 C C . ASN A 1 296 ? 5.330 3.557 17.341 1.00 95.69 296 ASN A C 1
ATOM 2227 O O . ASN A 1 296 ? 6.246 3.678 16.529 1.00 95.69 296 ASN A O 1
ATOM 2231 N N . PHE A 1 297 ? 4.190 4.235 17.194 1.00 96.00 297 PHE A N 1
ATOM 2232 C CA . PHE A 1 297 ? 3.921 5.073 16.019 1.00 96.00 297 PHE A CA 1
ATOM 2233 C C . PHE A 1 297 ? 4.275 6.553 16.205 1.00 96.00 297 PHE A C 1
ATOM 2235 O O . PHE A 1 297 ? 3.995 7.337 15.302 1.00 96.00 297 PHE A O 1
ATOM 2242 N N . VAL A 1 298 ? 4.919 6.963 17.306 1.00 96.69 298 VAL A N 1
ATOM 2243 C CA . VAL A 1 298 ? 5.197 8.384 17.616 1.00 96.69 298 VAL A CA 1
ATOM 2244 C C . VAL A 1 298 ? 5.868 9.117 16.448 1.00 96.69 298 VAL A C 1
ATOM 2246 O O . VAL A 1 298 ? 5.479 10.233 16.108 1.00 96.69 298 VAL A O 1
ATOM 2249 N N . ARG A 1 299 ? 6.851 8.496 15.784 1.00 95.38 299 ARG A N 1
ATOM 2250 C CA . ARG A 1 299 ? 7.562 9.124 14.658 1.00 95.38 299 ARG A CA 1
ATOM 2251 C C . ARG A 1 299 ? 6.678 9.312 13.425 1.00 95.38 299 ARG A C 1
ATOM 2253 O O . ARG A 1 299 ? 6.803 10.331 12.741 1.00 95.38 299 ARG A O 1
ATOM 2260 N N . LEU A 1 300 ? 5.809 8.348 13.124 1.00 94.06 300 LEU A N 1
ATOM 2261 C CA . LEU A 1 300 ? 5.056 8.289 11.866 1.00 94.06 300 LEU A CA 1
ATOM 2262 C C . LEU A 1 300 ? 3.607 8.770 11.987 1.00 94.06 300 LEU A C 1
ATOM 2264 O O . LEU A 1 300 ? 2.985 9.037 10.958 1.00 94.06 300 LEU A O 1
ATOM 2268 N N . ALA A 1 301 ? 3.075 8.900 13.200 1.00 92.94 301 ALA A N 1
ATOM 2269 C CA . ALA A 1 301 ? 1.713 9.341 13.454 1.00 92.94 301 ALA A CA 1
ATOM 2270 C C . ALA A 1 301 ? 1.492 10.791 13.007 1.00 92.94 301 ALA A C 1
ATOM 2272 O O . ALA A 1 301 ? 2.371 11.652 13.116 1.00 92.94 301 ALA A O 1
ATOM 2273 N N . LEU A 1 302 ? 0.288 11.050 12.500 1.00 91.12 302 LEU A N 1
ATOM 2274 C CA . LEU A 1 302 ? -0.193 12.393 12.199 1.00 91.12 302 LEU A CA 1
ATOM 2275 C C . LEU A 1 302 ? -0.563 13.151 13.484 1.00 91.12 302 LEU A C 1
ATOM 2277 O O . LEU A 1 302 ? -0.282 14.340 13.590 1.00 91.12 302 LEU A O 1
ATOM 2281 N N . GLU A 1 303 ? -1.162 12.454 14.454 1.00 90.38 303 GLU A N 1
ATOM 2282 C CA . GLU A 1 303 ? -1.697 13.023 15.695 1.00 90.38 303 GLU A CA 1
ATOM 2283 C C . GLU A 1 303 ? -0.934 12.482 16.909 1.00 90.38 303 GLU A C 1
ATOM 2285 O O . GLU A 1 303 ? -1.100 11.326 17.295 1.00 90.38 303 GLU A O 1
ATOM 2290 N N . LEU A 1 304 ? -0.093 13.318 17.523 1.00 92.00 304 LEU A N 1
ATOM 2291 C CA . LEU A 1 304 ? 0.748 12.917 18.661 1.00 92.00 304 LEU A CA 1
ATOM 2292 C C . LEU A 1 304 ? -0.006 12.855 19.997 1.00 92.00 304 LEU A C 1
ATOM 2294 O O . LEU A 1 304 ? 0.468 12.213 20.937 1.00 92.00 304 LEU A O 1
ATOM 2298 N N . ASP A 1 305 ? -1.173 13.497 20.070 1.00 91.62 305 ASP A N 1
ATOM 2299 C CA . ASP A 1 305 ? -2.003 13.566 21.278 1.00 91.62 305 ASP A CA 1
ATOM 2300 C C . ASP A 1 305 ? -2.803 12.277 21.517 1.00 91.62 305 ASP A C 1
ATOM 2302 O O . ASP A 1 305 ? -3.319 12.049 22.612 1.00 91.62 305 ASP A O 1
ATOM 2306 N N . ASN A 1 306 ? -2.905 11.406 20.507 1.00 92.12 306 ASN A N 1
ATOM 2307 C CA . ASN A 1 306 ? -3.581 10.127 20.655 1.00 92.12 306 ASN A CA 1
ATOM 2308 C C . ASN A 1 306 ? -2.718 9.182 21.515 1.00 92.12 306 ASN A C 1
ATOM 2310 O O . ASN A 1 306 ? -1.631 8.798 21.087 1.00 92.12 306 ASN A O 1
ATOM 2314 N N . PRO A 1 307 ? -3.183 8.725 22.694 1.00 94.38 307 PRO A N 1
ATOM 2315 C CA . PRO A 1 307 ? -2.365 7.924 23.605 1.00 94.38 307 PRO A CA 1
ATOM 2316 C C . PRO A 1 307 ? -1.917 6.582 23.007 1.00 94.38 307 PRO A C 1
ATOM 2318 O O . PRO A 1 307 ? -0.921 6.016 23.454 1.00 94.38 307 PRO A O 1
ATOM 2321 N N . LEU A 1 308 ? -2.618 6.070 21.989 1.00 95.50 308 LEU A N 1
ATOM 2322 C CA . LEU A 1 308 ? -2.261 4.819 21.323 1.00 95.50 308 LEU A CA 1
ATOM 2323 C C . LEU A 1 308 ? -0.947 4.924 20.538 1.00 95.50 308 LEU A C 1
ATOM 2325 O O . LEU A 1 308 ? -0.284 3.907 20.367 1.00 95.50 308 LEU A O 1
ATOM 2329 N N . VAL A 1 309 ? -0.524 6.119 20.103 1.00 96.12 309 VAL A N 1
ATOM 2330 C CA . VAL A 1 309 ? 0.724 6.273 19.326 1.00 96.12 309 VAL A CA 1
ATOM 2331 C C . VAL A 1 309 ? 1.973 6.018 20.163 1.00 96.12 309 VAL A C 1
ATOM 2333 O O . VAL A 1 309 ? 3.006 5.676 19.597 1.00 96.12 309 VAL A O 1
ATOM 2336 N N . HIS A 1 310 ? 1.867 6.162 21.488 1.00 96.75 310 HIS A N 1
ATOM 2337 C CA . HIS A 1 310 ? 2.951 5.947 22.453 1.00 96.75 310 HIS A CA 1
ATOM 2338 C C . HIS A 1 310 ? 3.011 4.507 22.968 1.00 96.75 310 HIS A C 1
ATOM 2340 O O . HIS A 1 310 ? 4.031 4.100 23.522 1.00 96.75 310 HIS A O 1
ATOM 2346 N N . LYS A 1 311 ? 1.928 3.738 22.803 1.00 96.94 311 LYS A N 1
ATOM 2347 C CA . LYS A 1 311 ? 1.890 2.328 23.200 1.00 96.94 311 LYS A CA 1
ATOM 2348 C C . LYS A 1 311 ? 2.767 1.489 22.287 1.00 96.94 311 LYS A C 1
ATOM 2350 O O . LYS A 1 311 ? 2.955 1.816 21.114 1.00 96.94 311 LYS A O 1
ATOM 2355 N N . ASN A 1 312 ? 3.264 0.378 22.823 1.00 95.88 312 ASN A N 1
ATOM 2356 C CA . ASN A 1 312 ? 3.998 -0.558 21.996 1.00 95.88 312 ASN A CA 1
ATOM 2357 C C . ASN A 1 312 ? 3.056 -1.175 20.954 1.00 95.88 312 ASN A C 1
ATOM 2359 O O . ASN A 1 312 ? 1.944 -1.578 21.291 1.00 95.88 312 ASN A O 1
ATOM 2363 N N . VAL A 1 313 ? 3.504 -1.297 19.706 1.00 95.00 313 VAL A N 1
ATOM 2364 C CA . VAL A 1 313 ? 2.710 -1.878 18.612 1.00 95.00 313 VAL A CA 1
ATOM 2365 C C . VAL A 1 313 ? 2.177 -3.271 18.975 1.00 95.00 313 VAL A C 1
ATOM 2367 O O . VAL A 1 313 ? 1.045 -3.602 18.629 1.00 95.00 313 VAL A O 1
ATOM 2370 N N . ARG A 1 314 ? 2.948 -4.060 19.737 1.00 94.56 314 ARG A N 1
ATOM 2371 C CA . ARG A 1 314 ? 2.559 -5.411 20.182 1.00 94.56 314 ARG A CA 1
ATOM 2372 C C . ARG A 1 314 ? 1.373 -5.435 21.156 1.00 94.56 314 ARG A C 1
ATOM 2374 O O . ARG A 1 314 ? 0.743 -6.468 21.334 1.00 94.56 314 ARG A O 1
ATOM 2381 N N . GLU A 1 315 ? 1.088 -4.311 21.809 1.00 96.12 315 GLU A N 1
ATOM 2382 C CA . GLU A 1 315 ? -0.004 -4.160 22.780 1.00 96.12 315 GLU A CA 1
ATOM 2383 C C . GLU A 1 315 ? -1.297 -3.658 22.130 1.00 96.12 315 GLU A C 1
ATOM 2385 O O . GLU A 1 315 ? -2.334 -3.591 22.788 1.00 96.12 315 GLU A O 1
ATOM 2390 N N . LEU A 1 316 ? -1.235 -3.281 20.852 1.00 97.12 316 LEU A N 1
ATOM 2391 C CA . LEU A 1 316 ? -2.368 -2.771 20.098 1.00 97.12 316 LEU A CA 1
ATOM 2392 C C . LEU A 1 316 ? -2.996 -3.889 19.274 1.00 97.12 316 LEU A C 1
ATOM 2394 O O . LEU A 1 316 ? -2.300 -4.706 18.668 1.00 97.12 316 LEU A O 1
ATOM 2398 N N . THR A 1 317 ? -4.321 -3.887 19.202 1.00 97.75 317 THR A N 1
ATOM 2399 C CA . THR A 1 317 ? -5.069 -4.663 18.211 1.00 97.75 317 THR A CA 1
ATOM 2400 C C . THR A 1 317 ? -4.967 -4.011 16.836 1.00 97.75 317 THR A C 1
ATOM 2402 O O . THR A 1 317 ? -4.815 -2.791 16.710 1.00 97.75 317 THR A O 1
ATOM 2405 N N . TYR A 1 318 ? -5.149 -4.787 15.770 1.00 96.12 318 TYR A N 1
ATOM 2406 C CA . TYR A 1 318 ? -5.162 -4.242 14.415 1.00 96.12 318 TYR A CA 1
ATOM 2407 C C . TYR A 1 318 ? -6.223 -3.145 14.229 1.00 96.12 318 TYR A C 1
ATOM 2409 O O . TYR A 1 318 ? -5.972 -2.143 13.564 1.00 96.12 318 TYR A O 1
ATOM 2417 N N . LYS A 1 319 ? -7.388 -3.271 14.878 1.00 94.94 319 LYS A N 1
ATOM 2418 C CA . LYS A 1 319 ? -8.434 -2.235 14.848 1.00 94.94 319 LYS A CA 1
ATOM 2419 C C . LYS A 1 319 ? -7.958 -0.908 15.453 1.00 94.94 319 LYS A C 1
ATOM 2421 O O . LYS A 1 319 ? -8.251 0.147 14.894 1.00 94.94 319 LYS A O 1
ATOM 2426 N N . GLU A 1 320 ? -7.242 -0.953 16.575 1.00 95.75 320 GLU A N 1
ATOM 2427 C CA . GLU A 1 320 ? -6.657 0.241 17.197 1.00 95.75 320 GLU A CA 1
ATOM 2428 C C . GLU A 1 320 ? -5.605 0.871 16.282 1.00 95.75 320 GLU A C 1
ATOM 2430 O O . GLU A 1 320 ? -5.623 2.082 16.075 1.00 95.75 320 GLU A O 1
ATOM 2435 N N . ILE A 1 321 ? -4.763 0.060 15.641 1.00 95.06 321 ILE A N 1
ATOM 2436 C CA . ILE A 1 321 ? -3.762 0.546 14.679 1.00 95.06 321 ILE A CA 1
ATOM 2437 C C . ILE A 1 321 ? -4.424 1.203 13.465 1.00 95.06 321 ILE A C 1
ATOM 2439 O O . ILE A 1 321 ? -3.999 2.268 13.025 1.00 95.06 321 ILE A O 1
ATOM 2443 N N . MET A 1 322 ? -5.520 0.639 12.959 1.00 90.06 322 MET A N 1
ATOM 2444 C CA . MET A 1 322 ? -6.282 1.242 11.861 1.00 90.06 322 MET A CA 1
ATOM 2445 C C . MET A 1 322 ? -6.920 2.587 12.241 1.00 90.06 322 MET A C 1
ATOM 2447 O O . MET A 1 322 ? -7.211 3.398 11.357 1.00 90.06 322 MET A O 1
ATOM 2451 N N . SER A 1 323 ? -7.086 2.872 13.536 1.00 89.69 323 SER A N 1
ATOM 2452 C CA . SER A 1 323 ? -7.536 4.183 14.013 1.00 89.69 323 SER A CA 1
ATOM 2453 C C . SER A 1 323 ? -6.425 5.242 14.060 1.00 89.69 323 SER A C 1
ATOM 2455 O O . SER A 1 323 ? -6.740 6.415 14.223 1.00 89.69 323 SER A O 1
ATOM 2457 N N . LEU A 1 324 ? -5.153 4.863 13.858 1.00 89.88 324 LEU A N 1
ATOM 2458 C CA . LEU A 1 324 ? -3.993 5.759 13.899 1.00 89.88 324 LEU A CA 1
ATOM 2459 C C . LEU A 1 324 ? -3.590 6.243 12.495 1.00 89.88 324 LEU A C 1
ATOM 2461 O O . LEU A 1 324 ? -2.910 5.516 11.765 1.00 89.88 324 LEU A O 1
ATOM 2465 N N . PRO A 1 325 ? -3.966 7.465 12.072 1.00 84.94 325 PRO A N 1
ATOM 2466 C CA . PRO A 1 325 ? -3.452 8.027 10.833 1.00 84.94 325 PRO A CA 1
ATOM 2467 C C . PRO A 1 325 ? -1.949 8.276 10.897 1.00 84.94 325 PRO A C 1
ATOM 2469 O O . PRO A 1 325 ? -1.448 8.912 11.824 1.00 84.94 325 PRO A O 1
ATOM 2472 N N . LEU A 1 326 ? -1.233 7.821 9.868 1.00 87.94 326 LEU A N 1
ATOM 2473 C CA . LEU A 1 326 ? 0.158 8.207 9.642 1.00 87.94 326 LEU A CA 1
ATOM 2474 C C . LEU A 1 326 ? 0.225 9.574 8.948 1.00 87.94 326 LEU A C 1
ATOM 2476 O O . LEU A 1 326 ? -0.745 10.015 8.330 1.00 87.94 326 LEU A O 1
ATOM 2480 N N . LYS A 1 327 ? 1.395 10.221 8.954 1.00 87.00 327 LYS A N 1
ATOM 2481 C CA . LYS A 1 327 ? 1.653 11.504 8.263 1.00 87.00 327 LYS A CA 1
ATOM 2482 C C . LYS A 1 327 ? 1.354 11.474 6.759 1.00 87.00 327 LYS A C 1
ATOM 2484 O O . LYS A 1 327 ? 1.162 12.517 6.143 1.00 87.00 327 LYS A O 1
ATOM 2489 N N . SER A 1 328 ? 1.319 10.292 6.146 1.00 79.94 328 SER A N 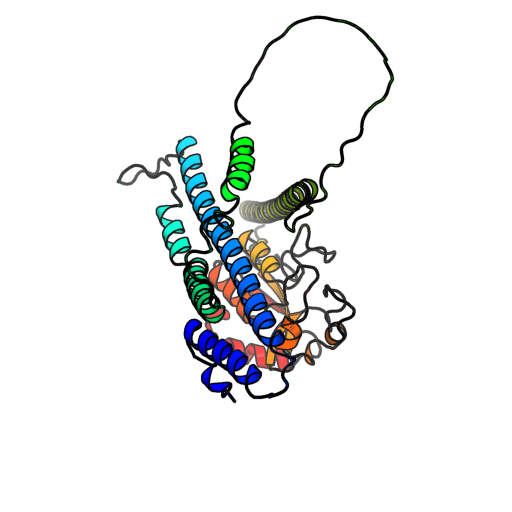1
ATOM 2490 C CA . SER A 1 328 ? 0.916 10.102 4.747 1.00 79.94 328 SER A CA 1
ATOM 2491 C C . SER A 1 328 ? -0.598 10.058 4.533 1.00 79.94 328 SER A C 1
ATOM 2493 O O . SER A 1 328 ? -1.036 10.039 3.389 1.00 79.94 328 SER A O 1
ATOM 2495 N N . GLY A 1 329 ? -1.393 9.983 5.601 1.00 81.81 329 GLY A N 1
ATOM 2496 C CA . GLY A 1 329 ? -2.812 9.633 5.552 1.00 81.81 329 GLY A CA 1
ATOM 2497 C C . GLY A 1 329 ? -3.069 8.128 5.411 1.00 81.81 329 GLY A C 1
ATOM 2498 O O . GLY A 1 329 ? -4.198 7.687 5.621 1.00 81.81 329 GLY A O 1
ATOM 2499 N N . CYS A 1 330 ? -2.041 7.323 5.119 1.00 81.94 330 CYS A N 1
ATOM 2500 C CA . CYS A 1 330 ? -2.147 5.867 5.047 1.00 81.94 330 CYS A CA 1
ATOM 2501 C C . CYS A 1 330 ? -2.244 5.235 6.446 1.00 81.94 330 CYS A C 1
ATOM 2503 O O . CYS A 1 330 ? -2.142 5.910 7.477 1.00 81.94 330 CYS A O 1
ATOM 2505 N N . ARG A 1 331 ? -2.446 3.917 6.469 1.00 87.56 331 ARG A N 1
ATOM 2506 C CA . ARG A 1 331 ? -2.357 3.073 7.664 1.00 87.56 331 ARG A CA 1
ATOM 2507 C C . ARG A 1 331 ? -1.277 2.006 7.461 1.00 87.56 331 ARG A C 1
ATOM 2509 O O . ARG A 1 331 ? -1.007 1.666 6.305 1.00 87.56 331 ARG A O 1
ATOM 2516 N N . PRO A 1 332 ? -0.673 1.488 8.543 1.00 92.12 332 PRO A N 1
ATOM 2517 C CA . PRO A 1 332 ? 0.229 0.345 8.456 1.00 92.12 332 PRO A CA 1
ATOM 2518 C C . PRO A 1 332 ? -0.469 -0.848 7.776 1.00 92.12 332 PRO A C 1
ATOM 2520 O O . PRO A 1 332 ? -1.563 -1.229 8.205 1.00 92.12 332 PRO A O 1
ATOM 2523 N N . PRO A 1 333 ? 0.100 -1.421 6.702 1.00 95.25 333 PRO A N 1
ATOM 2524 C CA . PRO A 1 333 ? -0.513 -2.543 6.003 1.00 95.25 333 PRO A CA 1
ATOM 2525 C C . PRO A 1 333 ? -0.306 -3.860 6.765 1.00 95.25 333 PRO A C 1
ATOM 2527 O O . PRO A 1 333 ? 0.639 -4.007 7.546 1.00 95.25 333 PRO A O 1
ATOM 2530 N N . LEU A 1 334 ? -1.168 -4.846 6.499 1.00 97.69 334 LEU A N 1
ATOM 2531 C CA . LEU A 1 334 ? -0.894 -6.234 6.873 1.00 97.69 334 LEU A CA 1
ATOM 2532 C C . LEU A 1 334 ? 0.176 -6.814 5.945 1.00 97.69 334 LEU A C 1
ATOM 2534 O O . LEU A 1 334 ? 0.173 -6.541 4.743 1.00 97.69 334 LEU A O 1
ATOM 2538 N N . LEU A 1 335 ? 1.017 -7.707 6.470 1.00 98.06 335 LEU A N 1
ATOM 2539 C CA . LEU A 1 335 ? 1.997 -8.427 5.651 1.00 98.06 335 LEU A CA 1
ATOM 2540 C C . LEU A 1 335 ? 1.329 -9.191 4.501 1.00 98.06 335 LEU A C 1
ATOM 2542 O O . LEU A 1 335 ? 1.815 -9.165 3.374 1.00 98.06 335 LEU A O 1
ATOM 2546 N N . ILE A 1 336 ? 0.186 -9.828 4.768 1.00 97.81 336 ILE A N 1
ATOM 2547 C CA . ILE A 1 336 ? -0.534 -10.605 3.755 1.00 97.81 336 ILE A CA 1
ATOM 2548 C C . ILE A 1 336 ? -0.981 -9.749 2.563 1.00 97.81 336 ILE A C 1
ATOM 2550 O O . ILE A 1 336 ? -0.971 -10.236 1.435 1.00 97.81 336 ILE A O 1
ATOM 2554 N N . ASP A 1 337 ? -1.339 -8.483 2.782 1.00 96.75 337 ASP A N 1
ATOM 2555 C CA . ASP A 1 337 ? -1.786 -7.595 1.705 1.00 96.75 337 ASP A CA 1
ATOM 2556 C C . ASP A 1 337 ? -0.609 -7.160 0.830 1.00 96.75 337 ASP A C 1
ATOM 2558 O O . ASP A 1 337 ? -0.725 -7.105 -0.393 1.00 96.75 337 ASP A O 1
ATOM 2562 N N . VAL A 1 338 ? 0.555 -6.940 1.446 1.00 97.56 338 VAL A N 1
ATOM 2563 C CA . VAL A 1 338 ? 1.791 -6.612 0.730 1.00 97.56 338 VAL A CA 1
ATOM 2564 C C . VAL A 1 338 ? 2.279 -7.800 -0.103 1.00 97.56 338 VAL A C 1
ATOM 2566 O O . VAL A 1 338 ? 2.608 -7.626 -1.273 1.00 97.56 338 VAL A O 1
ATOM 2569 N N . LEU A 1 339 ? 2.254 -9.017 0.451 1.00 97.69 339 LEU A N 1
ATOM 2570 C CA . LEU A 1 339 ? 2.617 -10.237 -0.282 1.00 97.69 339 LEU A CA 1
ATOM 2571 C C . LEU A 1 339 ? 1.641 -10.545 -1.424 1.00 97.69 339 LEU A C 1
ATOM 2573 O O . LEU A 1 339 ? 2.061 -10.963 -2.499 1.00 97.69 339 LEU A O 1
ATOM 2577 N N . ARG A 1 340 ? 0.340 -10.295 -1.235 1.00 95.94 340 ARG A N 1
ATOM 2578 C CA . ARG A 1 340 ? -0.645 -10.394 -2.323 1.00 95.94 340 ARG A CA 1
ATOM 2579 C C . ARG A 1 340 ? -0.363 -9.391 -3.435 1.00 95.94 340 ARG A C 1
ATOM 2581 O O . ARG A 1 340 ? -0.477 -9.760 -4.598 1.00 95.94 340 ARG A O 1
ATOM 2588 N N . SER A 1 341 ? 0.006 -8.156 -3.096 1.00 94.44 341 SER A N 1
ATOM 2589 C CA . SER A 1 341 ? 0.381 -7.155 -4.100 1.00 94.44 341 SER A CA 1
ATOM 2590 C C . SER A 1 341 ? 1.626 -7.588 -4.880 1.00 94.44 341 SER A C 1
ATOM 2592 O O . SER A 1 341 ? 1.598 -7.567 -6.108 1.00 94.44 341 SER A O 1
ATOM 2594 N N . ALA A 1 342 ? 2.658 -8.109 -4.202 1.00 95.75 342 ALA A N 1
ATOM 2595 C CA . ALA A 1 342 ? 3.834 -8.690 -4.859 1.00 95.75 342 ALA A CA 1
ATOM 2596 C C . ALA A 1 342 ? 3.448 -9.807 -5.843 1.00 95.75 342 ALA A C 1
ATOM 2598 O O . ALA A 1 342 ? 3.825 -9.767 -7.012 1.00 95.75 342 ALA A O 1
ATOM 2599 N N . HIS A 1 343 ? 2.620 -10.752 -5.391 1.00 93.62 343 HIS A N 1
ATOM 2600 C CA . HIS A 1 343 ? 2.143 -11.870 -6.204 1.00 93.62 343 HIS A CA 1
ATOM 2601 C C . HIS A 1 343 ? 1.342 -11.408 -7.435 1.00 93.62 343 HIS A C 1
ATOM 2603 O O . HIS A 1 343 ? 1.507 -11.957 -8.521 1.00 93.62 343 HIS A O 1
ATOM 2609 N N . VAL A 1 344 ? 0.494 -10.382 -7.287 1.00 91.88 344 VAL A N 1
ATOM 2610 C CA . VAL A 1 344 ? -0.297 -9.810 -8.393 1.00 91.88 344 VAL A CA 1
ATOM 2611 C C . VAL A 1 344 ? 0.576 -9.040 -9.385 1.00 91.88 344 VAL A C 1
ATOM 2613 O O . VAL A 1 344 ? 0.340 -9.126 -10.589 1.00 91.88 344 VAL A O 1
ATOM 2616 N N . ILE A 1 345 ? 1.573 -8.291 -8.905 1.00 92.00 345 ILE A N 1
ATOM 2617 C CA . ILE A 1 345 ? 2.559 -7.623 -9.768 1.00 92.00 345 ILE A CA 1
ATOM 2618 C C . ILE A 1 345 ? 3.356 -8.667 -10.561 1.00 92.00 345 ILE A C 1
ATOM 2620 O O . ILE A 1 345 ? 3.637 -8.459 -11.743 1.00 92.00 345 ILE A O 1
ATOM 2624 N N . GLY A 1 346 ? 3.662 -9.800 -9.928 1.00 89.81 346 GLY A N 1
ATOM 2625 C CA . GLY A 1 346 ? 4.342 -10.931 -10.539 1.00 89.81 346 GLY A CA 1
ATOM 2626 C C . GLY A 1 346 ? 5.802 -10.639 -10.888 1.00 89.81 346 GLY A C 1
ATOM 2627 O O . GLY A 1 346 ? 6.435 -9.720 -10.361 1.00 89.81 346 GLY A O 1
ATOM 2628 N N . GLY A 1 347 ? 6.352 -11.454 -11.790 1.00 86.44 347 GLY A N 1
ATOM 2629 C CA . GLY A 1 347 ? 7.773 -11.409 -12.129 1.00 86.44 347 GLY A CA 1
ATOM 2630 C C . GLY A 1 347 ? 8.639 -11.817 -10.937 1.00 86.44 347 GLY A C 1
ATOM 2631 O O . GLY A 1 347 ? 8.348 -12.805 -10.275 1.00 86.44 347 GLY A O 1
ATOM 2632 N N . ASP A 1 348 ? 9.684 -11.038 -10.660 1.00 89.94 348 ASP A N 1
ATOM 2633 C CA . ASP A 1 348 ? 10.648 -11.309 -9.584 1.00 89.94 348 ASP A CA 1
ATOM 2634 C C . ASP A 1 348 ? 10.366 -10.508 -8.295 1.00 89.94 348 ASP A C 1
ATOM 2636 O O . ASP A 1 348 ? 11.266 -10.349 -7.462 1.00 89.94 348 ASP A O 1
ATOM 2640 N N . ALA A 1 349 ? 9.152 -9.960 -8.142 1.00 95.69 349 ALA A N 1
ATOM 2641 C CA . ALA A 1 349 ? 8.752 -9.164 -6.983 1.00 95.69 349 ALA A CA 1
ATOM 2642 C C . ALA A 1 349 ? 8.740 -10.019 -5.705 1.00 95.69 349 ALA A C 1
ATOM 2644 O O . ALA A 1 349 ? 7.840 -10.821 -5.474 1.00 95.69 349 ALA A O 1
ATOM 2645 N N . ARG A 1 350 ? 9.756 -9.835 -4.861 1.00 95.19 350 ARG A N 1
ATOM 2646 C CA . ARG A 1 350 ? 10.006 -10.636 -3.658 1.00 95.19 350 ARG A CA 1
ATOM 2647 C C . ARG A 1 350 ? 10.178 -9.757 -2.427 1.00 95.19 350 ARG A C 1
ATOM 2649 O O . ARG A 1 350 ? 10.549 -8.581 -2.521 1.00 95.19 350 ARG A O 1
ATOM 2656 N N . MET A 1 351 ? 9.937 -10.359 -1.265 1.00 96.44 351 MET A N 1
ATOM 2657 C CA . MET A 1 351 ? 10.049 -9.709 0.038 1.00 96.44 351 MET A CA 1
ATOM 2658 C C . MET A 1 351 ? 11.029 -10.449 0.951 1.00 96.44 351 MET A C 1
ATOM 2660 O O . MET A 1 351 ? 10.936 -11.662 1.125 1.00 96.44 351 MET A O 1
ATOM 2664 N N . ILE A 1 352 ? 11.926 -9.701 1.582 1.00 97.31 352 ILE A N 1
ATOM 2665 C CA . ILE A 1 352 ? 12.704 -10.114 2.747 1.00 97.31 352 ILE A CA 1
ATOM 2666 C C . ILE A 1 352 ? 11.933 -9.655 3.979 1.00 97.31 352 ILE A C 1
ATOM 2668 O O . ILE A 1 352 ? 11.657 -8.469 4.135 1.00 97.31 352 ILE A O 1
ATOM 2672 N N . VAL A 1 353 ? 11.594 -10.590 4.858 1.00 97.19 353 VAL A N 1
ATOM 2673 C CA . VAL A 1 353 ? 10.848 -10.293 6.082 1.00 97.19 353 VAL A CA 1
ATOM 2674 C C . VAL A 1 353 ? 11.813 -10.263 7.264 1.00 97.19 353 VAL A C 1
ATOM 2676 O O . VAL A 1 353 ? 12.357 -11.301 7.645 1.00 97.19 353 VAL A O 1
ATOM 2679 N N . GLU A 1 354 ? 12.020 -9.087 7.856 1.00 97.31 354 GLU A N 1
ATOM 2680 C CA . GLU A 1 354 ? 12.790 -8.927 9.087 1.00 97.31 354 GLU A CA 1
ATOM 2681 C C . GLU A 1 354 ? 11.902 -9.198 10.312 1.00 97.31 354 GLU A C 1
ATOM 2683 O O . GLU A 1 354 ? 10.935 -8.484 10.591 1.00 97.31 354 GLU A O 1
ATOM 2688 N N . ILE A 1 355 ? 12.264 -10.223 11.090 1.00 94.44 355 ILE A N 1
ATOM 2689 C CA . ILE A 1 355 ? 11.702 -10.452 12.424 1.00 94.44 355 ILE A CA 1
ATOM 2690 C C . ILE A 1 355 ? 12.562 -9.683 13.427 1.00 94.44 355 ILE A C 1
ATOM 2692 O O . ILE A 1 355 ? 13.691 -10.084 13.721 1.00 94.44 355 ILE A O 1
ATOM 2696 N N . LYS A 1 356 ? 12.023 -8.585 13.965 1.00 86.06 356 LYS A N 1
ATOM 2697 C CA . LYS A 1 356 ? 12.736 -7.758 14.945 1.00 86.06 356 LYS A CA 1
ATOM 2698 C C . LYS A 1 356 ? 13.088 -8.547 16.218 1.00 86.06 356 LYS A C 1
ATOM 2700 O O . LYS A 1 356 ? 12.316 -9.415 16.645 1.00 86.06 356 LYS A O 1
ATOM 2705 N N . PRO A 1 357 ? 14.221 -8.226 16.875 1.00 84.00 357 PRO A N 1
ATOM 2706 C CA . PRO A 1 357 ? 14.578 -8.821 18.158 1.00 84.00 357 PRO A CA 1
ATOM 2707 C C . PRO A 1 357 ? 13.444 -8.698 19.182 1.00 84.00 357 PRO A C 1
ATOM 2709 O O . PRO A 1 357 ? 12.812 -7.652 19.305 1.00 84.00 357 PRO A O 1
ATOM 2712 N N . GLY A 1 358 ? 13.192 -9.773 19.931 1.00 78.75 358 GLY A N 1
ATOM 2713 C CA . GLY A 1 358 ? 12.129 -9.806 20.940 1.00 78.75 358 GLY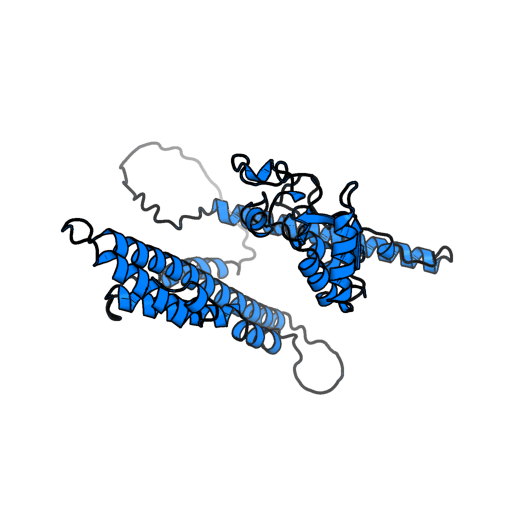 A CA 1
ATOM 2714 C C . GLY A 1 358 ? 10.724 -10.093 20.401 1.00 78.75 358 GLY A C 1
ATOM 2715 O O . GLY A 1 358 ? 9.789 -10.099 21.191 1.00 78.75 358 GLY A O 1
ATOM 2716 N N . ASN A 1 359 ? 10.570 -10.367 19.100 1.00 80.38 359 ASN A N 1
ATOM 2717 C CA . ASN A 1 359 ? 9.294 -10.733 18.480 1.00 80.38 359 ASN A CA 1
ATOM 2718 C C . ASN A 1 359 ? 9.308 -12.189 17.972 1.00 80.38 359 ASN A C 1
ATOM 2720 O O . ASN A 1 359 ? 9.143 -12.470 16.784 1.00 80.38 359 ASN A O 1
ATOM 2724 N N . VAL A 1 360 ? 9.575 -13.137 18.873 1.00 85.19 360 VAL A N 1
ATOM 2725 C CA . VAL A 1 360 ? 9.743 -14.562 18.520 1.00 85.19 360 VAL A CA 1
ATOM 2726 C C . VAL A 1 360 ? 8.417 -15.164 18.037 1.00 85.19 360 VAL A C 1
ATOM 2728 O O . VAL A 1 360 ? 8.380 -16.006 17.134 1.00 85.19 360 VAL A O 1
ATOM 2731 N N . GLU A 1 361 ? 7.309 -14.681 18.590 1.00 93.44 361 GLU A N 1
ATOM 2732 C CA . GLU A 1 361 ? 5.945 -15.065 18.252 1.00 93.44 361 GLU A CA 1
ATOM 2733 C C . GLU A 1 361 ? 5.599 -14.719 16.798 1.00 93.44 361 GLU A C 1
ATOM 2735 O O . GLU A 1 361 ? 4.892 -15.497 16.148 1.00 93.44 361 GLU A O 1
ATOM 2740 N N . ALA A 1 362 ? 6.155 -13.632 16.240 1.00 95.12 362 ALA A N 1
ATOM 2741 C CA . ALA A 1 362 ? 5.965 -13.297 14.830 1.00 95.12 362 ALA A CA 1
ATOM 2742 C C . ALA A 1 362 ? 6.487 -14.386 13.891 1.00 95.12 362 ALA A C 1
ATOM 2744 O O . ALA A 1 362 ? 5.841 -14.651 12.882 1.00 95.12 362 ALA A O 1
ATOM 2745 N N . GLY A 1 363 ? 7.578 -15.081 14.232 1.00 95.31 363 GLY A N 1
ATOM 2746 C CA . GLY A 1 363 ? 8.062 -16.213 13.435 1.00 95.31 363 GLY A CA 1
ATOM 2747 C C . GLY A 1 363 ? 7.045 -17.356 13.371 1.00 95.31 363 GLY A C 1
ATOM 2748 O O . GLY A 1 363 ? 6.772 -17.906 12.303 1.00 95.31 363 GLY A O 1
ATOM 2749 N N . THR A 1 364 ? 6.400 -17.663 14.501 1.00 95.56 364 THR A N 1
ATOM 2750 C CA . THR A 1 364 ? 5.332 -18.676 14.554 1.00 95.56 364 THR A CA 1
ATOM 2751 C C . THR A 1 364 ? 4.084 -18.218 13.795 1.00 95.56 364 THR A C 1
ATOM 2753 O O . THR A 1 364 ? 3.478 -19.007 13.065 1.00 95.56 364 THR A O 1
ATOM 2756 N N . ALA A 1 365 ? 3.687 -16.952 13.943 1.00 97.12 365 ALA A N 1
ATOM 2757 C CA . ALA A 1 365 ? 2.564 -16.378 13.206 1.00 97.12 365 ALA A CA 1
ATOM 2758 C C . ALA A 1 365 ? 2.821 -16.375 11.689 1.00 97.12 365 ALA A C 1
ATOM 2760 O O . ALA A 1 365 ? 1.922 -16.709 10.917 1.00 97.12 365 ALA A O 1
ATOM 2761 N N . LEU A 1 366 ? 4.056 -16.085 11.271 1.00 96.81 366 LEU A N 1
ATOM 2762 C CA . LEU A 1 366 ? 4.484 -16.082 9.875 1.00 96.81 366 LEU A CA 1
ATOM 2763 C C . LEU A 1 366 ? 4.410 -17.489 9.274 1.00 96.81 366 LEU A C 1
ATOM 2765 O O . LEU A 1 366 ? 3.802 -17.675 8.221 1.00 96.81 366 LEU A O 1
ATOM 2769 N N . ALA A 1 367 ? 4.922 -18.498 9.983 1.00 96.25 367 ALA A N 1
ATOM 2770 C CA . ALA A 1 367 ? 4.806 -19.894 9.564 1.00 96.25 367 ALA A CA 1
ATOM 2771 C C . ALA A 1 367 ? 3.335 -20.335 9.429 1.00 96.25 367 ALA A C 1
ATOM 2773 O O . ALA A 1 367 ? 2.959 -20.963 8.439 1.00 96.25 367 ALA A O 1
ATOM 2774 N N . LYS A 1 368 ? 2.469 -19.959 10.384 1.00 97.12 368 LYS A N 1
ATOM 2775 C CA . LYS A 1 368 ? 1.019 -20.229 10.311 1.00 97.12 368 LYS A CA 1
ATOM 2776 C C . LYS A 1 368 ? 0.356 -19.517 9.129 1.00 97.12 368 LYS A C 1
ATOM 2778 O O . LYS A 1 368 ? -0.542 -20.089 8.513 1.00 97.12 368 LYS A O 1
ATOM 2783 N N . MET A 1 369 ? 0.764 -18.285 8.825 1.00 97.25 369 MET A N 1
ATOM 2784 C CA . MET A 1 369 ? 0.260 -17.530 7.678 1.00 97.25 369 MET A CA 1
ATOM 2785 C C . MET A 1 369 ? 0.616 -18.239 6.368 1.00 97.25 369 MET A C 1
ATOM 2787 O O . MET A 1 369 ? -0.282 -18.491 5.568 1.00 97.25 369 MET A O 1
ATOM 2791 N N . PHE A 1 370 ? 1.878 -18.636 6.177 1.00 97.00 370 PHE A N 1
ATOM 2792 C CA . PHE A 1 370 ? 2.304 -19.357 4.974 1.00 97.00 370 PHE A CA 1
ATOM 2793 C C . PHE A 1 370 ? 1.699 -20.757 4.861 1.00 97.00 370 PHE A C 1
ATOM 2795 O O . PHE A 1 370 ? 1.342 -21.173 3.766 1.00 97.00 370 PHE A O 1
ATOM 2802 N N . ALA A 1 371 ? 1.468 -21.455 5.976 1.00 97.25 371 ALA A N 1
ATOM 2803 C CA . ALA A 1 371 ? 0.737 -22.722 5.954 1.00 97.25 371 ALA A CA 1
ATOM 2804 C C . ALA A 1 371 ? -0.708 -22.567 5.435 1.00 97.25 371 ALA A C 1
ATOM 2806 O O . ALA A 1 371 ? -1.248 -23.488 4.827 1.00 97.25 371 ALA A O 1
ATOM 2807 N N . ARG A 1 372 ? -1.343 -21.406 5.660 1.00 97.12 372 ARG A N 1
ATOM 2808 C CA . ARG A 1 372 ? -2.689 -21.082 5.147 1.00 97.12 372 ARG A CA 1
ATOM 2809 C C . ARG A 1 372 ? -2.674 -20.506 3.731 1.00 97.12 372 ARG A C 1
ATOM 2811 O O . ARG A 1 372 ? -3.676 -20.613 3.029 1.00 97.12 372 ARG A O 1
ATOM 2818 N N . HIS A 1 373 ? -1.566 -19.887 3.333 1.00 96.31 373 HIS A N 1
ATOM 2819 C CA . HIS A 1 373 ? -1.392 -19.207 2.049 1.00 96.31 373 HIS A CA 1
ATOM 2820 C C . HIS A 1 373 ? -0.069 -19.629 1.389 1.00 96.31 373 HIS A C 1
ATOM 2822 O O . HIS A 1 373 ? 0.838 -18.806 1.251 1.00 96.31 373 HIS A O 1
ATOM 2828 N N . PRO A 1 374 ? 0.073 -20.910 1.000 1.00 95.06 374 PRO A N 1
ATOM 2829 C CA . PRO A 1 374 ? 1.338 -21.438 0.487 1.00 95.06 374 PRO A CA 1
ATOM 2830 C C . PRO A 1 374 ? 1.772 -20.771 -0.823 1.00 95.06 374 PRO A C 1
ATOM 2832 O O . PRO A 1 374 ? 2.962 -20.638 -1.073 1.00 95.06 374 PRO A O 1
ATOM 2835 N N . ASN A 1 375 ? 0.817 -20.272 -1.612 1.00 92.31 375 ASN A N 1
ATOM 2836 C CA . ASN A 1 375 ? 1.059 -19.546 -2.860 1.00 92.31 375 ASN A CA 1
ATOM 2837 C C . ASN A 1 375 ? 1.745 -18.179 -2.678 1.00 92.31 375 ASN A C 1
ATOM 2839 O O . ASN A 1 375 ? 2.051 -17.534 -3.670 1.00 92.31 375 ASN A O 1
ATOM 2843 N N . LEU A 1 376 ? 1.917 -17.705 -1.437 1.00 92.69 376 LEU A N 1
ATOM 2844 C CA . LEU A 1 376 ? 2.628 -16.460 -1.128 1.00 92.69 376 LEU A CA 1
ATOM 2845 C C . LEU A 1 376 ? 4.102 -16.690 -0.739 1.00 92.69 376 LEU A C 1
ATOM 2847 O O . LEU A 1 376 ? 4.773 -15.728 -0.374 1.00 92.69 376 LEU A O 1
ATOM 2851 N N . MET A 1 377 ? 4.584 -17.943 -0.732 1.00 88.06 377 MET A N 1
ATOM 2852 C CA . MET A 1 377 ? 6.006 -18.267 -0.512 1.00 88.06 377 MET A CA 1
ATOM 2853 C C . MET A 1 377 ? 6.836 -18.294 -1.801 1.00 88.06 377 MET A C 1
ATOM 2855 O O . MET A 1 377 ? 8.061 -18.214 -1.718 1.00 88.06 377 MET A O 1
ATOM 2859 N N . GLU A 1 378 ? 6.177 -18.469 -2.945 1.00 75.56 378 GLU A N 1
ATOM 2860 C CA . GLU A 1 378 ? 6.773 -18.389 -4.284 1.00 75.56 378 GLU A CA 1
ATOM 2861 C C . GLU A 1 378 ? 6.851 -16.928 -4.725 1.00 75.56 378 GLU A C 1
ATOM 2863 O O . GLU A 1 378 ? 7.924 -16.545 -5.249 1.00 75.56 378 GLU A O 1
#

InterPro domains:
  IPR017946 PLC-like phosphodiesterase, TIM beta/alpha-barrel domain superfamily [G3DSA:3.20.20.190] (240-376)
  IPR017946 PLC-like phosphodiesterase, TIM beta/alpha-barrel domain superfamily [SSF51695] (241-373)
  IPR030395 Glycerophosphodiester phosphodiesterase domain [PF03009] (252-329)
  IPR030395 Glycerophosphodiester phosphodiesterase domain [PS51704] (239-378)
  IPR052271 Glycerophosphoryl Diester Phosphodiesterase-Related [PTHR42758] (227-377)

Organism: NCBI:txid49249

pLDDT: mean 77.64, std 21.43, range [26.95, 98.38]

Radius of gyration: 28.57 Å; chains: 1; bounding box: 76×83×67 Å

Sequence (378 aa):
MIDPGDIRGALPDTALRLYLTHISAFGSSNGGSGAAGGNSGVIQSLYNHLKSIHSTSLINSEALRKLVKKFDKEMSKLGVTRQTGGIDGNGAMRLSPQLLPEVYSSNFNVGLSTVEASLALVKQHLGLDDEDEDEDDELNLGDVHAARIKFMSMDGGHGVGLAGMMGMGGDIDDDDVGKPADDVAGFFGLSRKRYDNDAILVEKRKAELRWLRKLVESVNMADDIARANGDGYTTSLISCLVGHRGFHSITDKSDKRPIENSLMAYEAAWTNGIQLCECDIVLTADDKLILAHDENFVRLALELDNPLVHKNVRELTYKEIMSLPLKSGCRPPLLIDVLRSAHVIGGDARMIVEIKPGNVEAGTALAKMFARHPNLME